Protein AF-A0A7S0Y9C0-F1 (afdb_monomer_lite)

Sequence (534 aa):
MEFAQNTNQRPGGPQWPVTNLVLDDLTRGLNEWRNIQDIVRLTFKAFHDVLKSQGEAIKALERTVDTKAGKTEVAAALQQKANVNDTAARVREIETMLTSKADIADMERRALKTEVEASLRTQASDIYSVLRSKAEDSELKSLKDAAEKQLSALKADTLRLAKGLEDTRAVLDTKAGAVEVSQALTQKADVAAVEERLKDKVGRKAFAEALSLKADQSHSDQLEQSLRHDLADIMTVLGRKAEQTALEEVGSRTERLRQRMESDSDTTAAALRTISATFDSTIADIRGRLEGSASQLAALGRGAAALEQALHDVETVTREQLGKKVDAVEVYRLLDKKADLTAVNEALSHKANEDLVVQLLTKVDADLDLAGKVEALQRDVAHKISADKGVYSVLEGLAKVDDVNKALLEVCAELETKAPQADLVKMERQQAQVNMGFAQNLHVARWLWKSGRVKTGGLVPWNVQAVNSAPDNYFWEEDKSTVVVVAPGLYEVSFAFFNGAGKRRPIVRLQVQGEVVATATKPTSMANGGGGGG

Radius of gyration: 64.21 Å; chains: 1; bounding box: 149×90×194 Å

Secondary structure (DSSP, 8-state):
---------PPPPP----THHHHHHHHTTSS--TT--HHHHHHHHHHHHHHHHHHHHHHHHHHHHHHH--HHHHHHHHHHHT-HHHHHHHHHHHHHHHHHHHHHHHHHHHHHHHHHHHHHHHHHHHHHHHHHHHHT-HHHHHHHHHHHHHHHHHHHHHHHHHHHHHHHHHHHHHHT-HHHHHHHHHHT--HHHHHHHTSSS--HHHHHHHHHTT--HHHHHHHHHHHHHHHHHHHHHHHHHHHHHHHHHHHHHHHHHHHHHHHHHHHHHHHHHHHHHHHHHHHHHHHHHHHHHHHHHHHHHHHHHHHHHHHHHHHHHHHHHHHHH--HHHHHHHHHTT--HHHHHHHTTS---HHHHHHHHHHH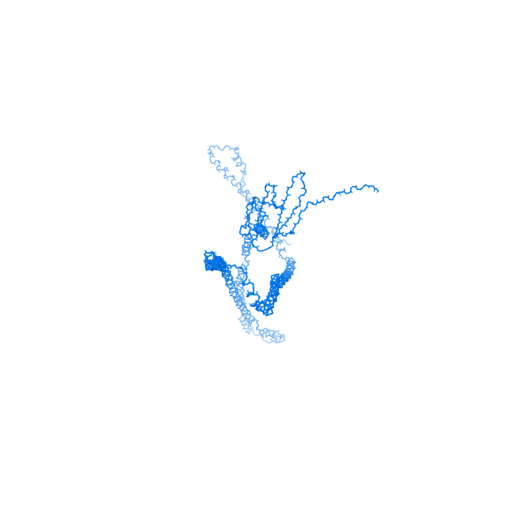HHHH-HHHHHHHHHHHHHHHHHHHHHHHHHHHHHT-HHHHHHHHHHHHHHHHHSPPHHHHHHHHHHHHHHHHHHHHHTT-EEEE--S--PPGGG-----EEEEES-TTTEE--TT-S--EE-S-S-----------TTSPPPEEEEEETTEEEEEEE-------------

Structure (mmCIF, N/CA/C/O backbone):
data_AF-A0A7S0Y9C0-F1
#
_entry.id   AF-A0A7S0Y9C0-F1
#
loop_
_atom_site.group_PDB
_atom_site.id
_atom_site.type_symbol
_atom_site.label_atom_id
_atom_site.label_alt_id
_atom_site.label_comp_id
_atom_site.label_asym_id
_atom_site.label_entity_id
_atom_site.label_seq_id
_atom_site.pdbx_PDB_ins_code
_atom_site.Cartn_x
_atom_site.Cartn_y
_atom_site.Cartn_z
_atom_site.occupancy
_atom_site.B_iso_or_equiv
_atom_site.auth_seq_id
_atom_site.auth_comp_id
_atom_site.auth_asym_id
_atom_site.auth_atom_id
_atom_site.pdbx_PDB_model_num
ATOM 1 N N . MET A 1 1 ? 56.008 31.382 -79.397 1.00 39.28 1 MET A N 1
ATOM 2 C CA . MET A 1 1 ? 55.728 30.195 -80.225 1.00 39.28 1 MET A CA 1
ATOM 3 C C . MET A 1 1 ? 54.233 30.003 -80.243 1.00 39.28 1 MET A C 1
ATOM 5 O O . MET A 1 1 ? 53.643 29.754 -79.201 1.00 39.28 1 MET A O 1
ATOM 9 N N . GLU A 1 2 ? 53.658 30.270 -81.409 1.00 39.06 2 GLU A N 1
ATOM 10 C CA . GLU A 1 2 ? 52.269 30.013 -81.777 1.00 39.06 2 GLU A CA 1
ATOM 11 C C . GLU A 1 2 ? 51.897 28.548 -81.553 1.00 39.06 2 GLU A C 1
ATOM 13 O O . GLU A 1 2 ? 52.741 27.684 -81.760 1.00 39.06 2 GLU A O 1
ATOM 18 N N . PHE A 1 3 ? 50.626 28.273 -81.255 1.00 35.09 3 PHE A N 1
ATOM 19 C CA . PHE A 1 3 ? 49.903 27.215 -81.963 1.00 35.09 3 PHE A CA 1
ATOM 20 C C . PHE A 1 3 ? 48.405 27.549 -82.033 1.00 35.09 3 PHE A C 1
ATOM 22 O O . PHE A 1 3 ? 47.657 27.413 -81.071 1.00 35.09 3 PHE A O 1
ATOM 29 N N . ALA A 1 4 ? 48.047 28.057 -83.213 1.00 37.25 4 ALA A N 1
ATOM 30 C CA . ALA A 1 4 ? 46.853 27.797 -84.013 1.00 37.25 4 ALA A CA 1
ATOM 31 C C . ALA A 1 4 ? 45.467 27.750 -83.336 1.00 37.25 4 ALA A C 1
ATOM 33 O O . ALA A 1 4 ? 45.028 26.746 -82.777 1.00 37.25 4 ALA A O 1
ATOM 34 N N . GLN A 1 5 ? 44.717 28.825 -83.592 1.00 44.41 5 GLN A N 1
ATOM 35 C CA . GLN A 1 5 ? 43.267 28.816 -83.763 1.00 44.41 5 GLN A CA 1
ATOM 36 C C . GLN A 1 5 ? 42.873 27.791 -84.835 1.00 44.41 5 GLN A C 1
ATOM 38 O O . GLN A 1 5 ? 43.426 27.816 -85.934 1.00 44.41 5 GLN A O 1
ATOM 43 N N . ASN A 1 6 ? 41.887 26.938 -84.545 1.00 36.09 6 ASN A N 1
ATOM 44 C CA . ASN A 1 6 ? 41.213 26.151 -85.573 1.00 36.09 6 ASN A CA 1
ATOM 45 C C . ASN A 1 6 ? 39.774 26.645 -85.728 1.00 36.09 6 ASN A C 1
ATOM 47 O O . ASN A 1 6 ? 38.933 26.531 -84.834 1.00 36.09 6 ASN A O 1
ATOM 51 N N . THR A 1 7 ? 39.556 27.268 -86.875 1.00 45.56 7 THR A N 1
ATOM 52 C CA . THR A 1 7 ? 38.312 27.795 -87.408 1.00 45.56 7 THR A CA 1
ATOM 53 C C . THR A 1 7 ? 37.393 26.647 -87.814 1.00 45.56 7 THR A C 1
ATOM 55 O O . THR A 1 7 ? 37.782 25.750 -88.553 1.00 45.56 7 THR A O 1
ATOM 58 N N . ASN A 1 8 ? 36.133 26.693 -87.384 1.00 37.66 8 ASN A N 1
ATOM 59 C CA . ASN A 1 8 ? 35.081 25.880 -87.990 1.00 37.66 8 ASN A CA 1
ATOM 60 C C . ASN A 1 8 ? 33.870 26.771 -88.288 1.00 37.66 8 ASN A C 1
ATOM 62 O O . ASN A 1 8 ? 32.825 26.712 -87.644 1.00 37.66 8 ASN A O 1
ATOM 66 N N . GLN A 1 9 ? 34.064 27.661 -89.264 1.00 41.75 9 GLN A N 1
ATOM 67 C CA . GLN A 1 9 ? 32.972 28.272 -90.010 1.00 41.75 9 GLN A CA 1
ATOM 68 C C . GLN A 1 9 ? 32.415 27.204 -90.956 1.00 41.75 9 GLN A C 1
ATOM 70 O O . GLN A 1 9 ? 33.118 26.744 -91.854 1.00 41.75 9 GLN A O 1
ATOM 75 N N . ARG A 1 10 ? 31.154 26.803 -90.762 1.00 40.78 10 ARG A N 1
ATOM 76 C CA . ARG A 1 10 ? 30.416 26.061 -91.789 1.00 40.78 10 ARG A CA 1
ATOM 77 C C . ARG A 1 10 ? 29.808 27.040 -92.804 1.00 40.78 10 ARG A C 1
ATOM 79 O O . ARG A 1 10 ? 29.297 28.082 -92.396 1.00 40.78 10 ARG A O 1
ATOM 86 N N . PRO A 1 11 ? 29.855 26.705 -94.104 1.00 44.72 11 PRO A N 1
ATOM 87 C CA . PRO A 1 11 ? 29.377 27.551 -95.188 1.00 44.72 11 PRO A CA 1
ATOM 88 C C . PRO A 1 11 ? 27.845 27.571 -95.262 1.00 44.72 11 PRO A C 1
ATOM 90 O O . PRO A 1 11 ? 27.170 26.645 -94.812 1.00 44.72 11 PRO A O 1
ATOM 93 N N . GLY A 1 12 ? 27.326 28.660 -95.832 1.00 52.44 12 GLY A N 1
ATOM 94 C CA . GLY A 1 12 ? 25.913 29.025 -95.883 1.00 52.44 12 GLY A CA 1
ATOM 95 C C . GLY A 1 12 ? 24.969 27.902 -96.309 1.00 52.44 12 GLY A C 1
ATOM 96 O O . GLY A 1 12 ? 25.000 27.432 -97.444 1.00 52.44 12 GLY A O 1
ATOM 97 N N . GLY A 1 13 ? 24.072 27.539 -95.393 1.00 46.66 13 GLY A N 1
ATOM 98 C CA . GLY A 1 13 ? 22.788 26.946 -95.746 1.00 46.66 13 GLY A CA 1
ATOM 99 C C . GLY A 1 13 ? 21.835 28.034 -96.263 1.00 46.66 13 GLY A C 1
ATOM 100 O O . GLY A 1 13 ? 21.993 29.201 -95.895 1.00 46.66 13 GLY A O 1
ATOM 101 N N . PRO A 1 14 ? 20.863 27.686 -97.119 1.00 46.12 14 PRO A N 1
ATOM 102 C CA . PRO A 1 14 ? 19.951 28.650 -97.725 1.00 46.12 14 PRO A CA 1
ATOM 103 C C . PRO A 1 14 ? 19.224 29.454 -96.640 1.00 46.12 14 PRO A C 1
ATOM 105 O O . PRO A 1 14 ? 18.539 28.885 -95.788 1.00 46.12 14 PRO A O 1
ATOM 108 N N . GLN A 1 15 ? 19.385 30.780 -96.664 1.00 45.91 15 GLN A N 1
ATOM 109 C CA . GLN A 1 15 ? 18.564 31.690 -95.869 1.00 45.91 15 GLN A CA 1
ATOM 110 C C . GLN A 1 15 ? 17.134 31.620 -96.404 1.00 45.91 15 GLN A C 1
ATOM 112 O O . GLN A 1 15 ? 16.781 32.283 -97.376 1.00 45.91 15 GLN A O 1
ATOM 117 N N . TRP A 1 16 ? 16.306 30.794 -95.771 1.00 50.50 16 TRP A N 1
ATOM 118 C CA . TRP A 1 16 ? 14.864 30.918 -95.899 1.00 50.50 16 TRP A CA 1
ATOM 119 C C . TRP A 1 16 ? 14.455 32.227 -95.211 1.00 50.50 16 TRP A C 1
ATOM 121 O O . TRP A 1 16 ? 14.861 32.448 -94.065 1.00 50.50 16 TRP A O 1
ATOM 131 N N . PRO A 1 17 ? 13.700 33.120 -95.875 1.00 50.44 17 PRO A N 1
ATOM 132 C CA . PRO A 1 17 ? 13.175 34.305 -95.216 1.00 50.44 17 PRO A CA 1
ATOM 133 C C . PRO A 1 17 ? 12.372 33.857 -93.994 1.00 50.44 17 PRO A C 1
ATOM 135 O O . PRO A 1 17 ? 11.574 32.927 -94.069 1.00 50.44 17 PRO A O 1
ATOM 138 N N . VAL A 1 18 ? 12.648 34.482 -92.852 1.00 50.84 18 VAL A N 1
ATOM 139 C CA . VAL A 1 18 ? 12.118 34.109 -91.540 1.00 50.84 18 VAL A CA 1
ATOM 140 C C . VAL A 1 18 ? 10.584 34.171 -91.566 1.00 50.84 18 VAL A C 1
ATOM 142 O O . VAL A 1 18 ? 9.987 35.230 -91.406 1.00 50.84 18 VAL A O 1
ATOM 145 N N . THR A 1 19 ? 9.933 33.020 -91.737 1.00 52.50 19 THR A N 1
ATOM 146 C CA . THR A 1 19 ? 8.469 32.841 -91.730 1.00 52.50 19 THR A CA 1
ATOM 147 C C . THR A 1 19 ? 7.863 32.844 -90.320 1.00 52.50 19 THR A C 1
ATOM 149 O O . THR A 1 19 ? 6.717 32.434 -90.149 1.00 52.50 19 THR A O 1
ATOM 152 N N . ASN A 1 20 ? 8.589 33.312 -89.294 1.00 53.50 20 ASN A N 1
ATOM 153 C CA . ASN A 1 20 ? 8.057 33.371 -87.926 1.00 53.50 20 ASN A CA 1
ATOM 154 C C . ASN A 1 20 ? 6.885 34.352 -87.794 1.00 53.50 20 ASN A C 1
ATOM 156 O O . ASN A 1 20 ? 5.992 34.083 -87.001 1.00 53.50 20 ASN A O 1
ATOM 160 N N . LEU A 1 21 ? 6.833 35.437 -88.583 1.00 55.47 21 LEU A N 1
ATOM 161 C CA . LEU A 1 21 ? 5.673 36.341 -88.554 1.00 55.47 21 LEU A CA 1
ATOM 162 C C . LEU A 1 21 ? 4.397 35.648 -89.049 1.00 55.47 21 LEU A C 1
ATOM 164 O O . LEU A 1 21 ? 3.337 35.807 -88.460 1.00 55.47 21 LEU A O 1
ATOM 168 N N . VAL A 1 22 ? 4.507 34.821 -90.090 1.00 60.53 22 VAL A N 1
ATOM 169 C CA . VAL A 1 22 ? 3.345 34.207 -90.743 1.00 60.53 22 VAL A CA 1
ATOM 170 C C . VAL A 1 22 ? 2.657 33.205 -89.811 1.00 60.53 22 VAL A C 1
ATOM 172 O O . VAL A 1 22 ? 1.432 33.201 -89.719 1.00 60.53 22 VAL A O 1
ATOM 175 N N . LEU A 1 23 ? 3.426 32.394 -89.074 1.00 62.84 23 LEU A N 1
ATOM 176 C CA . LEU A 1 23 ? 2.874 31.380 -88.168 1.00 62.84 23 LEU A CA 1
ATOM 177 C C . LEU A 1 23 ? 2.266 31.988 -86.889 1.00 62.84 23 LEU A C 1
ATOM 179 O O . LEU A 1 23 ? 1.205 31.546 -86.442 1.00 62.84 23 LEU A O 1
ATOM 183 N N . ASP A 1 24 ? 2.896 33.024 -86.327 1.00 65.94 24 ASP A N 1
ATOM 184 C CA . ASP A 1 24 ? 2.367 33.742 -85.160 1.00 65.94 24 ASP A CA 1
ATOM 185 C C . ASP A 1 24 ? 1.099 34.538 -85.529 1.00 65.94 24 ASP A C 1
ATOM 187 O O . ASP A 1 24 ? 0.129 34.545 -84.772 1.00 65.94 24 ASP A O 1
ATOM 191 N N . ASP A 1 25 ? 1.034 35.121 -86.731 1.00 67.69 25 ASP A N 1
ATOM 192 C CA . ASP A 1 25 ? -0.167 35.803 -87.232 1.00 67.69 25 ASP A CA 1
ATOM 193 C C . ASP A 1 25 ? -1.312 34.814 -87.522 1.00 67.69 25 ASP A C 1
ATOM 195 O O . ASP A 1 25 ? -2.477 35.088 -87.216 1.00 67.69 25 ASP A O 1
ATOM 199 N N . LEU A 1 26 ? -0.998 33.623 -88.047 1.00 64.81 26 LEU A N 1
ATOM 200 C CA . LEU A 1 26 ? -1.968 32.543 -88.278 1.00 64.81 26 LEU A CA 1
ATOM 201 C C . LEU A 1 26 ? -2.523 31.949 -86.970 1.00 64.81 26 LEU A C 1
ATOM 203 O O . LEU A 1 26 ? -3.690 31.558 -86.943 1.00 64.81 26 LEU A O 1
ATOM 207 N N . THR A 1 27 ? -1.735 31.886 -85.891 1.00 64.31 27 THR A N 1
ATOM 208 C CA . THR A 1 27 ? -2.175 31.363 -84.576 1.00 64.31 27 THR A CA 1
ATOM 209 C C . THR A 1 27 ? -2.874 32.416 -83.708 1.00 64.31 27 THR A C 1
ATOM 211 O O . THR A 1 27 ? -3.750 32.071 -82.905 1.00 64.31 27 THR A O 1
ATOM 214 N N . ARG A 1 28 ? -2.560 33.704 -83.907 1.00 69.31 28 ARG A N 1
ATOM 215 C CA . ARG A 1 28 ? -3.270 34.852 -83.309 1.00 69.31 28 ARG A CA 1
ATOM 216 C C . ARG A 1 28 ? -4.573 35.211 -84.028 1.00 69.31 28 ARG A C 1
ATOM 218 O O . ARG A 1 28 ? -5.313 36.058 -83.537 1.00 69.31 28 ARG A O 1
ATOM 225 N N . GLY A 1 29 ? -4.874 34.555 -85.150 1.00 64.50 29 GLY A N 1
ATOM 226 C CA . GLY A 1 29 ? -6.106 34.766 -85.914 1.00 64.50 29 GLY A CA 1
ATOM 227 C C . GLY A 1 29 ? -6.092 36.023 -86.788 1.00 64.50 29 GLY A C 1
ATOM 228 O O . GLY A 1 29 ? -7.150 36.460 -87.225 1.00 64.50 29 GLY A O 1
ATOM 229 N N . LEU A 1 30 ? -4.914 36.596 -87.052 1.00 62.50 30 LEU A N 1
ATOM 230 C CA . LEU A 1 30 ? -4.749 37.785 -87.896 1.00 62.50 30 LEU A CA 1
ATOM 231 C C . LEU A 1 30 ? -4.882 37.469 -89.396 1.00 62.50 30 LEU A C 1
ATOM 233 O O . LEU A 1 30 ? -5.110 38.376 -90.188 1.00 62.50 30 LEU A O 1
ATOM 237 N N . ASN A 1 31 ? -4.824 36.187 -89.775 1.00 62.62 31 ASN A N 1
ATOM 238 C CA . ASN A 1 31 ? -5.186 35.696 -91.104 1.00 62.62 31 ASN A CA 1
ATOM 239 C C . ASN A 1 31 ? -6.295 34.641 -90.989 1.00 62.62 31 ASN A C 1
ATOM 241 O O . ASN A 1 31 ? -6.111 33.596 -90.360 1.00 62.62 31 ASN A O 1
ATOM 245 N N . GLU A 1 32 ? -7.454 34.901 -91.600 1.00 60.47 32 GLU A N 1
ATOM 246 C CA . GLU A 1 32 ? -8.549 33.931 -91.660 1.00 60.47 32 GLU A CA 1
ATOM 247 C C . GLU A 1 32 ? -8.111 32.710 -92.473 1.00 60.47 32 GLU A C 1
ATOM 249 O O . GLU A 1 32 ? -7.902 32.785 -93.685 1.00 60.47 32 GLU A O 1
ATOM 254 N N . TRP A 1 33 ? -8.006 31.559 -91.810 1.00 69.50 33 TRP A N 1
ATOM 255 C CA . TRP A 1 33 ? -7.844 30.266 -92.466 1.00 69.50 33 TRP A CA 1
ATOM 256 C C . TRP A 1 33 ? -9.123 29.965 -93.259 1.00 69.50 33 TRP A C 1
ATOM 258 O O . TRP A 1 33 ? -10.072 29.374 -92.744 1.00 69.50 33 TRP A O 1
ATOM 268 N N . ARG A 1 34 ? -9.201 30.419 -94.510 1.00 69.38 34 ARG A N 1
ATOM 269 C CA . ARG A 1 34 ? -10.382 30.196 -95.352 1.00 69.38 34 ARG A CA 1
ATOM 270 C C . ARG A 1 34 ? -10.496 28.708 -95.698 1.00 69.38 34 ARG A C 1
ATOM 272 O O . ARG A 1 34 ? -9.509 28.084 -96.072 1.00 69.38 34 ARG A O 1
ATOM 279 N N . ASN A 1 35 ? -11.703 28.146 -95.584 1.00 67.94 35 ASN A N 1
ATOM 280 C CA . ASN A 1 35 ? -12.037 26.750 -95.922 1.00 67.94 35 ASN A CA 1
ATOM 281 C C . ASN A 1 35 ? -11.354 25.632 -95.109 1.00 67.94 35 ASN A C 1
ATOM 283 O O . ASN A 1 35 ? -11.395 24.474 -95.521 1.00 67.94 35 ASN A O 1
ATOM 287 N N . ILE A 1 36 ? -10.780 25.920 -93.940 1.00 75.25 36 ILE A N 1
ATOM 288 C CA . ILE A 1 36 ? -10.234 24.874 -93.060 1.00 75.25 36 ILE A CA 1
ATOM 289 C C . ILE A 1 36 ? -11.167 24.679 -91.869 1.00 75.25 36 ILE A C 1
ATOM 291 O O . ILE A 1 36 ? -11.544 25.653 -91.217 1.00 75.25 36 ILE A O 1
ATOM 295 N N . GLN A 1 37 ? -11.542 23.428 -91.591 1.00 73.12 37 GLN A N 1
ATOM 296 C CA . GLN A 1 37 ? -12.417 23.084 -90.469 1.00 73.12 37 GLN A CA 1
ATOM 297 C C . GLN A 1 37 ? -11.797 23.536 -89.142 1.00 73.12 37 GLN A C 1
ATOM 299 O O . GLN A 1 37 ? -10.596 23.364 -88.919 1.00 73.12 37 GLN A O 1
ATOM 304 N N . ASP A 1 38 ? -12.618 24.078 -88.245 1.00 76.25 38 ASP A N 1
ATOM 305 C CA . ASP A 1 38 ? -12.147 24.652 -86.979 1.00 76.25 38 ASP A CA 1
ATOM 306 C C . ASP A 1 38 ? -11.379 23.643 -86.124 1.00 76.25 38 ASP A C 1
ATOM 308 O O . ASP A 1 38 ? -10.383 24.005 -85.500 1.00 76.25 38 ASP A O 1
ATOM 312 N N . ILE A 1 39 ? -11.763 22.361 -86.168 1.00 77.12 39 ILE A N 1
ATOM 313 C CA . ILE A 1 39 ? -11.063 21.296 -85.442 1.00 77.12 39 ILE A CA 1
ATOM 314 C C . ILE A 1 39 ? -9.589 21.189 -85.851 1.00 77.12 39 ILE A C 1
ATOM 316 O O . ILE A 1 39 ? -8.721 21.009 -84.999 1.00 77.12 39 ILE A O 1
ATOM 320 N N . VAL A 1 40 ? -9.277 21.383 -87.135 1.00 79.88 40 VAL A N 1
ATOM 321 C CA . VAL A 1 40 ? -7.897 21.358 -87.635 1.00 79.88 40 VAL A CA 1
ATOM 322 C C . VAL A 1 40 ? -7.130 22.566 -87.099 1.00 79.88 40 VAL A C 1
ATOM 324 O O . VAL A 1 40 ? -6.008 22.412 -86.623 1.00 79.88 40 VAL A O 1
ATOM 327 N N . ARG A 1 41 ? -7.749 23.753 -87.071 1.00 77.69 41 ARG A N 1
ATOM 328 C CA . ARG A 1 41 ? -7.121 24.971 -86.525 1.00 77.69 41 ARG A CA 1
ATOM 329 C C . ARG A 1 41 ? -6.837 24.847 -85.030 1.00 77.69 41 ARG A C 1
ATOM 331 O O . ARG A 1 41 ? -5.739 25.169 -84.589 1.00 77.69 41 ARG A O 1
ATOM 338 N N . LEU A 1 42 ? -7.806 24.347 -84.263 1.00 81.19 42 LEU A N 1
ATOM 339 C CA . LEU A 1 42 ? -7.662 24.086 -82.830 1.00 81.19 42 LEU A CA 1
ATOM 340 C C . LEU A 1 42 ? -6.536 23.087 -82.555 1.00 81.19 42 LEU A C 1
ATOM 342 O O . LEU A 1 42 ? -5.727 23.318 -81.660 1.00 81.19 42 LEU A O 1
ATOM 346 N N . THR A 1 43 ? -6.437 22.031 -83.364 1.00 81.62 43 THR A N 1
ATOM 347 C CA . THR A 1 43 ? -5.382 21.019 -83.219 1.00 81.62 43 THR A CA 1
ATOM 348 C C . THR A 1 43 ? -4.000 21.606 -83.517 1.00 81.62 43 THR A C 1
ATOM 350 O O . THR A 1 43 ? -3.071 21.399 -82.741 1.00 81.62 43 THR A O 1
ATOM 353 N N . PHE A 1 44 ? -3.858 22.400 -84.585 1.00 82.44 44 PHE A N 1
ATOM 354 C CA . PHE A 1 44 ? -2.593 23.072 -84.908 1.00 82.44 44 PHE A CA 1
ATOM 355 C C . PHE A 1 44 ? -2.194 24.116 -83.865 1.00 82.44 44 PHE A C 1
ATOM 357 O O . PHE A 1 44 ? -1.016 24.215 -83.527 1.00 82.44 44 PHE A O 1
ATOM 364 N N . LYS A 1 45 ? -3.160 24.861 -83.319 1.00 83.06 45 LYS A N 1
ATOM 365 C CA . LYS A 1 45 ? -2.906 25.815 -82.237 1.00 83.06 45 LYS A CA 1
ATOM 366 C C . LYS A 1 45 ? -2.431 25.102 -80.971 1.00 83.06 45 LYS A C 1
ATOM 368 O O . LYS A 1 45 ? -1.387 25.458 -80.439 1.00 83.06 45 LYS A O 1
ATOM 373 N N . ALA A 1 46 ? -3.130 24.047 -80.552 1.00 81.12 46 ALA A N 1
ATOM 374 C CA . ALA A 1 46 ? -2.727 23.242 -79.401 1.00 81.12 46 ALA A CA 1
ATOM 375 C C . ALA A 1 46 ? -1.335 22.616 -79.598 1.00 81.12 46 ALA A C 1
ATOM 377 O O . ALA A 1 46 ? -0.510 22.637 -78.689 1.00 81.12 46 ALA A O 1
ATOM 378 N N . PHE A 1 47 ? -1.043 22.110 -80.798 1.00 84.75 47 PHE A N 1
ATOM 379 C CA . PHE A 1 47 ? 0.270 21.557 -81.127 1.00 84.75 47 PHE A CA 1
ATOM 380 C C . PHE A 1 47 ? 1.382 22.618 -81.086 1.00 84.75 47 PHE A C 1
ATOM 382 O O . PHE A 1 47 ? 2.452 22.372 -80.530 1.00 84.75 47 PHE A O 1
ATOM 389 N N . HIS A 1 48 ? 1.122 23.814 -81.620 1.00 85.75 48 HIS A N 1
ATOM 390 C CA . HIS A 1 48 ? 2.049 24.943 -81.556 1.00 85.75 48 HIS A CA 1
ATOM 391 C C . HIS A 1 48 ? 2.328 25.377 -80.109 1.00 85.75 48 HIS A C 1
ATOM 393 O O . HIS A 1 48 ? 3.484 25.591 -79.745 1.00 85.75 48 HIS A O 1
ATOM 399 N N . ASP A 1 49 ? 1.295 25.449 -79.268 1.00 83.25 49 ASP A N 1
ATOM 400 C CA . ASP A 1 49 ? 1.434 25.823 -77.858 1.00 83.25 49 ASP A CA 1
ATOM 401 C C . ASP A 1 49 ? 2.282 24.799 -77.081 1.00 83.25 49 ASP A C 1
ATOM 403 O O . ASP A 1 49 ? 3.155 25.182 -76.296 1.00 83.25 49 ASP A O 1
ATOM 407 N N . VAL A 1 50 ? 2.108 23.498 -77.356 1.00 88.81 50 VAL A N 1
ATOM 408 C CA . VAL A 1 50 ? 2.947 22.432 -76.780 1.00 88.81 50 VAL A CA 1
ATOM 409 C C . VAL A 1 50 ? 4.403 22.565 -77.228 1.00 88.81 50 VAL A C 1
ATOM 411 O O . VAL A 1 50 ? 5.301 22.522 -76.387 1.00 88.81 50 VAL A O 1
ATOM 414 N N . LEU A 1 51 ? 4.658 22.770 -78.525 1.00 86.94 51 LEU A N 1
ATOM 415 C CA . LEU A 1 51 ? 6.020 22.949 -79.043 1.00 86.94 51 LEU A CA 1
ATOM 416 C C . LEU A 1 51 ? 6.708 24.176 -78.443 1.00 86.94 51 LEU A C 1
ATOM 418 O O . LEU A 1 51 ? 7.888 24.117 -78.091 1.00 86.94 51 LEU A O 1
ATOM 422 N N . LYS A 1 52 ? 5.973 25.280 -78.288 1.00 85.88 52 LYS A N 1
ATOM 423 C CA . LYS A 1 52 ? 6.489 26.495 -77.659 1.00 85.88 52 LYS A CA 1
ATO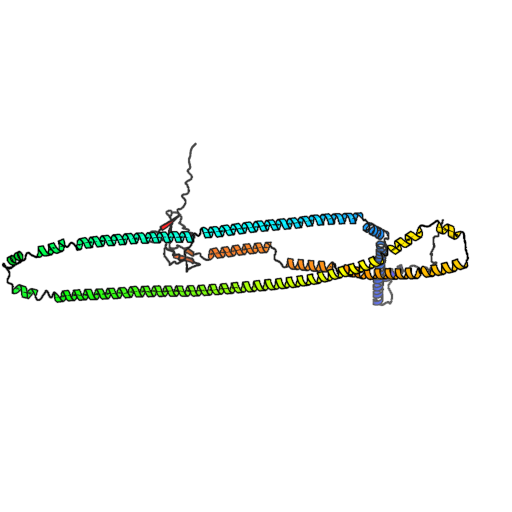M 424 C C . LYS A 1 52 ? 6.861 26.247 -76.197 1.00 85.88 52 LYS A C 1
ATOM 426 O O . LYS A 1 52 ? 7.974 26.579 -75.795 1.00 85.88 52 LYS A O 1
ATOM 431 N N . SER A 1 53 ? 5.975 25.605 -75.434 1.00 87.94 53 SER A N 1
ATOM 432 C CA . SER A 1 53 ? 6.231 25.248 -74.034 1.00 87.94 53 SER A CA 1
ATOM 433 C C . SER A 1 53 ? 7.443 24.319 -73.886 1.00 87.94 53 SER A C 1
ATOM 435 O O . SER A 1 53 ? 8.309 24.559 -73.043 1.00 87.94 53 SER A O 1
ATOM 437 N N . GLN A 1 54 ? 7.568 23.306 -74.749 1.00 88.25 54 GLN A N 1
ATOM 438 C CA . GLN A 1 54 ? 8.733 22.417 -74.762 1.00 88.25 54 GLN A CA 1
ATOM 439 C C . GLN A 1 54 ? 10.026 23.169 -75.101 1.00 88.25 54 GLN A C 1
ATOM 441 O O . GLN A 1 54 ? 11.044 22.961 -74.442 1.00 88.25 54 GLN A O 1
ATOM 446 N N . GLY A 1 55 ? 9.997 24.081 -76.077 1.00 90.56 55 GLY A N 1
ATOM 447 C CA . GLY A 1 55 ? 11.153 24.908 -76.428 1.00 90.56 55 GLY A CA 1
ATOM 448 C C . GLY A 1 55 ? 11.605 25.831 -75.291 1.00 90.56 55 GLY A C 1
ATOM 449 O O . GLY A 1 55 ? 12.804 26.016 -75.080 1.00 90.56 55 GLY A O 1
ATOM 450 N N . GLU A 1 56 ? 10.666 26.386 -74.524 1.00 89.44 56 GLU A N 1
ATOM 451 C CA . GLU A 1 56 ? 10.969 27.180 -73.327 1.00 89.44 56 GLU A CA 1
ATOM 452 C C . GLU A 1 56 ? 11.567 26.318 -72.202 1.00 89.44 56 GLU A C 1
ATOM 454 O O . GLU A 1 56 ? 12.555 26.725 -71.585 1.00 89.44 56 GLU A O 1
ATOM 459 N N . ALA A 1 57 ? 11.043 25.107 -71.984 1.00 87.44 57 ALA A N 1
ATOM 460 C CA . ALA A 1 57 ? 11.573 24.163 -70.999 1.00 87.44 57 ALA A CA 1
ATOM 461 C C . ALA A 1 57 ? 12.999 23.698 -71.337 1.00 87.44 57 ALA A C 1
ATOM 463 O O . ALA A 1 57 ? 13.854 23.644 -70.452 1.00 87.44 57 ALA A O 1
ATOM 464 N N . ILE A 1 58 ? 13.285 23.426 -72.615 1.00 87.81 58 ILE A N 1
ATOM 465 C CA . ILE A 1 58 ? 14.635 23.073 -73.078 1.00 87.81 58 ILE A CA 1
ATOM 466 C C . ILE A 1 58 ? 15.602 24.233 -72.821 1.00 87.81 58 ILE A C 1
ATOM 468 O O . ILE A 1 58 ? 16.644 24.022 -72.210 1.00 87.81 58 ILE A O 1
ATOM 472 N N . LYS A 1 59 ? 15.230 25.472 -73.166 1.00 87.38 59 LYS A N 1
ATOM 473 C CA . LYS A 1 59 ? 16.068 26.653 -72.881 1.00 87.38 59 LYS A CA 1
ATOM 474 C C . LYS A 1 59 ? 16.313 26.864 -71.385 1.00 87.38 59 LYS A C 1
ATOM 476 O O . LYS A 1 59 ? 17.381 27.330 -70.990 1.00 87.38 59 LYS A O 1
ATOM 481 N N . ALA A 1 60 ? 15.331 26.558 -70.537 1.00 84.25 60 ALA A N 1
ATOM 482 C CA . ALA A 1 60 ? 15.497 26.620 -69.087 1.00 84.25 60 ALA A CA 1
ATOM 483 C C . ALA A 1 60 ? 16.456 25.531 -68.572 1.00 84.25 60 ALA A C 1
ATOM 485 O O . ALA A 1 60 ? 17.298 25.808 -67.713 1.00 84.25 60 ALA A O 1
ATOM 486 N N . LEU A 1 61 ? 16.372 24.317 -69.125 1.00 80.25 61 LEU A N 1
ATOM 487 C CA . LEU A 1 61 ? 17.303 23.226 -68.835 1.00 80.25 61 LEU A CA 1
ATOM 488 C C . LEU A 1 61 ? 18.725 23.560 -69.292 1.00 80.25 61 LEU A C 1
ATOM 490 O O . LEU A 1 61 ? 19.646 23.389 -68.502 1.00 80.25 61 LEU A O 1
ATOM 494 N N . GLU A 1 62 ? 18.906 24.109 -70.493 1.00 82.12 62 GLU A N 1
ATOM 495 C CA . GLU A 1 62 ? 20.213 24.546 -71.007 1.00 82.12 62 GLU A CA 1
ATOM 496 C C . GLU A 1 62 ? 20.870 25.565 -70.063 1.00 82.12 62 GLU A C 1
ATOM 498 O O . GLU A 1 62 ? 21.998 25.360 -69.623 1.00 82.12 62 GLU A O 1
ATOM 503 N N . ARG A 1 63 ? 20.125 26.587 -69.613 1.00 81.06 63 ARG A N 1
ATOM 504 C CA . ARG A 1 63 ? 20.620 27.557 -68.613 1.00 81.06 63 ARG A CA 1
ATOM 505 C C . ARG A 1 63 ? 20.975 26.915 -67.267 1.00 81.06 63 ARG A C 1
ATOM 507 O O . ARG A 1 63 ? 21.894 27.364 -66.583 1.00 81.06 63 ARG A O 1
ATOM 514 N N . THR A 1 64 ? 20.236 25.886 -66.860 1.00 77.00 64 THR A N 1
ATOM 515 C CA . THR A 1 64 ? 20.478 25.175 -65.594 1.00 77.00 64 THR A CA 1
ATOM 516 C C . THR A 1 64 ? 21.704 24.263 -65.688 1.00 77.00 64 THR A C 1
ATOM 518 O O . THR A 1 64 ? 22.445 24.111 -64.719 1.00 77.00 64 THR A O 1
ATOM 521 N N . VAL A 1 65 ? 21.947 23.666 -66.854 1.00 71.88 65 VAL A N 1
ATOM 522 C CA . VAL A 1 65 ? 23.127 22.833 -67.110 1.00 71.88 65 VAL A CA 1
ATOM 523 C C . VAL A 1 65 ? 24.385 23.697 -67.199 1.00 71.88 65 VAL A C 1
ATOM 525 O O . VAL A 1 65 ? 25.383 23.363 -66.560 1.00 71.88 65 VAL A O 1
ATOM 528 N N . ASP A 1 66 ? 24.314 24.851 -67.868 1.00 67.50 66 ASP A N 1
ATOM 529 C CA . ASP A 1 66 ? 25.431 25.804 -67.952 1.00 67.50 66 ASP A CA 1
ATOM 530 C C . ASP A 1 66 ? 25.836 26.376 -66.582 1.00 67.50 66 ASP A C 1
ATOM 532 O O . ASP A 1 66 ? 27.001 26.703 -66.360 1.00 67.50 66 ASP A O 1
ATOM 536 N N . THR A 1 67 ? 24.902 26.452 -65.627 1.00 66.25 67 THR A N 1
ATOM 537 C CA . THR A 1 67 ? 25.180 26.929 -64.261 1.00 66.25 67 THR A CA 1
ATOM 538 C C . THR A 1 67 ? 25.656 25.833 -63.306 1.00 66.25 67 THR A C 1
ATOM 540 O O . THR A 1 67 ? 26.364 26.143 -62.354 1.00 66.25 67 THR A O 1
ATOM 543 N N . LYS A 1 68 ? 25.342 24.552 -63.553 1.00 61.47 68 LYS A N 1
ATOM 544 C CA . LYS A 1 68 ? 25.725 23.432 -62.666 1.00 61.47 68 LYS A CA 1
ATOM 545 C C . LYS A 1 68 ? 27.022 22.709 -63.041 1.00 61.47 68 LYS A C 1
ATOM 547 O O . LYS A 1 68 ? 27.446 21.820 -62.307 1.00 61.47 68 LYS A O 1
ATOM 552 N N . ALA A 1 69 ? 27.672 23.070 -64.146 1.00 56.62 69 ALA A N 1
ATOM 553 C CA . ALA A 1 69 ? 28.911 22.431 -64.603 1.00 56.62 69 ALA A CA 1
ATOM 554 C C . ALA A 1 69 ? 30.146 23.348 -64.508 1.00 56.62 69 ALA A C 1
ATOM 556 O O . ALA A 1 69 ? 31.084 23.243 -65.301 1.00 56.62 69 ALA A O 1
ATOM 557 N N . GLY A 1 70 ? 30.181 24.246 -63.520 1.00 61.94 70 GLY A N 1
ATOM 558 C CA . GLY A 1 70 ? 31.378 25.018 -63.210 1.00 61.94 70 GLY A CA 1
ATOM 559 C C . GLY A 1 70 ? 32.481 24.107 -62.670 1.00 61.94 70 GLY A C 1
ATOM 560 O O . GLY A 1 70 ? 32.486 23.749 -61.495 1.00 61.94 70 GLY A O 1
ATOM 561 N N . LYS A 1 71 ? 33.463 23.761 -63.510 1.00 60.50 71 LYS A N 1
ATOM 562 C CA . LYS A 1 71 ? 34.694 23.032 -63.127 1.00 60.50 71 LYS A CA 1
ATOM 563 C C . LYS A 1 71 ? 35.396 23.663 -61.903 1.00 60.50 71 LYS A C 1
ATOM 565 O O . LYS A 1 71 ? 36.102 22.981 -61.167 1.00 60.50 71 LYS A O 1
ATOM 570 N N . THR A 1 72 ? 35.160 24.954 -61.681 1.00 67.69 72 THR A N 1
ATOM 571 C CA . THR A 1 72 ? 35.583 25.766 -60.535 1.00 67.69 72 THR A CA 1
ATOM 572 C C . THR A 1 72 ? 34.888 25.414 -59.216 1.00 67.69 72 THR A C 1
ATOM 574 O O . THR A 1 72 ? 35.569 25.363 -58.197 1.00 67.69 72 THR A O 1
ATOM 577 N N . GLU A 1 73 ? 33.587 25.113 -59.199 1.00 66.88 73 GLU A N 1
ATOM 578 C CA . GLU A 1 73 ? 32.885 24.716 -57.963 1.00 66.88 73 GLU A CA 1
ATOM 579 C C . GLU A 1 73 ? 33.277 23.304 -57.520 1.00 66.88 73 GLU A C 1
ATOM 581 O O . GLU A 1 73 ? 33.495 23.061 -56.335 1.00 66.88 73 GLU A O 1
ATOM 586 N N . VAL A 1 74 ? 33.466 22.385 -58.473 1.00 66.31 74 VAL A N 1
ATOM 587 C CA . VAL A 1 74 ? 33.942 21.024 -58.175 1.00 66.31 74 VAL A CA 1
ATOM 588 C C . VAL A 1 74 ? 35.384 21.045 -57.650 1.00 66.31 74 VAL A C 1
ATOM 590 O O . VAL A 1 74 ? 35.705 20.321 -56.708 1.00 66.31 74 VAL A O 1
ATOM 593 N N . ALA A 1 75 ? 36.245 21.911 -58.197 1.00 67.31 75 ALA A N 1
ATOM 594 C CA . ALA A 1 75 ? 37.603 22.107 -57.690 1.00 67.31 75 ALA A CA 1
ATOM 595 C C . ALA A 1 75 ? 37.615 22.728 -56.279 1.00 67.31 75 ALA A C 1
ATOM 597 O O . ALA A 1 75 ? 38.346 22.249 -55.413 1.00 67.31 75 ALA A O 1
ATOM 598 N N . ALA A 1 76 ? 36.763 23.725 -56.014 1.00 67.00 76 ALA A N 1
ATOM 599 C CA . ALA A 1 76 ? 36.638 24.342 -54.693 1.00 67.00 76 ALA A CA 1
ATOM 600 C C . ALA A 1 76 ? 36.109 23.356 -53.633 1.00 67.00 76 ALA A C 1
ATOM 602 O O . ALA A 1 76 ? 36.653 23.285 -52.531 1.00 67.00 76 ALA A O 1
ATOM 603 N N . ALA A 1 77 ? 35.113 22.534 -53.977 1.00 63.47 77 ALA A N 1
ATOM 604 C CA . ALA A 1 77 ? 34.556 21.527 -53.073 1.00 63.47 77 ALA A CA 1
ATOM 605 C C . ALA A 1 77 ? 35.558 20.407 -52.738 1.00 63.47 77 ALA A C 1
ATOM 607 O O . ALA A 1 77 ? 35.620 19.950 -51.595 1.00 63.47 77 ALA A O 1
ATOM 608 N N . LEU A 1 78 ? 36.380 19.980 -53.705 1.00 59.72 78 LEU A N 1
ATOM 609 C CA . LEU A 1 78 ? 37.456 19.009 -53.468 1.00 59.72 78 LEU A CA 1
ATOM 610 C C . LEU A 1 78 ? 38.576 19.590 -52.595 1.00 59.72 78 LEU A C 1
ATOM 612 O O . LEU A 1 78 ? 39.090 18.894 -51.722 1.00 59.72 78 LEU A O 1
ATOM 616 N N . GLN A 1 79 ? 38.909 20.869 -52.775 1.00 66.50 79 GLN A N 1
ATOM 617 C CA . GLN A 1 79 ? 39.932 21.552 -51.983 1.00 66.50 79 GLN A CA 1
ATOM 618 C C . GLN A 1 79 ? 39.475 21.800 -50.535 1.00 66.50 79 GLN A C 1
ATOM 620 O O . GLN A 1 79 ? 40.272 21.673 -49.609 1.00 66.50 79 GLN A O 1
ATOM 625 N N . GLN A 1 80 ? 38.178 22.039 -50.319 1.00 60.50 80 GLN A N 1
ATOM 626 C CA . GLN A 1 80 ? 37.578 22.153 -48.986 1.00 60.50 80 GLN A CA 1
ATOM 627 C C . GLN A 1 80 ? 37.475 20.795 -48.260 1.00 60.50 80 GLN A C 1
ATOM 629 O O . GLN A 1 80 ? 37.605 20.737 -47.040 1.00 60.50 80 GLN A O 1
ATOM 634 N N . LYS A 1 81 ? 37.313 19.680 -48.990 1.00 57.47 81 LYS A N 1
ATOM 635 C CA . LYS A 1 81 ? 37.316 18.316 -48.420 1.00 57.47 81 LYS A CA 1
ATOM 636 C C . LYS A 1 81 ? 38.711 17.781 -48.067 1.00 57.47 81 LYS A C 1
ATOM 638 O O . LYS A 1 81 ? 38.802 16.798 -47.338 1.00 57.47 81 LYS A O 1
ATOM 643 N N . ALA A 1 82 ? 39.775 18.403 -48.576 1.00 55.62 82 ALA A N 1
ATOM 644 C CA . ALA A 1 82 ? 41.166 17.986 -48.374 1.00 55.62 82 ALA A CA 1
ATOM 645 C C . ALA A 1 82 ? 41.909 18.807 -47.302 1.00 55.62 82 ALA A C 1
ATOM 647 O O . ALA A 1 82 ? 43.132 18.718 -47.186 1.00 55.62 82 ALA A O 1
ATOM 648 N N . ASN A 1 83 ? 41.201 19.626 -46.520 1.00 65.38 83 ASN A N 1
ATOM 649 C CA . ASN A 1 83 ? 41.831 20.468 -45.515 1.00 65.38 83 ASN A CA 1
ATOM 650 C C . ASN A 1 83 ? 42.092 19.655 -44.234 1.00 65.38 83 ASN A C 1
ATOM 652 O O . ASN A 1 83 ? 41.241 19.545 -43.354 1.00 65.38 83 ASN A O 1
ATOM 656 N N . VAL A 1 84 ? 43.292 19.073 -44.140 1.00 65.44 84 VAL A N 1
ATOM 657 C CA . VAL A 1 84 ? 43.776 18.255 -43.005 1.00 65.44 84 VAL A CA 1
ATOM 658 C C . VAL A 1 84 ? 43.575 18.956 -41.650 1.00 65.44 84 VAL A C 1
ATOM 660 O O . VAL A 1 84 ? 43.346 18.306 -40.628 1.00 65.44 84 VAL A O 1
ATOM 663 N N . ASN A 1 85 ? 43.583 20.291 -41.649 1.00 70.38 85 ASN A N 1
ATOM 664 C CA . ASN A 1 85 ? 43.343 21.114 -40.467 1.00 70.38 85 ASN A CA 1
ATOM 665 C C . ASN A 1 85 ? 41.899 21.029 -39.946 1.00 70.38 85 ASN A C 1
ATOM 667 O O . ASN A 1 85 ? 41.710 20.993 -38.732 1.00 70.38 85 ASN A O 1
ATOM 671 N N . ASP A 1 86 ? 40.897 20.921 -40.822 1.00 71.81 86 ASP A N 1
ATOM 672 C CA . ASP A 1 86 ? 39.491 20.808 -40.411 1.00 71.81 86 ASP A CA 1
ATOM 673 C C . ASP A 1 86 ? 39.190 19.406 -39.874 1.00 71.81 86 ASP A C 1
ATOM 675 O O . ASP A 1 86 ? 38.467 19.246 -38.889 1.00 71.81 86 ASP A O 1
ATOM 679 N N . THR A 1 87 ? 39.813 18.373 -40.452 1.00 71.69 87 THR A N 1
ATOM 680 C CA . THR A 1 87 ? 39.757 17.018 -39.889 1.00 71.69 87 THR A CA 1
ATOM 681 C C . THR A 1 87 ? 40.470 16.933 -38.541 1.00 71.69 87 THR A C 1
ATOM 683 O O . THR A 1 87 ? 39.931 16.334 -37.616 1.00 71.69 87 THR A O 1
ATOM 686 N N . ALA A 1 88 ? 41.626 17.585 -38.376 1.00 75.75 88 ALA A N 1
ATOM 687 C CA . ALA A 1 88 ? 42.334 17.627 -37.096 1.00 75.75 88 ALA A CA 1
ATOM 688 C C . ALA A 1 88 ? 41.552 18.404 -36.020 1.00 75.75 88 ALA A C 1
ATOM 690 O O . ALA A 1 88 ? 41.547 18.006 -34.856 1.00 75.75 88 ALA A O 1
ATOM 691 N N . ALA A 1 89 ? 40.856 19.481 -36.399 1.00 77.75 89 ALA A N 1
ATOM 692 C CA . ALA A 1 89 ? 39.984 20.228 -35.497 1.00 77.75 89 ALA A CA 1
ATOM 693 C C . ALA A 1 89 ? 38.786 19.385 -35.033 1.00 77.75 89 ALA A C 1
ATOM 695 O O . ALA A 1 89 ? 38.519 19.323 -33.835 1.00 77.75 89 ALA A O 1
ATOM 696 N N . ARG A 1 90 ? 38.125 18.664 -35.950 1.00 80.12 90 ARG A N 1
ATOM 697 C CA . ARG A 1 90 ? 37.014 17.761 -35.606 1.00 80.12 90 ARG A CA 1
ATOM 698 C C . ARG A 1 90 ? 37.449 16.578 -34.745 1.00 80.12 90 ARG A C 1
ATOM 700 O O . ARG A 1 90 ? 36.709 16.184 -33.853 1.00 80.12 90 ARG A O 1
ATOM 707 N N . VAL A 1 91 ? 38.643 16.026 -34.971 1.00 79.31 91 VAL A N 1
ATOM 708 C CA . VAL A 1 91 ? 39.193 14.963 -34.110 1.00 79.31 91 VAL A CA 1
ATOM 709 C C . VAL A 1 91 ? 39.427 15.485 -32.691 1.00 79.31 91 VAL A C 1
ATOM 711 O O . VAL A 1 91 ? 38.990 14.837 -31.746 1.00 79.31 91 VAL A O 1
ATOM 714 N N . ARG A 1 92 ? 40.002 16.685 -32.527 1.00 80.75 92 ARG A N 1
ATOM 715 C CA . ARG A 1 92 ? 40.151 17.305 -31.196 1.00 80.75 92 ARG A CA 1
ATOM 716 C C . ARG A 1 92 ? 38.810 17.591 -30.526 1.00 80.75 92 ARG A C 1
ATOM 718 O O . ARG A 1 92 ? 38.668 17.375 -29.330 1.00 80.75 92 ARG A O 1
ATOM 725 N N . GLU A 1 93 ? 37.818 18.056 -31.280 1.00 82.12 93 GLU A N 1
ATOM 726 C CA . GLU A 1 93 ? 36.469 18.288 -30.754 1.00 82.12 93 GLU A CA 1
ATOM 727 C C . GLU A 1 93 ? 35.834 16.976 -30.261 1.00 82.12 93 GLU A C 1
ATOM 729 O O . GLU A 1 93 ? 35.300 16.914 -29.153 1.00 82.12 93 GLU A O 1
ATOM 734 N N . ILE A 1 94 ? 35.986 15.887 -31.021 1.00 76.12 94 ILE A N 1
ATOM 735 C CA . ILE A 1 94 ? 35.548 14.548 -30.608 1.00 76.12 94 ILE A CA 1
ATOM 736 C C . ILE A 1 94 ? 36.304 14.077 -29.359 1.00 76.12 94 ILE A C 1
ATOM 738 O O . ILE A 1 94 ? 35.664 13.555 -28.451 1.00 76.12 94 ILE A O 1
ATOM 742 N N . GLU A 1 95 ? 37.617 14.298 -29.255 1.00 79.44 95 GLU A N 1
ATOM 743 C CA . GLU A 1 95 ? 38.399 13.976 -28.049 1.00 79.44 95 GLU A CA 1
ATOM 744 C C . GLU A 1 95 ? 37.891 14.738 -26.812 1.00 79.44 95 GLU A C 1
ATOM 746 O O . GLU A 1 95 ? 37.731 14.146 -25.740 1.00 79.44 95 GLU A O 1
ATOM 751 N N . THR A 1 96 ? 37.560 16.027 -26.955 1.00 80.00 96 THR A N 1
ATOM 752 C CA . THR A 1 96 ? 36.968 16.831 -25.868 1.00 80.00 96 THR A CA 1
ATOM 753 C C . THR A 1 96 ? 35.548 16.388 -25.495 1.00 80.00 96 THR A C 1
ATOM 755 O O . THR A 1 96 ? 35.166 16.388 -24.322 1.00 80.00 96 THR A O 1
ATOM 758 N N . MET A 1 97 ? 34.753 15.937 -26.469 1.00 75.25 97 MET A N 1
ATOM 759 C CA . MET A 1 97 ? 33.433 15.362 -26.200 1.00 75.25 97 MET A CA 1
ATOM 760 C C . MET A 1 97 ? 33.524 13.981 -25.543 1.00 75.25 97 MET A C 1
ATOM 762 O O . MET A 1 97 ? 32.696 13.650 -24.698 1.00 75.25 97 MET A O 1
ATOM 766 N N . LEU A 1 98 ? 34.521 13.169 -25.901 1.00 71.06 98 LEU A N 1
ATOM 767 C CA . LEU A 1 98 ? 34.720 11.851 -25.300 1.00 71.06 98 LEU A CA 1
ATOM 768 C C . LEU A 1 98 ? 35.156 11.966 -23.838 1.00 71.06 98 LEU A C 1
ATOM 770 O O . LEU A 1 98 ? 34.629 11.257 -22.986 1.00 71.06 98 LEU A O 1
ATOM 774 N N . THR A 1 99 ? 36.087 12.876 -23.548 1.00 78.88 99 THR A N 1
ATOM 775 C CA . THR A 1 99 ? 36.557 13.140 -22.180 1.00 78.88 99 THR A CA 1
ATOM 776 C C . THR A 1 99 ? 35.440 13.699 -21.304 1.00 78.88 99 THR A C 1
ATOM 778 O O . THR A 1 99 ? 35.189 13.156 -20.234 1.00 78.88 99 THR A O 1
ATOM 781 N N . SER A 1 100 ? 34.673 14.677 -21.794 1.00 73.62 100 SER A N 1
ATOM 782 C CA . SER A 1 100 ? 33.510 15.182 -21.047 1.00 73.62 100 SER A CA 1
ATOM 783 C C . SER A 1 100 ? 32.413 14.127 -20.847 1.00 73.62 100 SER A C 1
ATOM 785 O O . SER A 1 100 ? 31.818 14.068 -19.773 1.00 73.62 100 SER A O 1
ATOM 787 N N . LYS A 1 101 ? 32.161 13.239 -21.820 1.00 70.31 101 LYS A N 1
ATOM 788 C CA . LYS A 1 101 ? 31.240 12.102 -21.630 1.00 70.31 101 LYS A CA 1
ATOM 789 C C . LYS A 1 101 ? 31.751 11.087 -20.607 1.00 70.31 101 LYS A C 1
ATOM 791 O O . LYS A 1 101 ? 30.940 10.546 -19.857 1.00 70.31 101 LYS A O 1
ATOM 796 N N . ALA A 1 102 ? 33.057 10.828 -20.563 1.00 67.31 102 ALA A N 1
ATOM 797 C CA . ALA A 1 102 ? 33.658 9.973 -19.542 1.00 67.31 102 ALA A CA 1
ATOM 798 C C . ALA A 1 102 ? 33.482 10.580 -18.138 1.00 67.31 102 ALA A C 1
ATOM 800 O O . ALA A 1 102 ? 33.079 9.869 -17.218 1.00 67.31 102 ALA A O 1
ATOM 801 N N . ASP A 1 103 ? 33.660 11.897 -18.002 1.00 75.94 103 ASP A N 1
ATOM 802 C CA . ASP A 1 103 ? 33.420 12.615 -16.746 1.00 75.94 103 ASP A CA 1
ATOM 803 C C . ASP A 1 103 ? 31.940 12.581 -16.330 1.00 75.94 103 ASP A C 1
ATOM 805 O O . ASP A 1 103 ? 31.634 12.381 -15.154 1.00 75.94 103 ASP A O 1
ATOM 809 N N . ILE A 1 104 ? 31.005 12.713 -17.279 1.00 75.56 104 ILE A N 1
ATOM 810 C CA . ILE A 1 104 ? 29.560 12.604 -17.009 1.00 75.56 104 ILE A CA 1
ATOM 811 C C . ILE A 1 104 ? 29.201 11.197 -16.518 1.00 75.56 104 ILE A C 1
ATOM 813 O O . ILE A 1 104 ? 28.503 11.075 -15.514 1.00 75.56 104 ILE A O 1
ATOM 817 N N . ALA A 1 105 ? 29.717 10.140 -17.152 1.00 74.12 105 ALA A N 1
ATOM 818 C CA . ALA A 1 105 ? 29.464 8.763 -16.724 1.00 74.12 105 ALA A CA 1
ATOM 819 C C . ALA A 1 105 ? 30.009 8.483 -15.308 1.00 74.12 105 ALA A C 1
ATOM 821 O O . ALA A 1 105 ? 29.374 7.784 -14.511 1.00 74.12 105 ALA A O 1
ATOM 822 N N . ASP A 1 106 ? 31.164 9.056 -14.961 1.00 75.88 106 ASP A N 1
ATOM 823 C CA . ASP A 1 106 ? 31.721 8.961 -13.610 1.00 75.88 106 ASP A CA 1
ATOM 824 C C . ASP A 1 106 ? 30.935 9.799 -12.589 1.00 75.88 106 ASP A C 1
ATOM 826 O O . ASP A 1 106 ? 30.753 9.365 -11.445 1.00 75.88 106 ASP A O 1
ATOM 830 N N . MET A 1 107 ? 30.404 10.962 -12.982 1.00 73.94 107 MET A N 1
ATOM 831 C CA . MET A 1 107 ? 29.486 11.740 -12.145 1.00 73.94 107 MET A CA 1
ATOM 832 C C . MET A 1 107 ? 28.162 11.005 -11.905 1.00 73.94 107 MET A C 1
ATOM 834 O O . MET A 1 107 ? 27.703 10.969 -10.765 1.00 73.94 107 MET A O 1
ATOM 838 N N . GLU A 1 108 ? 27.583 10.362 -12.921 1.00 77.69 108 GLU A N 1
ATOM 839 C CA . GLU A 1 108 ? 26.362 9.554 -12.790 1.00 77.69 108 GLU A CA 1
ATOM 840 C C . GLU A 1 108 ? 26.574 8.365 -11.847 1.00 77.69 108 GLU A C 1
ATOM 842 O O . GLU A 1 108 ? 25.758 8.126 -10.954 1.00 77.69 108 GLU A O 1
ATOM 847 N N . ARG A 1 109 ? 27.715 7.668 -11.947 1.00 79.56 109 ARG A N 1
ATOM 848 C CA . ARG A 1 109 ? 28.074 6.605 -10.990 1.00 79.56 109 ARG A CA 1
ATOM 849 C C . ARG A 1 109 ? 28.205 7.127 -9.560 1.00 79.56 109 ARG A C 1
ATOM 851 O O . ARG A 1 109 ? 27.782 6.448 -8.624 1.00 79.56 109 ARG A O 1
ATOM 858 N N . ARG A 1 110 ? 28.785 8.317 -9.363 1.00 76.12 110 ARG A N 1
ATOM 859 C CA . ARG A 1 110 ? 28.912 8.943 -8.032 1.00 76.12 110 ARG A CA 1
ATOM 860 C C . ARG A 1 110 ? 27.565 9.401 -7.477 1.00 76.12 110 ARG A C 1
ATOM 862 O O . ARG A 1 110 ? 27.331 9.233 -6.280 1.00 76.12 110 ARG A O 1
ATOM 869 N N . ALA A 1 111 ? 26.689 9.938 -8.320 1.00 70.44 111 ALA A N 1
ATOM 870 C CA . ALA A 1 111 ? 25.336 10.332 -7.944 1.00 70.44 111 ALA A CA 1
ATOM 871 C C . ALA A 1 111 ? 24.509 9.109 -7.520 1.00 70.44 111 ALA A C 1
ATOM 873 O O . ALA A 1 111 ? 24.010 9.082 -6.398 1.00 70.44 111 ALA A O 1
ATOM 874 N N . LEU A 1 112 ? 24.498 8.047 -8.334 1.00 79.06 112 LEU A N 1
ATOM 875 C CA . LEU A 1 112 ? 23.834 6.779 -8.008 1.00 79.06 112 LEU A CA 1
ATOM 876 C C . LEU A 1 112 ? 24.373 6.162 -6.714 1.00 79.06 112 LEU A C 1
ATOM 878 O O . LEU A 1 112 ? 23.601 5.725 -5.866 1.00 79.06 112 LEU A O 1
ATOM 882 N N . LYS A 1 113 ? 25.697 6.165 -6.513 1.00 85.88 113 LYS A N 1
ATOM 883 C CA . LYS A 1 113 ? 26.298 5.683 -5.262 1.00 85.88 113 LYS A CA 1
ATOM 884 C C . LYS A 1 113 ? 25.819 6.495 -4.053 1.00 85.88 113 LYS A C 1
ATOM 886 O O . LYS A 1 113 ? 25.520 5.915 -3.014 1.00 85.88 113 LYS A O 1
ATOM 891 N N . THR A 1 114 ? 25.723 7.815 -4.194 1.00 82.81 114 THR A N 1
ATOM 892 C CA . THR A 1 114 ? 25.283 8.719 -3.122 1.00 82.81 114 THR A CA 1
ATOM 893 C C . THR A 1 114 ? 23.796 8.530 -2.803 1.00 82.81 114 THR A C 1
ATOM 895 O O . THR A 1 114 ? 23.425 8.498 -1.632 1.00 82.81 114 THR A O 1
ATOM 898 N N . GLU A 1 115 ? 22.947 8.345 -3.817 1.00 83.25 115 GLU A N 1
ATOM 899 C CA . GLU A 1 115 ? 21.522 8.038 -3.641 1.00 83.25 115 GLU A CA 1
ATOM 900 C C . GLU A 1 115 ? 21.306 6.672 -2.980 1.00 83.25 115 GLU A C 1
ATOM 902 O O . GLU A 1 115 ? 20.500 6.559 -2.055 1.00 83.25 115 GLU A O 1
ATOM 907 N N . VAL A 1 116 ? 22.070 5.649 -3.378 1.00 81.75 116 VAL A N 1
ATOM 908 C CA . VAL A 1 116 ? 22.025 4.320 -2.749 1.00 81.75 116 VAL A CA 1
ATOM 909 C C . VAL A 1 116 ? 22.474 4.390 -1.287 1.00 81.75 116 VAL A C 1
ATOM 911 O O . VAL A 1 116 ? 21.808 3.831 -0.416 1.00 81.75 116 VAL A O 1
ATOM 914 N N . GLU A 1 117 ? 23.556 5.110 -0.981 1.00 85.62 117 GLU A N 1
ATOM 915 C CA . GLU A 1 117 ? 24.014 5.313 0.400 1.00 85.62 117 GLU A CA 1
ATOM 916 C C . GLU A 1 117 ? 22.991 6.091 1.245 1.00 85.62 117 GLU A C 1
ATOM 918 O O . GLU A 1 117 ? 22.762 5.743 2.407 1.00 85.62 117 GLU A O 1
ATOM 923 N N . ALA A 1 118 ? 22.337 7.108 0.676 1.00 84.81 118 ALA A N 1
ATOM 924 C CA . ALA A 1 118 ? 21.269 7.848 1.345 1.00 84.81 118 ALA A CA 1
ATOM 925 C C . ALA A 1 118 ? 20.042 6.959 1.605 1.00 84.81 118 ALA A C 1
ATOM 927 O O . ALA A 1 118 ? 19.537 6.932 2.726 1.00 84.81 118 ALA A O 1
ATOM 928 N N . SER A 1 119 ? 19.613 6.173 0.613 1.00 86.00 119 SER A N 1
ATOM 929 C CA . SER A 1 119 ? 18.497 5.231 0.743 1.00 86.00 119 SER A CA 1
ATOM 930 C C . SER A 1 119 ? 18.771 4.164 1.806 1.00 86.00 119 SER A C 1
ATOM 932 O O . SER A 1 119 ? 17.904 3.882 2.631 1.00 86.00 119 SER A O 1
ATOM 934 N N . LEU A 1 120 ? 19.985 3.603 1.837 1.00 85.19 120 LEU A N 1
ATOM 935 C CA . LEU A 1 120 ? 20.390 2.628 2.854 1.00 85.19 120 LEU A CA 1
ATOM 936 C C . LEU A 1 120 ? 20.411 3.237 4.261 1.00 85.19 120 LEU A C 1
ATOM 938 O O . LEU A 1 120 ? 19.994 2.579 5.213 1.00 85.19 120 LEU A O 1
ATOM 942 N N . ARG A 1 121 ? 20.850 4.494 4.414 1.00 86.38 121 ARG A N 1
ATOM 943 C CA . ARG A 1 121 ? 20.794 5.198 5.708 1.00 86.38 121 ARG A CA 1
ATOM 944 C C . ARG A 1 121 ? 19.361 5.429 6.175 1.00 86.38 121 ARG A C 1
ATOM 946 O O . ARG A 1 121 ? 19.084 5.215 7.353 1.00 86.38 121 ARG A O 1
ATOM 953 N N . THR A 1 122 ? 18.465 5.827 5.275 1.00 86.50 122 THR A N 1
ATOM 954 C CA . THR A 1 122 ? 17.043 6.005 5.596 1.00 86.50 122 THR A CA 1
ATOM 955 C C . THR A 1 122 ? 16.414 4.676 6.005 1.00 86.50 122 THR A C 1
ATOM 957 O O . THR A 1 122 ? 15.842 4.589 7.086 1.00 86.50 122 THR A O 1
ATOM 960 N N . GLN A 1 123 ? 16.632 3.604 5.234 1.00 86.31 123 GLN A N 1
ATOM 961 C CA . GLN A 1 123 ? 16.139 2.268 5.586 1.00 86.31 123 GLN A CA 1
ATOM 962 C C . GLN A 1 123 ? 16.692 1.768 6.925 1.00 86.31 123 GLN A C 1
ATOM 964 O O . GLN A 1 123 ? 15.944 1.219 7.729 1.00 86.31 123 GLN A O 1
ATOM 969 N N . ALA A 1 124 ? 17.981 1.974 7.204 1.00 84.56 124 ALA A N 1
ATOM 970 C CA . ALA A 1 124 ? 18.560 1.619 8.496 1.00 84.56 124 ALA A CA 1
ATOM 971 C C . ALA A 1 124 ? 17.913 2.417 9.641 1.00 84.56 124 ALA A C 1
ATOM 973 O O . ALA A 1 124 ? 17.595 1.843 10.681 1.00 84.56 124 ALA A O 1
ATOM 974 N N . SER A 1 125 ? 17.674 3.717 9.447 1.00 87.94 125 SER A N 1
ATOM 975 C CA . SER A 1 125 ? 16.972 4.571 10.413 1.00 87.94 125 SER A CA 1
ATOM 976 C C . SER A 1 125 ? 15.537 4.098 10.666 1.00 87.94 125 SER A C 1
ATOM 978 O O . SER A 1 125 ? 15.105 4.047 11.818 1.00 87.94 125 SER A O 1
ATOM 980 N N . ASP A 1 126 ? 14.815 3.700 9.620 1.00 85.88 126 ASP A N 1
ATOM 981 C CA . ASP A 1 126 ? 13.449 3.181 9.727 1.00 85.88 126 ASP A CA 1
ATOM 982 C C . ASP A 1 126 ? 13.414 1.822 10.435 1.00 85.88 126 ASP A C 1
ATOM 984 O O . ASP A 1 126 ? 12.571 1.581 11.295 1.00 85.88 126 ASP A O 1
ATOM 988 N N . ILE A 1 127 ? 14.383 0.945 10.161 1.00 84.62 127 ILE A N 1
ATOM 989 C CA . ILE A 1 127 ? 14.536 -0.318 10.894 1.00 84.62 127 ILE A CA 1
ATOM 990 C C . ILE A 1 127 ? 14.814 -0.041 12.376 1.00 84.62 127 ILE A C 1
ATOM 992 O O . ILE A 1 127 ? 14.203 -0.671 13.240 1.00 84.62 127 ILE A O 1
ATOM 996 N N . TYR A 1 128 ? 15.685 0.921 12.694 1.00 81.44 128 TYR A N 1
ATOM 997 C CA . TYR A 1 128 ? 15.938 1.324 14.078 1.00 81.44 128 TYR A CA 1
ATOM 998 C C . TYR A 1 128 ? 14.696 1.916 14.751 1.00 81.44 128 TYR A C 1
ATOM 1000 O O . TYR A 1 128 ? 14.467 1.631 15.925 1.00 81.44 128 TYR A O 1
ATOM 1008 N N . SER A 1 129 ? 13.881 2.704 14.045 1.00 79.94 129 SER A N 1
ATOM 1009 C CA . SER A 1 129 ? 12.660 3.293 14.606 1.00 79.94 129 SER A CA 1
ATOM 1010 C C . SER A 1 129 ? 11.577 2.241 14.854 1.00 79.94 129 SER A C 1
ATOM 1012 O O . SER A 1 129 ? 10.957 2.263 15.914 1.00 79.94 129 SER A O 1
ATOM 1014 N N . VAL A 1 130 ? 11.417 1.265 13.954 1.00 79.38 130 VAL A N 1
ATOM 1015 C CA . VAL A 1 130 ? 10.489 0.132 14.111 1.00 79.38 130 VAL A CA 1
ATOM 1016 C C . VAL A 1 130 ? 10.947 -0.821 15.213 1.00 79.38 130 VAL A C 1
ATOM 1018 O O . VAL A 1 130 ? 10.138 -1.272 16.020 1.00 79.38 130 VAL A O 1
ATOM 1021 N N . LEU A 1 131 ? 12.244 -1.131 15.288 1.00 74.19 131 LEU A N 1
ATOM 1022 C CA . LEU A 1 131 ? 12.786 -1.945 16.378 1.00 74.19 131 LEU A CA 1
ATOM 1023 C C . LEU A 1 131 ? 12.651 -1.230 17.720 1.00 74.19 131 LEU A C 1
ATOM 1025 O O . LEU A 1 131 ? 12.339 -1.870 18.719 1.00 74.19 131 LEU A O 1
ATOM 1029 N N . ARG A 1 132 ? 12.847 0.091 17.748 1.00 77.56 132 ARG A N 1
ATOM 1030 C CA . ARG A 1 132 ? 12.668 0.896 18.954 1.00 77.56 132 ARG A CA 1
ATOM 1031 C C . ARG A 1 132 ? 11.204 1.012 19.358 1.00 77.56 132 ARG A C 1
ATOM 1033 O O . ARG A 1 132 ? 10.931 0.880 20.540 1.00 77.56 132 ARG A O 1
ATOM 1040 N N . SER A 1 133 ? 10.274 1.193 18.422 1.00 73.62 133 SER A N 1
ATOM 1041 C CA . SER A 1 133 ? 8.842 1.246 18.739 1.00 73.62 133 SER A CA 1
ATOM 1042 C C . SER A 1 133 ? 8.313 -0.104 19.224 1.00 73.62 133 SER A C 1
ATOM 1044 O O . SER A 1 133 ? 7.545 -0.128 20.178 1.00 73.62 133 SER A O 1
ATOM 1046 N N . LYS A 1 134 ? 8.803 -1.218 18.658 1.00 69.06 134 LYS A N 1
ATOM 1047 C CA . LYS A 1 134 ? 8.545 -2.573 19.177 1.00 69.06 134 LYS A CA 1
ATOM 1048 C C . LYS A 1 134 ? 9.212 -2.833 20.529 1.00 69.06 134 LYS A C 1
ATOM 1050 O O . LYS A 1 134 ? 8.651 -3.518 21.371 1.00 69.06 134 LYS A O 1
ATOM 1055 N N . ALA A 1 135 ? 10.412 -2.304 20.774 1.00 61.00 135 ALA A N 1
ATOM 1056 C CA . ALA A 1 135 ? 11.065 -2.416 22.083 1.00 61.00 135 ALA A CA 1
ATOM 1057 C C . ALA A 1 135 ? 10.382 -1.540 23.152 1.00 61.00 135 ALA A C 1
ATOM 1059 O O . ALA A 1 135 ? 10.372 -1.889 24.330 1.00 61.00 135 ALA A O 1
ATOM 1060 N N . GLU A 1 136 ? 9.792 -0.420 22.737 1.00 62.84 136 GLU A N 1
ATOM 1061 C CA . GLU A 1 136 ? 8.953 0.465 23.546 1.00 62.84 136 GLU A CA 1
ATOM 1062 C C . GLU A 1 136 ? 7.475 0.031 23.530 1.00 62.84 136 GLU A C 1
ATOM 1064 O O . GLU A 1 136 ? 6.619 0.853 23.862 1.00 62.84 136 GLU A O 1
ATOM 1069 N N . ASP A 1 137 ? 7.176 -1.235 23.175 1.00 65.25 137 ASP A N 1
ATOM 1070 C CA . ASP A 1 137 ? 5.818 -1.760 22.999 1.00 65.25 137 ASP A CA 1
ATOM 1071 C C . ASP A 1 137 ? 4.924 -1.324 24.162 1.00 65.25 137 ASP A C 1
ATOM 1073 O O . ASP A 1 137 ? 4.966 -1.833 25.290 1.00 65.25 137 ASP A O 1
ATOM 1077 N N . SER A 1 138 ? 4.092 -0.332 23.858 1.00 69.12 138 SER A N 1
ATOM 1078 C CA . SER A 1 138 ? 3.050 0.171 24.744 1.00 69.12 138 SER A CA 1
ATOM 1079 C C . SER A 1 138 ? 2.121 -0.959 25.190 1.00 69.12 138 SER A C 1
ATOM 1081 O O . SER A 1 138 ? 1.590 -0.909 26.296 1.00 69.12 138 SER A O 1
ATOM 1083 N N . GLU A 1 139 ? 2.024 -2.021 24.386 1.00 71.88 139 GLU A N 1
ATOM 1084 C CA . GLU A 1 139 ? 1.365 -3.278 24.714 1.00 71.88 139 GLU A CA 1
ATOM 1085 C C . GLU A 1 139 ? 2.050 -3.994 25.878 1.00 71.88 139 GLU A C 1
ATOM 1087 O O . GLU A 1 139 ? 1.378 -4.302 26.856 1.00 71.88 139 GLU A O 1
ATOM 1092 N N . LEU A 1 140 ? 3.376 -4.164 25.854 1.00 72.38 140 LEU A N 1
ATOM 1093 C CA . LEU A 1 140 ? 4.160 -4.772 26.938 1.00 72.38 140 LEU A CA 1
ATOM 1094 C C . LEU A 1 140 ? 4.055 -3.960 28.233 1.00 72.38 140 LEU A C 1
ATOM 1096 O O . LEU A 1 140 ? 3.903 -4.524 29.320 1.00 72.38 140 LEU A O 1
ATOM 1100 N N . LYS A 1 141 ? 4.075 -2.627 28.119 1.00 80.56 141 LYS A N 1
ATOM 1101 C CA . LYS A 1 141 ? 3.848 -1.731 29.257 1.00 80.56 141 LYS A CA 1
ATOM 1102 C C . LYS A 1 141 ? 2.416 -1.846 29.787 1.00 80.56 141 LYS A C 1
ATOM 1104 O O . LYS A 1 141 ? 2.231 -1.972 30.991 1.00 80.56 141 LYS A O 1
ATOM 1109 N N . SER A 1 142 ? 1.417 -1.898 28.908 1.00 79.25 142 SER A N 1
ATOM 1110 C CA . SER A 1 142 ? 0.013 -2.070 29.298 1.00 79.25 142 SER A CA 1
ATOM 1111 C C . SER A 1 142 ? -0.258 -3.436 29.938 1.00 79.25 142 SER A C 1
ATOM 1113 O O . SER A 1 142 ? -1.014 -3.519 30.902 1.00 79.25 142 SER A O 1
ATOM 1115 N N . LEU A 1 143 ? 0.409 -4.494 29.463 1.00 79.44 143 LEU A N 1
ATOM 1116 C CA . LEU A 1 143 ? 0.348 -5.847 30.016 1.00 79.44 143 LEU A CA 1
ATOM 1117 C C . LEU A 1 143 ? 0.980 -5.892 31.404 1.00 79.44 143 LEU A C 1
ATOM 1119 O O . LEU A 1 143 ? 0.404 -6.475 32.321 1.00 79.44 143 LEU A O 1
ATOM 1123 N N . LYS A 1 144 ? 2.128 -5.229 31.578 1.00 84.38 144 LYS A N 1
ATOM 1124 C CA . LYS A 1 144 ? 2.768 -5.063 32.884 1.00 84.38 144 LYS A CA 1
ATOM 1125 C C . LYS A 1 144 ? 1.864 -4.298 33.855 1.00 84.38 144 LYS A C 1
ATOM 1127 O O . LYS A 1 144 ? 1.638 -4.776 34.963 1.00 84.38 144 LYS A O 1
ATOM 1132 N N . ASP A 1 145 ? 1.300 -3.169 33.433 1.00 86.75 145 ASP A N 1
ATOM 1133 C CA . ASP A 1 145 ? 0.410 -2.352 34.265 1.00 86.75 145 ASP A CA 1
ATOM 1134 C C . ASP A 1 145 ? -0.885 -3.113 34.620 1.00 86.75 145 ASP A C 1
ATOM 1136 O O . ASP A 1 145 ? -1.393 -3.017 35.742 1.00 86.75 145 ASP A O 1
ATOM 1140 N N . ALA A 1 146 ? -1.419 -3.915 33.693 1.00 87.19 146 ALA A N 1
ATOM 1141 C CA . ALA A 1 146 ? -2.569 -4.784 33.934 1.00 87.19 146 ALA A CA 1
ATOM 1142 C C . ALA A 1 146 ? -2.239 -5.909 34.928 1.00 87.19 146 ALA A C 1
ATOM 1144 O O . ALA A 1 146 ? -3.020 -6.161 35.849 1.00 87.19 146 ALA A O 1
ATOM 1145 N N . ALA A 1 147 ? -1.071 -6.542 34.791 1.00 85.12 147 ALA A N 1
ATOM 1146 C CA . ALA A 1 147 ? -0.595 -7.566 35.716 1.00 85.12 147 ALA A CA 1
ATOM 1147 C C . ALA A 1 147 ? -0.355 -6.996 37.125 1.00 85.12 147 ALA A C 1
ATOM 1149 O O . ALA A 1 147 ? -0.760 -7.609 38.113 1.00 85.12 147 ALA A O 1
ATOM 1150 N N . GLU A 1 148 ? 0.224 -5.797 37.242 1.00 91.88 148 GLU A N 1
ATOM 1151 C CA . GLU A 1 148 ? 0.404 -5.109 38.528 1.00 91.88 148 GLU A CA 1
ATOM 1152 C C . GLU A 1 148 ? -0.940 -4.754 39.182 1.00 91.88 148 GLU A C 1
ATOM 1154 O O . GLU A 1 148 ? -1.113 -4.961 40.389 1.00 91.88 148 GLU A O 1
ATOM 1159 N N . LYS A 1 149 ? -1.935 -4.306 38.401 1.00 90.44 149 LYS A N 1
ATOM 1160 C CA . LYS A 1 149 ? -3.303 -4.081 38.900 1.00 90.44 149 LYS A CA 1
ATOM 1161 C C . LYS A 1 149 ? -3.961 -5.368 39.396 1.00 90.44 149 LYS A C 1
ATOM 1163 O O . LYS A 1 149 ? -4.556 -5.357 40.474 1.00 90.44 149 LYS A O 1
ATOM 1168 N N . GLN A 1 150 ? -3.841 -6.472 38.657 1.00 92.25 150 GLN A N 1
ATOM 1169 C CA . GLN A 1 150 ? -4.375 -7.769 39.087 1.00 92.25 150 GLN A CA 1
ATOM 1170 C C . GLN A 1 150 ? -3.696 -8.265 40.367 1.00 92.25 150 GLN A C 1
ATOM 1172 O O . GLN A 1 150 ? -4.379 -8.692 41.295 1.00 92.25 150 GLN A O 1
ATOM 1177 N N . LEU A 1 151 ? -2.370 -8.134 40.463 1.00 90.75 151 LEU A N 1
ATOM 1178 C CA . LEU A 1 151 ? -1.614 -8.488 41.664 1.00 90.75 151 LEU A CA 1
ATOM 1179 C C . LEU A 1 151 ? -2.049 -7.647 42.877 1.00 90.75 151 LEU A C 1
ATOM 1181 O O . LEU A 1 151 ? -2.183 -8.172 43.983 1.00 90.75 151 LEU A O 1
ATOM 1185 N N . SER A 1 152 ? -2.286 -6.347 42.678 1.00 91.75 152 SER A N 1
ATOM 1186 C CA . SER A 1 152 ? -2.801 -5.445 43.713 1.00 91.75 152 SER A CA 1
ATOM 1187 C C . SER A 1 152 ? -4.196 -5.856 44.190 1.00 91.75 152 SER A C 1
ATOM 1189 O O . SER A 1 152 ? -4.442 -5.883 45.396 1.00 91.75 152 SER A O 1
ATOM 1191 N N . ALA A 1 153 ? -5.102 -6.186 43.266 1.00 90.06 153 ALA A N 1
ATOM 1192 C CA . ALA A 1 153 ? -6.450 -6.643 43.599 1.00 90.06 153 ALA A CA 1
ATOM 1193 C C . ALA A 1 153 ? -6.413 -7.953 44.402 1.00 90.06 153 ALA A C 1
ATOM 1195 O O . ALA A 1 153 ? -7.010 -8.034 45.473 1.00 90.06 153 ALA A O 1
ATOM 1196 N N . LEU A 1 154 ? -5.610 -8.928 43.963 1.00 88.88 154 LEU A N 1
ATOM 1197 C CA . LEU A 1 154 ? -5.445 -10.202 44.667 1.00 88.88 154 LEU A CA 1
ATOM 1198 C C . LEU A 1 154 ? -4.901 -10.008 46.089 1.00 88.88 154 LEU A C 1
ATOM 1200 O O . LEU A 1 154 ? -5.392 -10.622 47.035 1.00 88.88 154 LEU A O 1
ATOM 1204 N N . LYS A 1 155 ? -3.913 -9.123 46.273 1.00 91.25 155 LYS A N 1
ATOM 1205 C CA . LYS A 1 155 ? -3.396 -8.777 47.608 1.00 91.25 155 LYS A CA 1
ATOM 1206 C C . LYS A 1 155 ? -4.480 -8.180 48.509 1.00 91.25 155 LYS A C 1
ATOM 1208 O O . LYS A 1 155 ? -4.544 -8.535 49.685 1.00 91.25 155 LYS A O 1
ATOM 1213 N N . ALA A 1 156 ? -5.333 -7.308 47.972 1.00 90.12 156 ALA A N 1
ATOM 1214 C CA . ALA A 1 156 ? -6.442 -6.718 48.720 1.00 90.12 156 ALA A CA 1
ATOM 1215 C C . ALA A 1 156 ? -7.484 -7.770 49.135 1.00 90.12 156 ALA A C 1
ATOM 1217 O O . ALA A 1 156 ? -7.941 -7.761 50.280 1.00 90.12 156 ALA A O 1
ATOM 1218 N N . ASP A 1 157 ? -7.803 -8.714 48.249 1.00 90.75 157 ASP A N 1
ATOM 1219 C CA . ASP A 1 157 ? -8.717 -9.818 48.552 1.00 90.75 157 ASP A CA 1
ATOM 1220 C C . ASP A 1 157 ? -8.128 -10.774 49.591 1.00 90.75 157 ASP A C 1
ATOM 1222 O O . ASP A 1 157 ? -8.829 -11.193 50.511 1.00 90.75 157 ASP A O 1
ATOM 1226 N N . THR A 1 158 ? -6.822 -11.043 49.520 1.00 89.44 158 THR A N 1
ATOM 1227 C CA . THR A 1 158 ? -6.124 -11.887 50.502 1.00 89.44 158 THR A CA 1
ATOM 1228 C C . THR A 1 158 ? -6.148 -11.238 51.890 1.00 89.44 158 THR A C 1
ATOM 1230 O O . THR A 1 158 ? -6.404 -11.914 52.884 1.00 89.44 158 THR A O 1
ATOM 1233 N N . LEU A 1 159 ? -5.959 -9.914 51.969 1.00 91.25 159 LEU A N 1
ATOM 1234 C CA . LEU A 1 159 ? -6.096 -9.143 53.212 1.00 91.25 159 LEU A CA 1
ATOM 1235 C C . LEU A 1 159 ? -7.532 -9.162 53.756 1.00 91.25 159 LEU A C 1
ATOM 1237 O O . LEU A 1 159 ? -7.728 -9.302 54.962 1.00 91.25 159 LEU A O 1
ATOM 1241 N N . ARG A 1 160 ? -8.543 -9.048 52.885 1.00 90.94 160 ARG A N 1
ATOM 1242 C CA . ARG A 1 160 ? -9.956 -9.168 53.280 1.00 90.94 160 ARG A CA 1
ATOM 1243 C C . ARG A 1 160 ? -10.286 -10.553 53.820 1.00 90.94 160 ARG A C 1
ATOM 1245 O O . ARG A 1 160 ? -10.956 -10.643 54.843 1.00 90.94 160 ARG A O 1
ATOM 1252 N N . LEU A 1 161 ? -9.813 -11.608 53.160 1.00 88.75 161 LEU A N 1
ATOM 1253 C CA . LEU A 1 161 ? -9.988 -12.986 53.612 1.00 88.75 161 LEU A CA 1
ATOM 1254 C C . LEU A 1 161 ? -9.294 -13.230 54.949 1.00 88.75 161 LEU A C 1
ATOM 1256 O O . LEU A 1 161 ? -9.910 -13.805 55.839 1.00 88.75 161 LEU A O 1
ATOM 1260 N N . ALA A 1 162 ? -8.057 -12.751 55.115 1.00 89.81 162 ALA A N 1
ATOM 1261 C CA . ALA A 1 162 ? -7.333 -12.844 56.380 1.00 89.81 162 ALA A CA 1
ATOM 1262 C C . ALA A 1 162 ? -8.106 -12.159 57.515 1.00 89.81 162 ALA A C 1
ATOM 1264 O O . ALA A 1 162 ? -8.323 -12.767 58.560 1.00 89.81 162 ALA A O 1
ATOM 1265 N N . LYS A 1 163 ? -8.615 -10.944 57.272 1.00 90.50 163 LYS A N 1
ATOM 1266 C CA . LYS A 1 163 ? -9.456 -10.231 58.237 1.00 90.50 163 LYS A CA 1
ATOM 1267 C C . LYS A 1 163 ? -10.760 -10.975 58.536 1.00 90.50 163 LYS A C 1
ATOM 1269 O O . LYS A 1 163 ? -11.123 -11.110 59.693 1.00 90.50 163 LYS A O 1
ATOM 1274 N N . GLY A 1 164 ? -11.443 -11.504 57.519 1.00 91.06 164 GLY A N 1
ATOM 1275 C CA . GLY A 1 164 ? -12.659 -12.300 57.712 1.00 91.06 164 GLY A CA 1
ATOM 1276 C C . GLY A 1 164 ? -12.412 -13.584 58.513 1.00 91.06 164 GLY A C 1
ATOM 1277 O O . GLY A 1 164 ? -13.245 -13.973 59.330 1.00 91.06 164 GLY A O 1
ATOM 1278 N N . LEU A 1 165 ? -11.255 -14.222 58.328 1.00 87.25 165 LEU A N 1
ATOM 1279 C CA . LEU A 1 165 ? -10.798 -15.360 59.133 1.00 87.25 165 LEU A CA 1
ATOM 1280 C C . LEU A 1 165 ? -10.533 -14.966 60.589 1.00 87.25 165 LEU A C 1
ATOM 1282 O O . LEU A 1 165 ? -10.859 -15.716 61.503 1.00 87.25 165 LEU A O 1
ATOM 1286 N N . GLU A 1 166 ? -9.969 -13.786 60.815 1.00 90.25 166 GLU A N 1
ATOM 1287 C CA . GLU A 1 166 ? -9.705 -13.264 62.153 1.00 90.25 166 GLU A CA 1
ATOM 1288 C C . GLU A 1 166 ? -10.997 -12.852 62.872 1.00 90.25 166 GLU A C 1
ATOM 1290 O O . GLU A 1 166 ? -11.198 -13.219 64.027 1.00 90.25 166 GLU A O 1
ATOM 1295 N N . ASP A 1 167 ? -11.931 -12.212 62.165 1.00 86.62 167 ASP A N 1
ATOM 1296 C CA . ASP A 1 167 ? -13.265 -11.880 62.671 1.00 86.62 167 ASP A CA 1
ATOM 1297 C C . ASP A 1 167 ? -14.063 -13.155 62.999 1.00 86.62 167 ASP A C 1
ATOM 1299 O O . ASP A 1 167 ? -14.676 -13.261 64.061 1.00 86.62 167 ASP A O 1
ATOM 1303 N N . THR A 1 168 ? -14.034 -14.167 62.124 1.00 82.06 168 THR A N 1
ATOM 1304 C CA . THR A 1 168 ? -14.692 -15.461 62.393 1.00 82.06 168 THR A CA 1
ATOM 1305 C C . THR A 1 168 ? -14.028 -16.219 63.534 1.00 82.06 168 THR A C 1
ATOM 1307 O O . THR A 1 168 ? -14.739 -16.825 64.334 1.00 82.06 168 THR A O 1
ATOM 1310 N N . ARG A 1 169 ? -12.700 -16.146 63.670 1.00 83.75 169 ARG A N 1
ATOM 1311 C CA . ARG A 1 169 ? -11.976 -16.679 64.827 1.00 83.75 169 ARG A CA 1
ATOM 1312 C C . ARG A 1 169 ? -12.367 -15.961 66.116 1.00 83.75 169 ARG A C 1
ATOM 1314 O O . ARG A 1 169 ? -12.651 -16.636 67.092 1.00 83.75 169 ARG A O 1
ATOM 1321 N N . ALA A 1 170 ? -12.477 -14.634 66.115 1.00 81.94 170 ALA A N 1
ATOM 1322 C CA . ALA A 1 170 ? -12.926 -13.863 67.275 1.00 81.94 170 ALA A CA 1
ATOM 1323 C C . ALA A 1 170 ? -14.388 -14.173 67.651 1.00 81.94 170 ALA A C 1
ATOM 1325 O O . ALA A 1 170 ? -14.723 -14.291 68.832 1.00 81.94 170 ALA A O 1
ATOM 1326 N N . VAL A 1 171 ? -15.265 -14.360 66.658 1.00 80.56 171 VAL A N 1
ATOM 1327 C CA . VAL A 1 171 ? -16.648 -14.821 66.872 1.00 80.56 171 VAL A CA 1
ATOM 1328 C C . VAL A 1 171 ? -16.677 -16.249 67.416 1.00 80.56 171 VAL A C 1
ATOM 1330 O O . VAL A 1 171 ? -17.503 -16.562 68.268 1.00 80.56 171 VAL A O 1
ATOM 1333 N N . LEU A 1 172 ? -15.788 -17.123 66.945 1.00 73.69 172 LEU A N 1
ATOM 1334 C CA . LEU A 1 172 ? -15.647 -18.473 67.480 1.00 73.69 172 LEU A CA 1
ATOM 1335 C C . LEU A 1 172 ? -15.096 -18.457 68.902 1.00 73.69 172 LEU A C 1
ATOM 1337 O O . LEU A 1 172 ? -15.648 -19.163 69.723 1.00 73.69 172 LEU A O 1
ATOM 1341 N N . ASP A 1 173 ? -14.110 -17.629 69.235 1.00 73.56 173 ASP A N 1
ATOM 1342 C CA . ASP A 1 173 ? -13.568 -17.524 70.595 1.00 73.56 173 ASP A CA 1
ATOM 1343 C C . ASP A 1 173 ? -14.592 -16.922 71.577 1.00 73.56 173 ASP A C 1
ATOM 1345 O O . ASP A 1 173 ? -14.648 -17.318 72.740 1.00 73.56 173 ASP A O 1
ATOM 1349 N N . THR A 1 174 ? -15.467 -16.023 71.110 1.00 71.56 174 THR A N 1
ATOM 1350 C CA . THR A 1 174 ? -16.585 -15.492 71.914 1.00 71.56 174 THR A CA 1
ATOM 1351 C C . THR A 1 174 ? -17.748 -16.481 72.037 1.00 71.56 174 THR A C 1
ATOM 1353 O O . THR A 1 174 ? -18.283 -16.651 73.128 1.00 71.56 174 THR A O 1
ATOM 1356 N N . LYS A 1 175 ? -18.119 -17.205 70.969 1.00 64.44 175 LYS A N 1
ATOM 1357 C CA . LYS A 1 175 ? -19.172 -18.245 71.017 1.00 64.44 175 LYS A CA 1
ATOM 1358 C C . LYS A 1 175 ? -18.715 -19.569 71.633 1.00 64.44 175 LYS A C 1
ATOM 1360 O O . LYS A 1 175 ? -19.545 -20.320 72.136 1.00 64.44 175 LYS A O 1
ATOM 1365 N N . ALA A 1 176 ? -17.419 -19.855 71.613 1.00 52.69 176 ALA A N 1
ATOM 1366 C CA . ALA A 1 176 ? -16.768 -20.957 72.312 1.00 52.69 176 ALA A CA 1
ATOM 1367 C C . ALA A 1 176 ? -16.244 -20.513 73.684 1.00 52.69 176 ALA A C 1
ATOM 1369 O O . ALA A 1 176 ? -15.349 -21.145 74.248 1.00 52.69 176 ALA A O 1
ATOM 1370 N N . GLY A 1 177 ? -16.843 -19.466 74.260 1.00 55.59 177 GLY A N 1
ATOM 1371 C CA . GLY A 1 177 ? -16.820 -19.238 75.691 1.00 55.59 177 GLY A CA 1
ATOM 1372 C C . GLY A 1 177 ? -17.436 -20.443 76.399 1.00 55.59 177 GLY A C 1
ATOM 1373 O O . GLY A 1 177 ? -18.607 -20.439 76.771 1.00 55.59 177 GLY A O 1
ATOM 1374 N N . ALA A 1 178 ? -16.618 -21.467 76.650 1.00 54.06 178 ALA A N 1
ATOM 1375 C CA . ALA A 1 178 ? -16.920 -22.566 77.560 1.00 54.06 178 ALA A CA 1
ATOM 1376 C C . ALA A 1 178 ? -17.386 -22.039 78.932 1.00 54.06 178 ALA A C 1
ATOM 1378 O O . ALA A 1 178 ? -18.065 -22.747 79.664 1.00 54.06 178 ALA A O 1
ATOM 1379 N N . VAL A 1 179 ? -17.083 -20.775 79.248 1.00 59.03 179 VAL A N 1
ATOM 1380 C CA . VAL A 1 179 ? -17.535 -20.038 80.427 1.00 59.03 179 VAL A CA 1
ATOM 1381 C C . VAL A 1 179 ? -19.023 -19.672 80.378 1.00 59.03 179 VAL A C 1
ATOM 1383 O O . VAL A 1 179 ? -19.672 -19.844 81.396 1.00 59.03 179 VAL A O 1
ATOM 1386 N N . GLU A 1 180 ? -19.604 -19.251 79.249 1.00 57.78 180 GLU A N 1
ATOM 1387 C CA . GLU A 1 180 ? -21.032 -18.872 79.183 1.00 57.78 180 GLU A CA 1
ATOM 1388 C C . GLU A 1 180 ? -21.952 -20.096 79.106 1.00 57.78 180 GLU A C 1
ATOM 1390 O O . GLU A 1 180 ? -23.004 -20.120 79.739 1.00 57.78 180 GLU A O 1
ATOM 1395 N N . VAL A 1 181 ? -21.529 -21.162 78.418 1.00 58.75 181 VAL A N 1
ATOM 1396 C CA . VAL A 1 181 ? -22.259 -22.443 78.421 1.00 58.75 181 VAL A CA 1
ATOM 1397 C C . VAL A 1 181 ? -22.120 -23.151 79.779 1.00 58.75 181 VAL A C 1
ATOM 1399 O O . VAL A 1 181 ? -23.101 -23.704 80.273 1.00 58.75 181 VAL A O 1
ATOM 1402 N N . SER A 1 182 ? -20.959 -23.067 80.444 1.00 59.38 182 SER A N 1
ATOM 1403 C CA . SER A 1 182 ? -20.760 -23.571 81.817 1.00 59.38 182 SER A CA 1
ATOM 1404 C C . SER A 1 182 ? -21.488 -22.721 82.872 1.00 59.38 182 SER A C 1
ATOM 1406 O O . SER A 1 182 ? -22.083 -23.276 83.798 1.00 59.38 182 SER A O 1
ATOM 1408 N N . GLN A 1 183 ? -21.542 -21.392 82.711 1.00 58.88 183 GLN A N 1
ATOM 1409 C CA . GLN A 1 183 ? -22.328 -20.491 83.565 1.00 58.88 183 GLN A CA 1
ATOM 1410 C C . GLN A 1 183 ? -23.831 -20.685 83.362 1.00 58.88 183 GLN A C 1
ATOM 1412 O O . GLN A 1 183 ? -24.553 -20.777 84.344 1.00 58.88 183 GLN A O 1
ATOM 1417 N N . ALA A 1 184 ? -24.323 -20.845 82.131 1.00 55.81 184 ALA A N 1
ATOM 1418 C CA . ALA A 1 184 ? -25.739 -21.118 81.874 1.00 55.81 184 ALA A CA 1
ATOM 1419 C C . ALA A 1 184 ? -26.177 -22.510 82.370 1.00 55.81 184 ALA A C 1
ATOM 1421 O O . ALA A 1 184 ? -27.314 -22.666 82.818 1.00 55.81 184 ALA A O 1
ATOM 1422 N N . LEU A 1 185 ? -25.286 -23.512 82.350 1.00 53.66 185 LEU A N 1
ATOM 1423 C CA . LEU A 1 185 ? -25.529 -24.834 82.948 1.00 53.66 185 LEU A CA 1
ATOM 1424 C C . LEU A 1 185 ? -25.487 -24.811 84.484 1.00 53.66 185 LEU A C 1
ATOM 1426 O O . LEU A 1 185 ? -26.251 -25.539 85.112 1.00 53.66 185 LEU A O 1
ATOM 1430 N N . THR A 1 186 ? -24.668 -23.952 85.099 1.00 55.97 186 THR A N 1
ATOM 1431 C CA . THR A 1 186 ? -24.641 -23.772 86.565 1.00 55.97 186 THR A CA 1
ATOM 1432 C C . THR A 1 186 ? -25.759 -22.855 87.078 1.00 55.97 186 THR A C 1
ATOM 1434 O O . THR A 1 186 ? -26.267 -23.089 88.170 1.00 55.97 186 THR A O 1
ATOM 1437 N N . GLN A 1 187 ? -26.240 -21.890 86.284 1.00 51.22 187 GLN A N 1
ATOM 1438 C CA . GLN A 1 187 ? -27.387 -21.032 86.628 1.00 51.22 187 GLN A CA 1
ATOM 1439 C C . GLN A 1 187 ? -28.750 -21.713 86.407 1.00 51.22 187 GLN A C 1
ATOM 1441 O O . GLN A 1 187 ? -29.739 -21.314 87.018 1.00 51.22 187 GLN A O 1
ATOM 1446 N N . LYS A 1 188 ? -28.821 -22.763 85.572 1.00 48.34 188 LYS A N 1
ATOM 1447 C CA . LYS A 1 188 ? -30.010 -23.630 85.432 1.00 48.34 188 LYS A CA 1
ATOM 1448 C C . LYS A 1 188 ? -30.084 -24.772 86.453 1.00 48.34 188 LYS A C 1
ATOM 1450 O O . LYS A 1 188 ? -31.039 -25.543 86.412 1.00 48.34 188 LYS A O 1
ATOM 1455 N N . ALA A 1 189 ? -29.124 -24.875 87.369 1.00 48.88 189 ALA A N 1
ATOM 1456 C CA . ALA A 1 189 ? -29.081 -25.908 88.401 1.00 48.88 189 ALA A CA 1
ATOM 1457 C C . ALA A 1 189 ? -29.519 -25.398 89.787 1.00 48.88 189 ALA A C 1
ATOM 1459 O O . ALA A 1 189 ? -28.992 -25.852 90.797 1.00 48.88 189 ALA A O 1
ATOM 1460 N N . ASP A 1 190 ? -30.505 -24.497 89.855 1.00 50.62 190 ASP A N 1
ATOM 1461 C CA . ASP A 1 190 ? -31.231 -24.232 91.104 1.00 50.62 190 ASP A CA 1
ATOM 1462 C C . ASP A 1 190 ? -32.589 -24.948 91.081 1.00 50.62 190 ASP A C 1
ATOM 1464 O O . ASP A 1 190 ? -33.665 -24.369 90.914 1.00 50.62 190 ASP A O 1
ATOM 1468 N N . VAL A 1 191 ? -32.508 -26.277 91.173 1.00 53.56 191 VAL A N 1
ATOM 1469 C CA . VAL A 1 191 ? -33.661 -27.190 91.228 1.00 53.56 191 VAL A CA 1
ATOM 1470 C C . VAL A 1 191 ? -34.470 -26.982 92.524 1.00 53.56 191 VAL A C 1
ATOM 1472 O O . VAL A 1 191 ? -35.644 -27.340 92.572 1.00 53.56 191 VAL A O 1
ATOM 1475 N N . ALA A 1 192 ? -33.903 -26.317 93.539 1.00 51.94 192 ALA A N 1
ATOM 1476 C CA . ALA A 1 192 ? -34.560 -26.060 94.820 1.00 51.94 192 ALA A CA 1
ATOM 1477 C C . ALA A 1 192 ? -35.533 -24.862 94.774 1.00 51.94 192 ALA A C 1
ATOM 1479 O O . ALA A 1 192 ? -36.618 -24.926 95.352 1.00 51.94 192 ALA A O 1
ATOM 1480 N N . ALA A 1 193 ? -35.214 -23.799 94.025 1.00 52.09 193 ALA A N 1
ATOM 1481 C CA . ALA A 1 193 ? -36.055 -22.596 93.950 1.00 52.09 193 ALA A CA 1
ATOM 1482 C C . ALA A 1 193 ? -37.357 -22.783 93.134 1.00 52.09 193 ALA A C 1
ATOM 1484 O O . ALA A 1 193 ? -38.347 -22.073 93.345 1.00 52.09 193 ALA A O 1
ATOM 1485 N N . VAL A 1 194 ? -37.384 -23.749 92.207 1.00 53.53 194 VAL A N 1
ATOM 1486 C CA . VAL A 1 194 ? -38.575 -24.083 91.401 1.00 53.53 194 VAL A CA 1
ATOM 1487 C C . VAL A 1 194 ? -39.546 -24.988 92.175 1.00 53.53 194 VAL A C 1
ATOM 1489 O O . VAL A 1 194 ? -40.759 -24.883 91.989 1.00 53.53 194 VAL A O 1
ATOM 1492 N N . GLU A 1 195 ? -39.051 -25.813 93.101 1.00 52.66 195 GLU A N 1
ATOM 1493 C CA . GLU A 1 195 ? -39.875 -26.702 93.934 1.00 52.66 195 GLU A CA 1
ATOM 1494 C C . GLU A 1 195 ? -40.685 -25.944 95.003 1.00 52.66 195 GLU A C 1
ATOM 1496 O O . GLU A 1 195 ? -41.800 -26.347 95.350 1.00 52.66 195 GLU A O 1
ATOM 1501 N N . GLU A 1 196 ? -40.171 -24.808 95.482 1.00 52.19 196 GLU A N 1
ATOM 1502 C CA . GLU A 1 196 ? -40.812 -24.005 96.531 1.00 52.19 196 GLU A CA 1
ATOM 1503 C C . GLU A 1 196 ? -41.930 -23.093 95.988 1.00 52.19 196 GLU A C 1
ATOM 1505 O O . GLU A 1 196 ? -42.967 -22.930 96.632 1.00 52.19 196 GLU A O 1
ATOM 1510 N N . ARG A 1 197 ? -41.804 -22.579 94.753 1.00 50.75 197 ARG A N 1
ATOM 1511 C CA . ARG A 1 197 ? -42.837 -21.729 94.115 1.00 50.75 197 ARG A CA 1
ATOM 1512 C C . ARG A 1 197 ? -43.980 -22.496 93.438 1.00 50.75 197 ARG A C 1
ATOM 1514 O O . ARG A 1 197 ? -45.000 -21.893 93.124 1.00 50.75 197 ARG A O 1
ATOM 1521 N N . LEU A 1 198 ? -43.852 -23.811 93.245 1.00 48.31 198 LEU A N 1
ATOM 1522 C CA . LEU A 1 198 ? -44.900 -24.682 92.678 1.00 48.31 198 LEU A CA 1
ATOM 1523 C C . LEU A 1 198 ? -45.805 -25.341 93.733 1.00 48.31 198 LEU A C 1
ATOM 1525 O O . LEU A 1 198 ? -46.744 -26.062 93.367 1.00 48.31 198 LEU A O 1
ATOM 1529 N N . LYS A 1 199 ? -45.532 -25.112 95.025 1.00 48.22 199 LYS A N 1
ATOM 1530 C CA . LYS A 1 199 ? -46.352 -25.604 96.142 1.00 48.22 199 LYS A CA 1
ATOM 1531 C C . LYS A 1 199 ? -47.556 -24.725 96.452 1.00 48.22 199 LYS A C 1
ATOM 1533 O O . LYS A 1 199 ? -48.517 -25.241 97.016 1.00 48.22 199 LYS A O 1
ATOM 1538 N N . ASP A 1 200 ? -47.544 -23.455 96.050 1.00 51.78 200 ASP A N 1
ATOM 1539 C CA . ASP A 1 200 ? -48.582 -22.517 96.458 1.00 51.78 200 ASP A CA 1
ATOM 1540 C C . ASP A 1 200 ? -49.330 -21.937 95.252 1.00 51.78 200 ASP A C 1
ATOM 1542 O O . ASP A 1 200 ? -48.821 -21.117 94.495 1.00 51.78 200 ASP A O 1
ATOM 1546 N N . LYS A 1 201 ? -50.583 -22.387 95.117 1.00 49.72 201 LYS A N 1
ATOM 1547 C CA . LYS A 1 201 ? -51.641 -21.883 94.225 1.00 49.72 201 LYS A CA 1
ATOM 1548 C C . LYS A 1 201 ? -51.484 -22.184 92.731 1.00 49.72 201 LYS A C 1
ATOM 1550 O O . LYS A 1 201 ? -50.896 -21.433 91.968 1.00 49.72 201 LYS A O 1
ATOM 1555 N N . VAL A 1 202 ? -52.186 -23.233 92.300 1.00 44.31 202 VAL A N 1
ATOM 1556 C CA . VAL A 1 202 ? -53.345 -23.188 91.375 1.00 44.31 202 VAL A CA 1
ATOM 1557 C C . VAL A 1 202 ? -53.624 -24.627 90.915 1.00 44.31 202 VAL A C 1
ATOM 1559 O O . VAL A 1 202 ? -52.721 -25.379 90.555 1.00 44.31 202 VAL A O 1
ATOM 1562 N N . GLY A 1 203 ? -54.889 -25.046 91.005 1.00 51.66 203 GLY A N 1
ATOM 1563 C CA . GLY A 1 203 ? -55.334 -26.423 90.782 1.00 51.66 203 GLY A CA 1
ATOM 1564 C C . GLY A 1 203 ? -54.934 -26.977 89.411 1.00 51.66 203 GLY A C 1
ATOM 1565 O O . GLY A 1 203 ? -55.446 -26.552 88.378 1.00 51.66 203 GLY A O 1
ATOM 1566 N N . ARG A 1 204 ? -54.062 -27.992 89.427 1.00 53.56 204 ARG A N 1
ATOM 1567 C CA . ARG A 1 204 ? -53.426 -28.634 88.260 1.00 53.56 204 ARG A CA 1
ATOM 1568 C C . ARG A 1 204 ? -54.377 -29.306 87.258 1.00 53.56 204 ARG A C 1
ATOM 1570 O O . ARG A 1 204 ? -53.912 -29.744 86.215 1.00 53.56 204 ARG A O 1
ATOM 1577 N N . LYS A 1 205 ? -55.683 -29.402 87.528 1.00 54.84 205 LYS A N 1
ATOM 1578 C CA . LYS A 1 205 ? -56.610 -30.167 86.674 1.00 54.84 205 LYS A CA 1
ATOM 1579 C C . LYS A 1 205 ? -57.305 -29.325 85.594 1.00 54.84 205 LYS A C 1
ATOM 1581 O O . LYS A 1 205 ? -57.465 -29.801 84.483 1.00 54.84 205 LYS A O 1
ATOM 1586 N N . ALA A 1 206 ? -57.621 -28.057 85.874 1.00 52.72 206 ALA A N 1
ATOM 1587 C CA . ALA A 1 206 ? -58.333 -27.189 84.923 1.00 52.72 206 ALA A CA 1
ATOM 1588 C C . ALA A 1 206 ? -57.406 -26.470 83.917 1.00 52.72 206 ALA A C 1
ATOM 1590 O O . ALA A 1 206 ? -57.832 -26.118 82.822 1.00 52.72 206 ALA A O 1
ATOM 1591 N N . PHE A 1 207 ? -56.127 -26.272 84.260 1.00 54.12 207 PHE A N 1
ATOM 1592 C CA . PHE A 1 207 ? -55.136 -25.653 83.366 1.00 54.12 207 PHE A CA 1
ATOM 1593 C C . PHE A 1 207 ? -54.495 -26.670 82.402 1.00 54.12 207 PHE A C 1
ATOM 1595 O O . PHE A 1 207 ? -54.155 -26.320 81.276 1.00 54.12 207 PHE A O 1
ATOM 1602 N N . ALA A 1 208 ? -54.392 -27.941 82.809 1.00 54.12 208 ALA A N 1
ATOM 1603 C CA . ALA A 1 208 ? -53.833 -29.012 81.982 1.00 54.12 208 ALA A CA 1
ATOM 1604 C C . ALA A 1 208 ? -54.738 -29.382 80.790 1.00 54.12 208 ALA A C 1
ATOM 1606 O O . ALA A 1 208 ? -54.235 -29.607 79.691 1.00 54.12 208 ALA A O 1
ATOM 1607 N N . GLU A 1 209 ? -56.064 -29.366 80.962 1.00 55.78 209 GLU A N 1
ATOM 1608 C CA . GLU A 1 209 ? -57.003 -29.648 79.864 1.00 55.78 209 GLU A CA 1
ATOM 1609 C C . GLU A 1 209 ? -57.038 -28.507 78.826 1.00 55.78 209 GLU A C 1
ATOM 1611 O O . GLU A 1 209 ? -57.076 -28.775 77.627 1.00 55.78 209 GLU A O 1
ATOM 1616 N N . ALA A 1 210 ? -56.896 -27.242 79.249 1.00 53.03 210 ALA A N 1
ATOM 1617 C CA . ALA A 1 210 ? -56.892 -26.084 78.345 1.00 53.03 210 ALA A CA 1
ATOM 1618 C C . ALA A 1 210 ? -55.564 -25.874 77.580 1.00 53.03 210 ALA A C 1
ATOM 1620 O O . ALA A 1 210 ? -55.581 -25.336 76.472 1.00 53.03 210 ALA A O 1
ATOM 1621 N N . LEU A 1 211 ? -54.422 -26.311 78.131 1.00 50.59 211 LEU A N 1
ATOM 1622 C CA . LEU A 1 211 ? -53.117 -26.271 77.448 1.00 50.59 211 LEU A CA 1
ATOM 1623 C C . LEU A 1 211 ? -52.894 -27.455 76.502 1.00 50.59 211 LEU A C 1
ATOM 1625 O O . LEU A 1 211 ? -52.240 -27.282 75.477 1.00 50.59 211 LEU A O 1
ATOM 1629 N N . SER A 1 212 ? -53.479 -28.624 76.788 1.00 52.72 212 SER A N 1
ATOM 1630 C CA . SER A 1 212 ? -53.359 -29.797 75.908 1.00 52.72 212 SER A CA 1
ATOM 1631 C C . SER A 1 212 ? -54.100 -29.652 74.572 1.00 52.72 212 SER A C 1
ATOM 1633 O O . SER A 1 212 ? -53.772 -30.353 73.624 1.00 52.72 212 SER A O 1
ATOM 1635 N N . LEU A 1 213 ? -55.062 -28.724 74.473 1.00 50.44 213 LEU A N 1
ATOM 1636 C CA . LEU A 1 213 ? -55.876 -28.538 73.265 1.00 50.44 213 LEU A CA 1
ATOM 1637 C C . LEU A 1 213 ? -55.446 -27.347 72.389 1.00 50.44 213 LEU A C 1
ATOM 1639 O O . LEU A 1 213 ? -56.010 -27.150 71.316 1.00 50.44 213 LEU A O 1
ATOM 1643 N N . LYS A 1 214 ? -54.492 -26.518 72.841 1.00 52.38 214 LYS A N 1
ATOM 1644 C CA . LYS A 1 214 ? -54.109 -25.271 72.142 1.00 52.38 214 LYS A CA 1
ATOM 1645 C C . LYS A 1 214 ? -52.606 -25.055 71.958 1.00 52.38 214 LYS A C 1
ATOM 1647 O O . LYS A 1 214 ? -52.214 -24.065 71.348 1.00 52.38 214 LYS A O 1
ATOM 1652 N N . ALA A 1 215 ? -51.781 -25.975 72.444 1.00 53.47 215 ALA A N 1
ATOM 1653 C CA . ALA A 1 215 ? -50.350 -26.013 72.184 1.00 53.47 215 ALA A CA 1
ATOM 1654 C C . ALA A 1 215 ? -49.995 -27.374 71.584 1.00 53.47 215 ALA A C 1
ATOM 1656 O O . ALA A 1 215 ? -49.300 -28.179 72.199 1.00 53.47 215 ALA A O 1
ATOM 1657 N N . ASP A 1 216 ? -50.490 -27.642 70.375 1.00 57.50 216 ASP A N 1
ATOM 1658 C CA . ASP A 1 216 ? -49.966 -28.744 69.576 1.00 57.50 216 ASP A CA 1
ATOM 1659 C C . ASP A 1 216 ? -48.615 -28.289 69.002 1.00 57.50 216 ASP A C 1
ATOM 1661 O O . ASP A 1 216 ? -48.478 -27.909 67.840 1.00 57.50 216 ASP A O 1
ATOM 1665 N N . GLN A 1 217 ? -47.613 -28.223 69.886 1.00 61.53 217 GLN A N 1
ATOM 1666 C CA . GLN A 1 217 ? -46.225 -27.884 69.562 1.00 61.53 217 GLN A CA 1
ATOM 1667 C C . GLN A 1 217 ? -45.722 -28.780 68.419 1.00 61.53 217 GLN A C 1
ATOM 1669 O O . GLN A 1 217 ? -44.969 -28.326 67.568 1.00 61.53 217 GLN A O 1
ATOM 1674 N N . SER A 1 218 ? -46.254 -30.005 68.328 1.00 67.31 218 SER A N 1
ATOM 1675 C CA . SER A 1 218 ? -46.010 -30.936 67.229 1.00 67.31 218 SER A CA 1
ATOM 1676 C C . SER A 1 218 ? -46.412 -30.372 65.859 1.00 67.31 218 SER A C 1
ATOM 1678 O O . SER A 1 218 ? -45.652 -30.508 64.907 1.00 67.31 218 SER A O 1
ATOM 1680 N N . HIS A 1 219 ? -47.549 -29.677 65.754 1.00 72.50 219 HIS A N 1
ATOM 1681 C CA . HIS A 1 219 ? -48.023 -29.089 64.502 1.00 72.50 219 HIS A CA 1
ATOM 1682 C C . HIS A 1 219 ? -47.212 -27.843 64.123 1.00 72.50 219 HIS A C 1
ATOM 1684 O O . HIS A 1 219 ? -46.934 -27.616 62.948 1.00 72.50 219 HIS A O 1
ATOM 1690 N N . SER A 1 220 ? -46.797 -27.040 65.109 1.00 71.44 220 SER A N 1
ATOM 1691 C CA . SER A 1 220 ? -45.922 -25.885 64.862 1.00 71.44 220 SER A CA 1
ATOM 1692 C C . SER A 1 220 ? -44.521 -26.319 64.429 1.00 71.44 220 SER A C 1
ATOM 1694 O O . SER A 1 220 ? -43.985 -25.766 63.471 1.00 71.44 220 SER A O 1
ATOM 1696 N N . ASP A 1 221 ? -43.953 -27.332 65.083 1.00 76.25 221 ASP A N 1
ATOM 1697 C CA . ASP A 1 221 ? -42.627 -27.862 64.758 1.00 76.25 221 ASP A CA 1
ATOM 1698 C C . ASP A 1 221 ? -42.641 -28.583 63.395 1.00 76.25 221 ASP A C 1
ATOM 1700 O O . ASP A 1 221 ? -41.697 -28.453 62.615 1.00 76.25 221 ASP A O 1
ATOM 1704 N N . GLN A 1 222 ? -43.738 -29.276 63.055 1.00 77.69 222 GLN A N 1
ATOM 1705 C CA . GLN A 1 222 ? -43.951 -29.862 61.725 1.00 77.69 222 GLN A CA 1
ATOM 1706 C C . GLN A 1 222 ? -44.085 -28.793 60.636 1.00 77.69 222 GLN A C 1
ATOM 1708 O O . GLN A 1 222 ? -43.501 -28.943 59.564 1.00 77.69 222 GLN A O 1
ATOM 1713 N N . LEU A 1 223 ? -44.810 -27.700 60.899 1.00 79.62 223 LEU A N 1
ATOM 1714 C CA . LEU A 1 223 ? -44.935 -26.592 59.953 1.00 79.62 223 LEU A CA 1
ATOM 1715 C C . LEU A 1 223 ? -43.589 -25.879 59.754 1.00 79.62 223 LEU A C 1
ATOM 1717 O O . LEU A 1 223 ? -43.230 -25.555 58.625 1.00 79.62 223 LEU A O 1
ATOM 1721 N N . GLU A 1 224 ? -42.814 -25.673 60.823 1.00 81.62 224 GLU A N 1
ATOM 1722 C CA . GLU A 1 224 ? -41.477 -25.079 60.725 1.00 81.62 224 GLU A CA 1
ATOM 1723 C C . GLU A 1 224 ? -40.509 -25.993 59.958 1.00 81.62 224 GLU A C 1
ATOM 1725 O O . GLU A 1 224 ? -39.763 -25.515 59.102 1.00 81.62 224 GLU A O 1
ATOM 1730 N N . GLN A 1 225 ? -40.537 -27.309 60.202 1.00 81.69 225 GLN A N 1
ATOM 1731 C CA . GLN A 1 225 ? -39.746 -28.269 59.425 1.00 81.69 225 GLN A CA 1
ATOM 1732 C C . GLN A 1 225 ? -40.164 -28.311 57.953 1.00 81.69 225 GLN A C 1
ATOM 1734 O O . GLN A 1 225 ? -39.284 -28.315 57.092 1.00 81.69 225 GLN A O 1
ATOM 1739 N N . SER A 1 226 ? -41.468 -28.277 57.658 1.00 86.44 226 SER A N 1
ATOM 1740 C CA . SER A 1 226 ? -41.982 -28.215 56.284 1.00 86.44 226 SER A CA 1
ATOM 1741 C C . SER A 1 226 ? -41.499 -26.953 55.577 1.00 86.44 226 SER A C 1
ATOM 1743 O O . SER A 1 226 ? -40.927 -27.037 54.498 1.00 86.44 226 SER A O 1
ATOM 1745 N N . LEU A 1 227 ? -41.624 -25.786 56.215 1.00 86.00 227 LEU A N 1
ATOM 1746 C CA . LEU A 1 227 ? -41.182 -24.519 55.630 1.00 86.00 227 LEU A CA 1
ATOM 1747 C C . LEU A 1 227 ? -39.662 -24.462 55.441 1.00 86.00 227 LEU A C 1
ATOM 1749 O O . LEU A 1 227 ? -39.192 -23.913 54.448 1.00 86.00 227 LEU A O 1
ATOM 1753 N N . ARG A 1 228 ? -38.871 -25.039 56.356 1.00 86.50 228 ARG A N 1
ATOM 1754 C CA . ARG A 1 228 ? -37.412 -25.159 56.183 1.00 86.50 228 ARG A CA 1
ATOM 1755 C C . ARG A 1 228 ? -37.051 -26.075 55.016 1.00 86.50 228 ARG A C 1
ATOM 1757 O O . ARG A 1 228 ? -36.095 -25.777 54.302 1.00 86.50 228 ARG A O 1
ATOM 1764 N N . HIS A 1 229 ? -37.796 -27.162 54.831 1.00 89.06 229 HIS A N 1
ATOM 1765 C CA . HIS A 1 229 ? -37.608 -28.077 53.711 1.00 89.06 229 HIS A CA 1
ATOM 1766 C C . HIS A 1 229 ? -37.968 -27.405 52.380 1.00 89.06 229 HIS A C 1
ATOM 1768 O O . HIS A 1 229 ? -37.124 -27.352 51.489 1.00 89.06 229 HIS A O 1
ATOM 1774 N N . ASP A 1 230 ? -39.138 -26.766 52.299 1.00 85.38 230 ASP A N 1
ATOM 1775 C CA . ASP A 1 230 ? -39.592 -26.033 51.113 1.00 85.38 230 ASP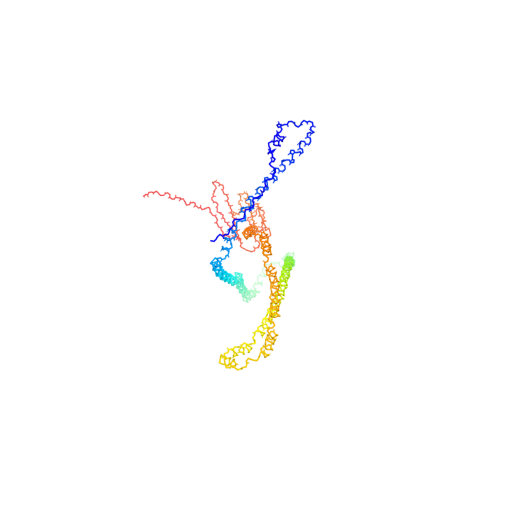 A CA 1
ATOM 1776 C C . ASP A 1 230 ? -38.617 -24.907 50.732 1.00 85.38 230 ASP A C 1
ATOM 1778 O O . ASP A 1 230 ? -38.325 -24.682 49.557 1.00 85.38 230 ASP A O 1
ATOM 1782 N N . LEU A 1 231 ? -38.057 -24.205 51.721 1.00 81.38 231 LEU A N 1
ATOM 1783 C CA . LEU A 1 231 ? -37.097 -23.127 51.484 1.00 81.38 231 LEU A CA 1
ATOM 1784 C C . LEU A 1 231 ? -35.739 -23.661 50.995 1.00 81.38 231 LEU A C 1
ATOM 1786 O O . LEU A 1 231 ? -35.122 -23.043 50.125 1.00 81.38 231 LEU A O 1
ATOM 1790 N N . ALA A 1 232 ? -35.297 -24.824 51.483 1.00 85.50 232 ALA A N 1
ATOM 1791 C CA . ALA A 1 232 ? -34.108 -25.508 50.971 1.00 85.50 232 ALA A CA 1
ATOM 1792 C C . ALA A 1 232 ? -34.307 -26.009 49.526 1.00 85.50 232 ALA A C 1
ATOM 1794 O O . ALA A 1 232 ? -33.415 -25.857 48.683 1.00 85.50 232 ALA A O 1
ATOM 1795 N N . ASP A 1 233 ? -35.491 -26.527 49.207 1.00 85.75 233 ASP A N 1
ATOM 1796 C CA . ASP A 1 233 ? -35.848 -26.967 47.857 1.00 85.75 233 ASP A CA 1
ATOM 1797 C C . ASP A 1 233 ? -35.929 -25.784 46.881 1.00 85.75 233 ASP A C 1
ATOM 1799 O O . ASP A 1 233 ? -35.364 -25.829 45.786 1.00 85.75 233 ASP A O 1
ATOM 1803 N N . ILE A 1 234 ? -36.517 -24.658 47.295 1.00 81.81 234 ILE A N 1
ATOM 1804 C CA . ILE A 1 234 ? -36.538 -23.426 46.492 1.00 81.81 234 ILE A CA 1
ATOM 1805 C C . ILE A 1 234 ? -35.117 -22.900 46.251 1.00 81.81 234 ILE A C 1
ATOM 1807 O O . ILE A 1 234 ? -34.789 -22.520 45.123 1.00 81.81 234 ILE A O 1
ATOM 1811 N N . MET A 1 235 ? -34.250 -22.897 47.271 1.00 81.69 235 MET A N 1
ATOM 1812 C CA . MET A 1 235 ? -32.859 -22.457 47.115 1.00 81.69 235 MET A CA 1
ATOM 1813 C C . MET A 1 235 ? -32.062 -23.365 46.173 1.00 81.69 235 MET A C 1
ATOM 1815 O O . MET A 1 235 ? -31.296 -22.862 45.350 1.00 81.69 235 MET A O 1
ATOM 1819 N N . THR A 1 236 ? -32.262 -24.684 46.229 1.00 83.50 236 THR A N 1
ATOM 1820 C CA . THR A 1 236 ? -31.586 -25.611 45.308 1.00 83.50 236 THR A CA 1
ATOM 1821 C C . THR A 1 236 ? -32.098 -25.487 43.872 1.00 83.50 236 THR A C 1
ATOM 1823 O O . THR A 1 236 ? -31.293 -25.539 42.941 1.00 83.50 236 THR A O 1
ATOM 1826 N N . VAL A 1 237 ? -33.399 -25.260 43.662 1.00 79.75 237 VAL A N 1
ATOM 1827 C CA . VAL A 1 237 ? -33.970 -25.014 42.325 1.00 79.75 237 VAL A CA 1
ATOM 1828 C C . VAL A 1 237 ? -33.490 -23.680 41.748 1.00 79.75 237 VAL A C 1
ATOM 1830 O O . VAL A 1 237 ? -33.108 -23.628 40.577 1.00 79.75 237 VAL A O 1
ATOM 1833 N N . LEU A 1 238 ? -33.454 -22.611 42.550 1.00 71.44 238 LEU A N 1
ATOM 1834 C CA . LEU A 1 238 ? -32.924 -21.312 42.123 1.00 71.44 238 LEU A CA 1
ATOM 1835 C C . LEU A 1 238 ? -31.428 -21.379 41.801 1.00 71.44 238 LEU A C 1
ATOM 1837 O O . LEU A 1 238 ? -31.018 -20.820 40.786 1.00 71.44 238 LEU A O 1
ATOM 1841 N N . GLY A 1 239 ? -30.637 -22.104 42.602 1.00 78.31 239 GLY A N 1
ATOM 1842 C CA . GLY A 1 239 ? -29.214 -22.335 42.340 1.00 78.31 239 GLY A CA 1
ATOM 1843 C C . GLY A 1 239 ? -28.980 -23.040 41.003 1.00 78.31 239 GLY A C 1
ATOM 1844 O O . GLY A 1 239 ? -28.269 -22.516 40.149 1.00 78.31 239 GLY A O 1
ATOM 1845 N N . ARG A 1 240 ? -29.675 -24.161 40.759 1.00 76.06 240 ARG A N 1
ATOM 1846 C CA . ARG A 1 240 ? -29.565 -24.898 39.486 1.00 76.06 240 ARG A CA 1
ATOM 1847 C C . ARG A 1 240 ? -30.012 -24.067 38.285 1.00 76.06 240 ARG A C 1
ATOM 1849 O O . ARG A 1 240 ? -29.388 -24.132 37.232 1.00 76.06 240 ARG A O 1
ATOM 1856 N N . LYS A 1 241 ? -31.081 -23.277 38.425 1.00 75.19 241 LYS A N 1
ATOM 1857 C CA . LYS A 1 241 ? -31.599 -22.450 37.327 1.00 75.19 241 LYS A CA 1
ATOM 1858 C C . LYS A 1 241 ? -30.664 -21.279 37.013 1.00 75.19 241 LYS A C 1
ATOM 1860 O O . LYS A 1 241 ? -30.429 -20.993 35.842 1.00 75.19 241 LYS A O 1
ATOM 1865 N N . ALA A 1 242 ? -30.095 -20.634 38.032 1.00 69.56 242 ALA A N 1
ATOM 1866 C CA . ALA A 1 242 ? -29.101 -19.578 37.848 1.00 69.56 242 ALA A CA 1
ATOM 1867 C C . ALA A 1 242 ? -27.829 -20.109 37.163 1.00 69.56 242 ALA A C 1
ATOM 1869 O O . ALA A 1 242 ? -27.353 -19.497 36.208 1.00 69.56 242 ALA A O 1
ATOM 1870 N N . GLU A 1 243 ? -27.335 -21.279 37.580 1.00 77.56 243 GLU A N 1
ATOM 1871 C CA . GLU A 1 243 ? -26.182 -21.938 36.952 1.00 77.56 243 GLU A CA 1
ATOM 1872 C C . GLU A 1 243 ? -26.469 -22.368 35.511 1.00 77.56 243 GLU A C 1
ATOM 1874 O O . GLU A 1 243 ? -25.652 -22.111 34.632 1.00 77.56 243 GLU A O 1
ATOM 1879 N N . GLN A 1 244 ? -27.643 -22.946 35.236 1.00 79.38 244 GLN A N 1
ATOM 1880 C CA . GLN A 1 244 ? -28.026 -23.361 33.886 1.00 79.38 244 GLN A CA 1
ATOM 1881 C C . GLN A 1 244 ? -28.105 -22.174 32.916 1.00 79.38 244 GLN A C 1
ATOM 1883 O O . GLN A 1 244 ? -27.578 -22.252 31.808 1.00 79.38 244 GLN A O 1
ATOM 1888 N N . THR A 1 245 ? -28.707 -21.057 33.338 1.00 78.38 245 THR A N 1
ATOM 1889 C CA . THR A 1 245 ? -28.846 -19.873 32.471 1.00 78.38 245 THR A CA 1
ATOM 1890 C C . THR A 1 245 ? -27.480 -19.249 32.165 1.00 78.38 245 THR A C 1
ATOM 1892 O O . THR A 1 245 ? -27.207 -18.873 31.026 1.00 78.38 245 THR A O 1
ATOM 1895 N N . ALA A 1 246 ? -26.589 -19.197 33.162 1.00 75.88 246 ALA A N 1
ATOM 1896 C CA . ALA A 1 246 ? -25.219 -18.728 32.975 1.00 75.88 246 ALA A CA 1
ATOM 1897 C C . ALA A 1 246 ? -24.410 -19.660 32.053 1.00 75.88 246 ALA A C 1
ATOM 1899 O O . ALA A 1 246 ? -23.656 -19.182 31.204 1.00 75.88 246 ALA A O 1
ATOM 1900 N N . LEU A 1 247 ? -24.589 -20.982 32.173 1.00 74.69 247 LEU A N 1
ATOM 1901 C CA . LEU A 1 247 ? -23.921 -21.960 31.310 1.00 74.69 247 LEU A CA 1
ATOM 1902 C C . LEU A 1 247 ? -24.385 -21.855 29.851 1.00 74.69 247 LEU A C 1
ATOM 1904 O O . LEU A 1 247 ? -23.556 -21.905 28.943 1.00 74.69 247 LEU A O 1
ATOM 1908 N N . GLU A 1 248 ? -25.689 -21.690 29.618 1.00 82.44 248 GLU A N 1
ATOM 1909 C CA . GLU A 1 248 ? -26.262 -21.520 28.277 1.00 82.44 248 GLU A CA 1
ATOM 1910 C C . GLU A 1 248 ? -25.781 -20.216 27.621 1.00 82.44 248 GLU A C 1
ATOM 1912 O O . GLU A 1 248 ? -25.418 -20.204 26.440 1.00 82.44 248 GLU A O 1
ATOM 1917 N N . GLU A 1 249 ? -25.687 -19.123 28.385 1.00 81.56 249 GLU A N 1
ATOM 1918 C CA . GLU A 1 249 ? -25.172 -17.850 27.879 1.00 81.56 249 GLU A CA 1
ATOM 1919 C C . GLU A 1 249 ? -23.686 -17.953 27.505 1.00 81.56 249 GLU A C 1
ATOM 1921 O O . GLU A 1 249 ? -23.303 -17.565 26.393 1.00 81.56 249 GLU A O 1
ATOM 1926 N N . VAL A 1 250 ? -22.859 -18.547 28.376 1.00 79.12 250 VAL A N 1
ATOM 1927 C CA . VAL A 1 250 ? -21.434 -18.799 28.106 1.00 79.12 250 VAL A CA 1
ATOM 1928 C C . VAL A 1 250 ? -21.262 -19.743 26.916 1.00 79.12 250 VAL A C 1
ATOM 1930 O O . VAL A 1 250 ? -20.440 -19.463 26.043 1.00 79.12 250 VAL A O 1
ATOM 1933 N N . GLY A 1 251 ? -22.064 -20.803 26.810 1.00 85.44 251 GLY A N 1
ATOM 1934 C CA . GLY A 1 251 ? -22.073 -21.717 25.665 1.00 85.44 251 GLY A CA 1
ATOM 1935 C C . GLY A 1 251 ? -22.398 -21.005 24.349 1.00 85.44 251 GLY A C 1
ATOM 1936 O O . GLY A 1 251 ? -21.641 -21.106 23.384 1.00 85.44 251 GLY A O 1
ATOM 1937 N N . SER A 1 252 ? -23.456 -20.187 24.327 1.00 86.50 252 SER A N 1
ATOM 1938 C CA . SER A 1 252 ? -23.843 -19.409 23.140 1.00 86.50 252 SER A CA 1
ATOM 1939 C C . SER A 1 252 ? -22.790 -18.370 22.737 1.00 86.50 252 SER A C 1
ATOM 1941 O O . SER A 1 252 ? -22.631 -18.058 21.553 1.00 86.50 252 SER A O 1
ATOM 1943 N N . ARG A 1 253 ? -22.075 -17.799 23.714 1.00 84.62 253 ARG A N 1
ATOM 1944 C CA . ARG A 1 253 ? -21.004 -16.827 23.479 1.00 84.62 253 ARG A CA 1
ATOM 1945 C C . ARG A 1 253 ? -19.745 -17.513 22.961 1.00 84.62 253 ARG A C 1
ATOM 1947 O O . ARG A 1 253 ? -19.108 -16.979 22.059 1.00 84.62 253 ARG A O 1
ATOM 1954 N N . THR A 1 254 ? -19.434 -18.695 23.488 1.00 81.62 254 THR A N 1
ATOM 1955 C CA . THR A 1 254 ? -18.294 -19.520 23.071 1.00 81.62 254 THR A CA 1
ATOM 1956 C C . THR A 1 254 ? -18.492 -20.019 21.642 1.00 81.62 254 THR A C 1
ATOM 1958 O O . THR A 1 254 ? -17.588 -19.876 20.827 1.00 81.62 254 THR A O 1
ATOM 1961 N N . GLU A 1 255 ? -19.694 -20.484 21.288 1.00 86.44 255 GLU A N 1
ATOM 1962 C CA . GLU A 1 255 ? -20.000 -20.920 19.919 1.00 86.44 255 GLU A CA 1
ATOM 1963 C C . GLU A 1 255 ? -19.967 -19.753 18.920 1.00 86.44 255 GLU A C 1
ATOM 1965 O O . GLU A 1 255 ? -19.405 -19.881 17.834 1.00 86.44 255 GLU A O 1
ATOM 1970 N N . ARG A 1 256 ? -20.467 -18.568 19.300 1.00 86.50 256 ARG A N 1
ATOM 1971 C CA . ARG A 1 256 ? -20.329 -17.358 18.469 1.00 86.50 256 ARG A CA 1
ATOM 1972 C C . ARG A 1 256 ? -18.870 -16.945 18.272 1.00 86.50 256 ARG A C 1
ATOM 1974 O O . ARG A 1 256 ? -18.519 -16.484 17.188 1.00 86.50 256 ARG A O 1
ATOM 1981 N N . LEU A 1 257 ? -18.024 -17.093 19.294 1.00 81.62 257 LEU A N 1
ATOM 1982 C CA . LEU A 1 257 ? -16.587 -16.829 19.172 1.00 81.62 257 LEU A CA 1
ATOM 1983 C C . LEU A 1 257 ? -15.917 -17.851 18.246 1.00 81.62 257 LEU A C 1
ATOM 1985 O O . LEU A 1 257 ? -15.121 -17.464 17.395 1.00 81.62 257 LEU A O 1
ATOM 1989 N N . ARG A 1 258 ? -16.288 -19.131 18.375 1.00 87.94 258 ARG A N 1
ATOM 1990 C CA . ARG A 1 258 ? -15.800 -20.225 17.528 1.00 87.94 258 ARG A CA 1
ATOM 1991 C C . ARG A 1 258 ? -16.128 -19.973 16.057 1.00 87.94 258 ARG A C 1
ATOM 1993 O O . ARG A 1 258 ? -15.231 -20.035 15.227 1.00 87.94 258 ARG A O 1
ATOM 2000 N N . GLN A 1 259 ? -17.372 -19.602 15.750 1.00 87.88 259 GLN A N 1
ATOM 2001 C CA . GLN A 1 259 ? -17.807 -19.283 14.385 1.00 87.88 259 GLN A CA 1
ATOM 2002 C C . GLN A 1 259 ? -17.076 -18.069 13.797 1.00 87.88 259 GLN A C 1
ATOM 2004 O O . GLN A 1 259 ? -16.721 -18.084 12.621 1.00 87.88 259 GLN A O 1
ATOM 2009 N N . ARG A 1 260 ? -16.804 -17.029 14.601 1.00 84.81 260 ARG A N 1
ATOM 2010 C CA . ARG A 1 260 ? -15.986 -15.891 14.144 1.00 84.81 260 ARG A CA 1
ATOM 2011 C C . ARG A 1 260 ? -14.550 -16.300 13.868 1.00 84.81 260 ARG A C 1
ATOM 2013 O O . ARG A 1 260 ? -14.039 -15.965 12.813 1.00 84.81 260 ARG A O 1
ATOM 2020 N N . MET A 1 261 ? -13.927 -17.057 14.769 1.00 81.38 261 MET A N 1
ATOM 2021 C CA . MET A 1 261 ? -12.570 -17.557 14.552 1.00 81.38 261 MET A CA 1
ATOM 2022 C C . MET A 1 261 ? -12.467 -18.429 13.298 1.00 81.38 261 MET A C 1
ATOM 2024 O O . MET A 1 261 ? -11.477 -18.339 12.582 1.00 81.38 261 MET A O 1
ATOM 2028 N N . GLU A 1 262 ? -13.472 -19.261 13.028 1.00 85.75 262 GLU A N 1
ATOM 2029 C CA . GLU A 1 262 ? -13.513 -20.114 11.838 1.00 85.75 262 GLU A CA 1
ATOM 2030 C C . GLU A 1 262 ? -13.668 -19.268 10.560 1.00 85.75 262 GLU A C 1
ATOM 2032 O O . GLU A 1 262 ? -12.895 -19.433 9.620 1.00 85.75 262 GLU A O 1
ATOM 2037 N N . SER A 1 263 ? -14.547 -18.259 10.580 1.00 85.25 263 SER A N 1
ATOM 2038 C CA . SER A 1 263 ? -14.677 -17.270 9.500 1.00 85.25 263 SER A CA 1
ATOM 2039 C C . SER A 1 263 ? -13.383 -16.481 9.269 1.00 85.25 263 SER A C 1
ATOM 2041 O O . SER A 1 263 ? -12.926 -16.345 8.135 1.00 85.25 263 SER A O 1
ATOM 2043 N N . ASP A 1 264 ? -12.757 -15.968 10.326 1.00 83.38 264 ASP A N 1
ATOM 2044 C CA . ASP A 1 264 ? -11.515 -15.194 10.239 1.00 83.38 264 ASP A CA 1
ATOM 2045 C C . ASP A 1 264 ? -10.356 -16.074 9.742 1.00 83.38 264 ASP A C 1
ATOM 2047 O O . ASP A 1 264 ? -9.546 -15.638 8.919 1.00 83.38 264 ASP A O 1
ATOM 2051 N N . SER A 1 265 ? -10.311 -17.339 10.171 1.00 86.94 265 SER A N 1
ATOM 2052 C CA . SER A 1 265 ? -9.373 -18.353 9.680 1.00 86.94 265 SER A CA 1
ATOM 2053 C C . SER A 1 265 ? -9.545 -18.598 8.179 1.00 86.94 265 SER A C 1
ATOM 2055 O O . SER A 1 265 ? -8.560 -18.562 7.438 1.00 86.94 265 SER A O 1
ATOM 2057 N N . ASP A 1 266 ? -10.778 -18.769 7.701 1.00 87.75 266 ASP A N 1
ATOM 2058 C CA . ASP A 1 266 ? -11.066 -18.959 6.276 1.00 87.75 266 ASP A CA 1
ATOM 2059 C C . ASP A 1 266 ? -10.700 -17.725 5.444 1.00 87.75 266 ASP A C 1
ATOM 2061 O O . ASP A 1 266 ? -10.113 -17.842 4.362 1.00 87.75 266 ASP A O 1
ATOM 2065 N N . THR A 1 267 ? -10.974 -16.533 5.976 1.00 86.12 267 THR A N 1
ATOM 2066 C CA . THR A 1 267 ? -10.627 -15.261 5.331 1.00 86.12 267 THR A CA 1
ATOM 2067 C C . THR A 1 267 ? -9.108 -15.104 5.225 1.00 86.12 267 THR A C 1
ATOM 2069 O O . THR A 1 267 ? -8.579 -14.747 4.169 1.00 86.12 267 THR A O 1
ATOM 2072 N N . THR A 1 268 ? -8.385 -15.458 6.291 1.00 83.00 268 THR A N 1
ATOM 2073 C CA . THR A 1 268 ? -6.917 -15.442 6.326 1.00 83.00 268 THR A CA 1
ATOM 2074 C C . THR A 1 268 ? -6.334 -16.471 5.357 1.00 83.00 268 THR A C 1
ATOM 2076 O O . THR A 1 268 ? -5.413 -16.160 4.600 1.00 83.00 268 THR A O 1
ATOM 2079 N N . ALA A 1 269 ? -6.901 -17.678 5.300 1.00 86.19 269 ALA A N 1
ATOM 2080 C CA . ALA A 1 269 ? -6.482 -18.712 4.361 1.00 86.19 269 ALA A CA 1
ATOM 2081 C C . ALA A 1 269 ? -6.712 -18.292 2.897 1.00 86.19 269 ALA A C 1
ATOM 2083 O O . ALA A 1 269 ? -5.855 -18.537 2.046 1.00 86.19 269 ALA A O 1
ATOM 2084 N N . ALA A 1 270 ? -7.830 -17.629 2.587 1.00 85.44 270 ALA A N 1
ATOM 2085 C CA . ALA A 1 270 ? -8.107 -17.102 1.250 1.00 85.44 270 ALA A CA 1
ATOM 2086 C C . ALA A 1 270 ? -7.125 -15.986 0.846 1.00 85.44 270 ALA A C 1
ATOM 2088 O O . ALA A 1 270 ? -6.615 -15.986 -0.281 1.00 85.44 270 ALA A O 1
ATOM 2089 N N . ALA A 1 271 ? -6.7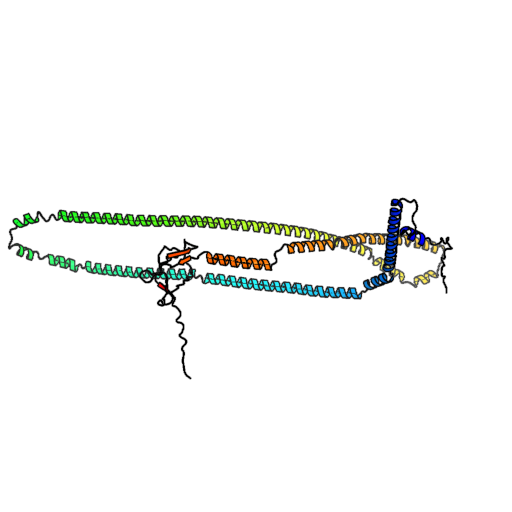99 -15.079 1.772 1.00 82.25 271 ALA A N 1
ATOM 2090 C CA . ALA A 1 271 ? -5.794 -14.042 1.552 1.00 82.25 271 ALA A CA 1
ATOM 2091 C C . ALA A 1 271 ? -4.406 -14.649 1.289 1.00 82.25 271 ALA A C 1
ATOM 2093 O O . ALA A 1 271 ? -3.748 -14.281 0.315 1.00 82.25 271 ALA A O 1
ATOM 2094 N N . LEU A 1 272 ? -3.992 -15.644 2.082 1.00 85.25 272 LEU A N 1
ATOM 2095 C CA . LEU A 1 272 ? -2.713 -16.336 1.898 1.00 85.25 272 LEU A CA 1
ATOM 2096 C C . LEU A 1 272 ? -2.629 -17.079 0.559 1.00 85.25 272 LEU A C 1
ATOM 2098 O O . LEU A 1 272 ? -1.591 -17.019 -0.096 1.00 85.25 272 LEU A O 1
ATOM 2102 N N . ARG A 1 273 ? -3.711 -17.723 0.098 1.00 88.81 273 ARG A N 1
ATOM 2103 C CA . ARG A 1 273 ? -3.747 -18.341 -1.243 1.00 88.81 273 ARG A CA 1
ATOM 2104 C C . ARG A 1 273 ? -3.590 -17.305 -2.353 1.00 88.81 273 ARG A C 1
ATOM 2106 O O . ARG A 1 273 ? -2.874 -17.559 -3.316 1.00 88.81 273 ARG A O 1
ATOM 2113 N N . THR A 1 274 ? -4.223 -16.143 -2.205 1.00 86.56 274 THR A N 1
ATOM 2114 C CA . THR A 1 274 ? -4.117 -15.045 -3.179 1.00 86.56 274 THR A CA 1
ATOM 2115 C C . THR A 1 274 ? -2.688 -14.509 -3.242 1.00 86.56 274 THR A C 1
ATOM 2117 O O . THR A 1 274 ? -2.137 -14.368 -4.329 1.00 86.56 274 THR A O 1
ATOM 2120 N N . ILE A 1 275 ? -2.058 -14.299 -2.081 1.00 82.75 275 ILE A N 1
ATOM 2121 C CA . ILE A 1 275 ? -0.658 -13.868 -1.986 1.00 82.75 275 ILE A CA 1
ATOM 2122 C C . ILE A 1 275 ? 0.281 -14.924 -2.585 1.00 82.75 275 ILE A C 1
ATOM 2124 O O . ILE A 1 275 ? 1.192 -14.578 -3.334 1.00 82.75 275 ILE A O 1
ATOM 2128 N N . SER A 1 276 ? 0.053 -16.210 -2.303 1.00 87.75 276 SER A N 1
ATOM 2129 C CA . SER A 1 276 ? 0.849 -17.298 -2.884 1.00 87.75 276 SER A CA 1
ATOM 2130 C C . SER A 1 276 ? 0.746 -17.304 -4.409 1.00 87.75 276 SER A C 1
ATOM 2132 O O . SER A 1 276 ? 1.766 -17.365 -5.085 1.00 87.75 276 SER A O 1
ATOM 2134 N N . ALA A 1 277 ? -0.461 -17.146 -4.961 1.00 87.25 277 ALA A N 1
ATOM 2135 C CA . ALA A 1 277 ? -0.666 -17.099 -6.405 1.00 87.25 277 ALA A CA 1
ATOM 2136 C C . ALA A 1 277 ? 0.029 -15.891 -7.064 1.00 87.25 277 ALA A C 1
ATOM 2138 O O . ALA A 1 277 ? 0.605 -16.026 -8.146 1.00 87.25 277 ALA A O 1
ATOM 2139 N N . THR A 1 278 ? 0.033 -14.717 -6.419 1.00 85.81 278 THR A N 1
ATOM 2140 C CA . THR A 1 278 ? 0.765 -13.549 -6.940 1.00 85.81 278 THR A CA 1
ATOM 2141 C C . THR A 1 278 ? 2.280 -13.735 -6.857 1.00 85.81 278 THR A C 1
ATOM 2143 O O . THR A 1 278 ? 3.000 -13.322 -7.771 1.00 85.81 278 THR A O 1
ATOM 2146 N N . PHE A 1 279 ? 2.778 -14.397 -5.808 1.00 86.88 279 PHE A N 1
ATOM 2147 C CA . PHE A 1 279 ? 4.186 -14.792 -5.709 1.00 86.88 279 PHE A CA 1
ATOM 2148 C C . PHE A 1 279 ? 4.584 -15.787 -6.805 1.00 86.88 279 PHE A C 1
ATOM 2150 O O . PHE A 1 279 ? 5.592 -15.586 -7.476 1.00 86.88 279 PHE A O 1
ATOM 2157 N N . ASP A 1 280 ? 3.774 -16.811 -7.058 1.00 90.06 280 ASP A N 1
ATOM 2158 C CA . ASP A 1 280 ? 4.066 -17.794 -8.104 1.00 90.06 280 ASP A CA 1
ATOM 2159 C C . ASP A 1 280 ? 4.070 -17.150 -9.499 1.00 90.06 280 ASP A C 1
ATOM 2161 O O . ASP A 1 280 ? 4.963 -17.415 -10.307 1.00 90.06 280 ASP A O 1
ATOM 2165 N N . SER A 1 281 ? 3.135 -16.229 -9.766 1.00 86.75 281 SER A N 1
ATOM 2166 C CA . SER A 1 281 ? 3.094 -15.476 -11.025 1.00 86.75 281 SER A CA 1
ATOM 2167 C C . SER A 1 281 ? 4.321 -14.581 -11.218 1.00 86.75 281 SER A C 1
ATOM 2169 O O . SER A 1 281 ? 4.840 -14.485 -12.329 1.00 86.75 281 SER A O 1
ATOM 2171 N N . THR A 1 282 ? 4.795 -13.919 -10.160 1.00 87.88 282 THR A N 1
ATOM 2172 C CA . THR A 1 282 ? 5.988 -13.057 -10.237 1.00 87.88 282 THR A CA 1
ATOM 2173 C C . THR A 1 282 ? 7.269 -13.875 -10.382 1.00 87.88 282 THR A C 1
ATOM 2175 O O . THR A 1 282 ? 8.145 -13.504 -11.160 1.00 87.88 282 THR A O 1
ATOM 2178 N N . ILE A 1 283 ? 7.367 -15.030 -9.718 1.00 88.00 283 ILE A N 1
ATOM 2179 C CA . ILE A 1 283 ? 8.480 -15.970 -9.909 1.00 88.00 283 ILE A CA 1
ATOM 2180 C C . ILE A 1 283 ? 8.504 -16.499 -11.348 1.00 88.00 283 ILE A C 1
ATOM 2182 O O . ILE A 1 283 ? 9.581 -16.592 -11.940 1.00 88.00 283 ILE A O 1
ATOM 2186 N N . ALA A 1 284 ? 7.345 -16.831 -11.921 1.00 89.00 284 ALA A N 1
ATOM 2187 C CA . ALA A 1 284 ? 7.246 -17.283 -13.306 1.00 89.00 284 ALA A CA 1
ATOM 2188 C C . ALA A 1 284 ? 7.716 -16.206 -14.301 1.00 89.00 284 ALA A C 1
ATOM 2190 O O . ALA A 1 284 ? 8.508 -16.512 -15.192 1.00 89.00 284 ALA A O 1
ATOM 2191 N N . ASP A 1 285 ? 7.308 -14.948 -14.108 1.00 90.00 285 ASP A N 1
ATOM 2192 C CA . ASP A 1 285 ? 7.748 -13.824 -14.945 1.00 90.00 285 ASP A CA 1
ATOM 2193 C C . ASP A 1 285 ? 9.266 -13.586 -14.847 1.00 90.00 285 ASP A C 1
ATOM 2195 O O . ASP A 1 285 ? 9.965 -13.495 -15.860 1.00 90.00 285 ASP A O 1
ATOM 2199 N N . ILE A 1 286 ? 9.816 -13.587 -13.626 1.00 88.44 286 ILE A N 1
ATOM 2200 C CA . ILE A 1 286 ? 11.263 -13.444 -13.404 1.00 88.44 286 ILE A CA 1
ATOM 2201 C C . ILE A 1 286 ? 12.034 -14.582 -14.083 1.00 88.44 286 ILE A C 1
ATOM 2203 O O . ILE A 1 286 ? 13.056 -14.325 -14.722 1.00 88.44 286 ILE A O 1
ATOM 2207 N N . ARG A 1 287 ? 11.550 -15.829 -13.989 1.00 90.69 287 ARG A N 1
ATOM 2208 C CA . ARG A 1 287 ? 12.163 -16.972 -14.683 1.00 90.69 287 ARG A CA 1
ATOM 2209 C C . ARG A 1 287 ? 12.144 -16.788 -16.197 1.00 90.69 287 ARG A C 1
ATOM 2211 O O . ARG A 1 287 ? 13.190 -16.961 -16.815 1.00 90.69 287 ARG A O 1
ATOM 2218 N N . GLY A 1 288 ? 11.018 -16.365 -16.774 1.00 90.19 288 GLY A N 1
ATOM 2219 C CA . GLY A 1 288 ? 10.915 -16.102 -18.212 1.00 90.19 288 GLY A CA 1
ATOM 2220 C C . GLY A 1 288 ? 11.891 -15.018 -18.685 1.00 90.19 288 GLY A C 1
ATOM 2221 O O . GLY A 1 288 ? 12.583 -15.184 -19.690 1.00 90.19 288 GLY A O 1
ATOM 2222 N N . ARG A 1 289 ? 12.036 -13.930 -17.919 1.00 90.12 289 ARG A N 1
ATOM 2223 C CA . ARG A 1 289 ? 13.013 -12.863 -18.209 1.00 90.12 289 ARG A CA 1
ATOM 2224 C C . ARG A 1 289 ? 14.463 -13.331 -18.074 1.00 90.12 289 ARG A C 1
ATOM 2226 O O . ARG A 1 289 ? 15.326 -12.891 -18.842 1.00 90.12 289 ARG A O 1
ATOM 2233 N N . LEU A 1 290 ? 14.739 -14.215 -17.115 1.00 87.50 290 LEU A N 1
ATOM 2234 C CA . LEU A 1 290 ? 16.068 -14.784 -16.908 1.00 87.50 290 LEU A CA 1
ATOM 2235 C C . LEU A 1 290 ? 16.442 -15.751 -18.037 1.00 87.50 290 LEU A C 1
ATOM 2237 O O . LEU A 1 290 ? 17.554 -15.668 -18.553 1.00 87.50 290 LEU A O 1
ATOM 2241 N N . GLU A 1 291 ? 15.516 -16.605 -18.478 1.00 91.50 291 GLU A N 1
ATOM 2242 C CA . GLU A 1 291 ? 15.699 -17.463 -19.657 1.00 91.50 291 GLU A CA 1
ATOM 2243 C C . GLU A 1 291 ? 15.910 -16.634 -20.929 1.00 91.50 291 GLU A C 1
ATOM 2245 O O . GLU A 1 291 ? 16.824 -16.917 -21.708 1.00 91.50 291 GLU A O 1
ATOM 2250 N N . GLY A 1 292 ? 15.148 -15.547 -21.096 1.00 88.56 292 GLY A N 1
ATOM 2251 C CA . GLY A 1 292 ? 15.359 -14.574 -22.168 1.00 88.56 292 GLY A CA 1
ATOM 2252 C C . GLY A 1 292 ? 16.780 -14.003 -22.155 1.00 88.56 292 GLY A C 1
ATOM 2253 O O . GLY A 1 292 ? 17.495 -14.093 -23.153 1.00 88.56 292 GLY A O 1
ATOM 2254 N N . SER A 1 293 ? 17.238 -13.507 -21.004 1.00 87.31 293 SER A N 1
ATOM 2255 C CA . SER A 1 293 ? 18.605 -12.985 -20.836 1.00 87.31 293 SER A CA 1
ATOM 2256 C C . SER A 1 293 ? 19.680 -14.050 -21.088 1.00 87.31 293 SER A C 1
ATOM 2258 O O . SER A 1 293 ? 20.685 -13.778 -21.744 1.00 87.31 293 SER A O 1
ATOM 2260 N N . ALA A 1 294 ? 19.468 -15.283 -20.619 1.00 88.62 294 ALA A N 1
ATOM 2261 C CA . ALA A 1 294 ? 20.391 -16.394 -20.837 1.00 88.62 294 ALA A CA 1
ATOM 2262 C C . ALA A 1 294 ? 20.517 -16.743 -22.329 1.00 88.62 294 ALA A C 1
ATOM 2264 O O . ALA A 1 294 ? 21.622 -16.976 -22.823 1.00 88.62 294 ALA A O 1
ATOM 2265 N N . SER A 1 295 ? 19.406 -16.716 -23.073 1.00 89.19 295 SER A N 1
ATOM 2266 C CA . SER A 1 295 ? 19.412 -16.947 -24.521 1.00 89.19 295 SER A CA 1
ATOM 2267 C C . SER A 1 295 ? 20.165 -15.849 -25.289 1.00 89.19 295 SER A C 1
ATOM 2269 O O . SER A 1 295 ? 20.922 -16.156 -26.216 1.00 89.19 295 SER A O 1
ATOM 2271 N N . GLN A 1 296 ? 20.043 -14.587 -24.856 1.00 90.31 296 GLN A N 1
ATOM 2272 C CA . GLN A 1 296 ? 20.788 -13.451 -25.408 1.00 90.31 296 GLN A CA 1
ATOM 2273 C C . GLN A 1 296 ? 22.290 -13.563 -25.117 1.00 90.31 296 GLN A C 1
ATOM 2275 O O . GLN A 1 296 ? 23.104 -13.405 -26.026 1.00 90.31 296 GLN A O 1
ATOM 2280 N N . LEU A 1 297 ? 22.670 -13.917 -23.885 1.00 87.69 297 LEU A N 1
ATOM 2281 C CA . LEU A 1 297 ? 24.062 -14.186 -23.509 1.00 87.69 297 LEU A CA 1
ATOM 2282 C C . LEU A 1 297 ? 24.667 -15.328 -24.330 1.00 87.69 297 LEU A C 1
ATOM 2284 O O . LEU A 1 297 ? 25.792 -15.213 -24.810 1.00 87.69 297 LEU A O 1
ATOM 2288 N N . ALA A 1 298 ? 23.912 -16.405 -24.559 1.00 87.38 298 ALA A N 1
ATOM 2289 C CA . ALA A 1 298 ? 24.357 -17.504 -25.409 1.00 87.38 298 ALA A CA 1
ATOM 2290 C C . ALA A 1 298 ? 24.549 -17.066 -26.874 1.00 87.38 298 ALA A C 1
ATOM 2292 O O . ALA A 1 298 ? 25.471 -17.536 -27.541 1.00 87.38 298 ALA A O 1
ATOM 2293 N N . ALA A 1 299 ? 23.705 -16.165 -27.387 1.00 87.38 299 ALA A N 1
ATOM 2294 C CA . ALA A 1 299 ? 23.867 -15.596 -28.724 1.00 87.38 299 ALA A CA 1
ATOM 2295 C C . ALA A 1 299 ? 25.116 -14.706 -28.825 1.00 87.38 299 ALA A C 1
ATOM 2297 O O . ALA A 1 299 ? 25.890 -14.860 -29.770 1.00 87.38 299 ALA A O 1
ATOM 2298 N N . LEU A 1 300 ? 25.357 -13.851 -27.827 1.00 88.56 300 LEU A N 1
ATOM 2299 C CA . LEU A 1 300 ? 26.569 -13.034 -27.743 1.00 88.56 300 LEU A CA 1
ATOM 2300 C C . LEU A 1 300 ? 27.831 -13.896 -27.631 1.00 88.56 300 LEU A C 1
ATOM 2302 O O . LEU A 1 300 ? 28.805 -13.630 -28.327 1.00 88.56 300 LEU A O 1
ATOM 2306 N N . GLY A 1 301 ? 27.798 -14.967 -26.833 1.00 89.44 301 GLY A N 1
ATOM 2307 C CA . GLY A 1 301 ? 28.910 -15.911 -26.713 1.00 89.44 301 GLY A CA 1
ATOM 2308 C C . GLY A 1 301 ? 29.256 -16.594 -28.040 1.00 89.44 301 GLY A C 1
ATOM 2309 O O . GLY A 1 301 ? 30.428 -16.695 -28.392 1.00 89.44 301 GLY A O 1
ATOM 2310 N N . ARG A 1 302 ? 28.247 -16.993 -28.830 1.00 89.94 302 ARG A N 1
ATOM 2311 C CA . ARG A 1 302 ? 28.474 -17.517 -30.191 1.00 89.94 302 ARG A CA 1
ATOM 2312 C C . ARG A 1 302 ? 29.082 -16.464 -31.121 1.00 89.94 302 ARG A C 1
ATOM 2314 O O . ARG A 1 302 ? 29.961 -16.798 -31.909 1.00 89.94 302 ARG A O 1
ATOM 2321 N N . GLY A 1 303 ? 28.638 -15.211 -31.020 1.00 89.44 303 GLY A N 1
ATOM 2322 C CA . GLY A 1 303 ? 29.206 -14.097 -31.784 1.00 89.44 303 GLY A CA 1
ATOM 2323 C C . GLY A 1 303 ? 30.668 -13.817 -31.425 1.00 89.44 303 GLY A C 1
ATOM 2324 O O . GLY A 1 303 ? 31.495 -13.653 -32.317 1.00 89.44 303 GLY A O 1
ATOM 2325 N N . ALA A 1 304 ? 31.001 -13.832 -30.133 1.00 86.31 304 ALA A N 1
ATOM 2326 C CA . ALA A 1 304 ? 32.368 -13.656 -29.650 1.00 86.31 304 ALA A CA 1
ATOM 2327 C C . ALA A 1 304 ? 33.297 -14.775 -30.146 1.00 86.31 304 ALA A C 1
ATOM 2329 O O . ALA A 1 304 ? 34.356 -14.482 -30.690 1.00 86.31 304 ALA A O 1
ATOM 2330 N N . ALA A 1 305 ? 32.866 -16.039 -30.065 1.00 86.25 305 ALA A N 1
ATOM 2331 C CA . ALA A 1 305 ? 33.642 -17.169 -30.579 1.00 86.25 305 ALA A CA 1
ATOM 2332 C C . ALA A 1 305 ? 33.883 -17.078 -32.099 1.00 86.25 305 ALA A C 1
ATOM 2334 O O . ALA A 1 305 ? 34.971 -17.385 -32.580 1.00 86.25 305 ALA A O 1
ATOM 2335 N N . ALA A 1 306 ? 32.888 -16.617 -32.865 1.00 88.56 306 ALA A N 1
ATOM 2336 C CA . ALA A 1 306 ? 33.046 -16.398 -34.302 1.00 88.56 306 ALA A CA 1
ATOM 2337 C C . ALA A 1 306 ? 34.060 -15.281 -34.614 1.00 88.56 306 ALA A C 1
ATOM 2339 O O . ALA A 1 306 ? 34.846 -15.407 -35.552 1.00 88.56 306 ALA A O 1
ATOM 2340 N N . LEU A 1 307 ? 34.069 -14.207 -33.817 1.00 86.88 307 LEU A N 1
ATOM 2341 C CA . LEU A 1 307 ? 35.042 -13.119 -33.935 1.00 86.88 307 LEU A CA 1
ATOM 2342 C C . LEU A 1 307 ? 36.460 -13.563 -33.564 1.00 86.88 307 LEU A C 1
ATOM 2344 O O . LEU A 1 307 ? 37.402 -13.212 -34.270 1.00 86.88 307 LEU A O 1
ATOM 2348 N N . GLU A 1 308 ? 36.620 -14.344 -32.495 1.00 91.06 308 GLU A N 1
ATOM 2349 C CA . GLU A 1 308 ? 37.917 -14.909 -32.105 1.00 91.06 308 GLU A CA 1
ATOM 2350 C C . GLU A 1 308 ? 38.485 -15.815 -33.198 1.00 91.06 308 GLU A C 1
ATOM 2352 O O . GLU A 1 308 ? 39.660 -15.690 -33.547 1.00 91.06 308 GLU A O 1
ATOM 2357 N N . GLN A 1 309 ? 37.647 -16.666 -33.799 1.00 89.12 309 GLN A N 1
ATOM 2358 C CA . GLN A 1 309 ? 38.060 -17.507 -34.921 1.00 89.12 309 GLN A CA 1
ATOM 2359 C C . GLN A 1 309 ? 38.501 -16.660 -36.121 1.00 89.12 309 GLN A C 1
ATOM 2361 O O . GLN A 1 309 ? 39.575 -16.889 -36.671 1.00 89.12 309 GLN A O 1
ATOM 2366 N N . ALA A 1 310 ? 37.722 -15.638 -36.488 1.00 89.12 310 ALA A N 1
ATOM 2367 C CA . ALA A 1 310 ? 38.076 -14.742 -37.585 1.00 89.12 310 ALA A CA 1
ATOM 2368 C C . ALA A 1 310 ? 39.397 -13.996 -37.322 1.00 89.12 310 ALA A C 1
ATOM 2370 O O . ALA A 1 310 ? 40.209 -13.831 -38.231 1.00 89.12 310 ALA A O 1
ATOM 2371 N N . LEU A 1 311 ? 39.641 -13.569 -36.078 1.00 89.25 311 LEU A N 1
ATOM 2372 C CA . LEU A 1 311 ? 40.894 -12.923 -35.690 1.00 89.25 311 LEU A CA 1
ATOM 2373 C C . LEU A 1 311 ? 42.079 -13.892 -35.800 1.00 89.25 311 LEU A C 1
ATOM 2375 O O . LEU A 1 311 ? 43.130 -13.514 -36.317 1.00 89.25 311 LEU A O 1
ATOM 2379 N N . HIS A 1 312 ? 41.903 -15.141 -35.363 1.00 91.56 312 HIS A N 1
ATOM 2380 C CA . HIS A 1 312 ? 42.927 -16.176 -35.474 1.00 91.56 312 HIS A CA 1
ATOM 2381 C C . HIS A 1 312 ? 43.260 -16.506 -36.936 1.00 91.56 312 HIS A C 1
ATOM 2383 O O . HIS A 1 312 ? 44.431 -16.629 -37.304 1.00 91.56 312 HIS A O 1
ATOM 2389 N N . ASP A 1 313 ? 42.247 -16.581 -37.797 1.00 89.56 313 ASP A N 1
ATOM 2390 C CA . ASP A 1 313 ? 42.428 -16.79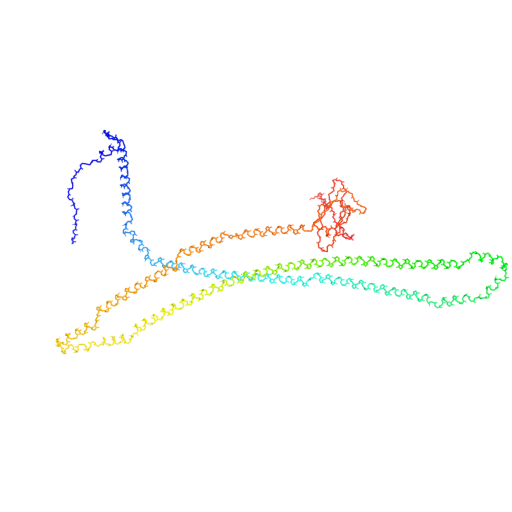9 -39.233 1.00 89.56 313 ASP A CA 1
ATOM 2391 C C . ASP A 1 313 ? 43.199 -15.626 -39.873 1.00 89.56 313 ASP A C 1
ATOM 2393 O O . ASP A 1 313 ? 44.130 -15.826 -40.654 1.00 89.56 313 ASP A O 1
ATOM 2397 N N . VAL A 1 314 ? 42.902 -14.381 -39.483 1.00 89.88 314 VAL A N 1
ATOM 2398 C CA . VAL A 1 314 ? 43.668 -13.204 -39.934 1.00 89.88 314 VAL A CA 1
ATOM 2399 C C . VAL A 1 314 ? 45.115 -13.254 -39.437 1.00 89.88 314 VAL A C 1
ATOM 2401 O O . VAL A 1 314 ? 46.044 -12.971 -40.198 1.00 89.88 314 VAL A O 1
ATOM 2404 N N . GLU A 1 315 ? 45.337 -13.623 -38.178 1.00 90.69 315 GLU A N 1
ATOM 2405 C CA . GLU A 1 315 ? 46.672 -13.710 -37.585 1.00 90.69 315 GLU A CA 1
ATOM 2406 C C . GLU A 1 315 ? 47.525 -14.795 -38.256 1.00 90.69 315 GLU A C 1
ATOM 2408 O O . GLU A 1 315 ? 48.697 -14.563 -38.565 1.00 90.69 315 GLU A O 1
ATOM 2413 N N . THR A 1 316 ? 46.948 -15.968 -38.525 1.00 91.12 316 THR A N 1
ATOM 2414 C CA . THR A 1 316 ? 47.630 -17.071 -39.217 1.00 91.12 316 THR A CA 1
ATOM 2415 C C . THR A 1 316 ? 48.006 -16.686 -40.643 1.00 91.12 316 THR A C 1
ATOM 2417 O O . THR A 1 316 ? 49.173 -16.834 -41.013 1.00 91.12 316 THR A O 1
ATOM 2420 N N . VAL A 1 317 ? 47.081 -16.090 -41.401 1.00 88.88 317 VAL A N 1
ATOM 2421 C CA . VAL A 1 317 ? 47.357 -15.580 -42.754 1.00 88.88 317 VAL A CA 1
ATOM 2422 C C . VAL A 1 317 ? 48.448 -14.509 -42.724 1.00 88.88 317 VAL A C 1
ATOM 2424 O O . VAL A 1 317 ? 49.377 -14.538 -43.533 1.00 88.88 317 VAL A O 1
ATOM 2427 N N . THR A 1 318 ? 48.385 -13.579 -41.771 1.00 80.94 318 THR A N 1
ATOM 2428 C CA . THR A 1 318 ? 49.377 -12.501 -41.643 1.00 80.94 318 THR A CA 1
ATOM 2429 C C . THR A 1 318 ? 50.757 -13.061 -41.296 1.00 80.94 318 THR A C 1
ATOM 2431 O O . THR A 1 318 ? 51.755 -12.673 -41.908 1.00 80.94 318 THR A O 1
ATOM 2434 N N . ARG A 1 319 ? 50.829 -14.025 -40.371 1.00 82.38 319 ARG A N 1
ATOM 2435 C CA . ARG A 1 319 ? 52.069 -14.712 -39.988 1.00 82.38 319 ARG A CA 1
ATOM 2436 C C . ARG A 1 319 ? 52.662 -15.501 -41.153 1.00 82.38 319 ARG A C 1
ATOM 2438 O O . ARG A 1 319 ? 53.871 -15.439 -41.361 1.00 82.38 319 ARG A O 1
ATOM 2445 N N . GLU A 1 320 ? 51.841 -16.195 -41.938 1.00 81.19 320 GLU A N 1
ATOM 2446 C CA . GLU A 1 320 ? 52.299 -16.925 -43.124 1.00 81.19 320 GLU A CA 1
ATOM 2447 C C . GLU A 1 320 ? 52.858 -15.967 -44.191 1.00 81.19 320 GLU A C 1
ATOM 2449 O O . GLU A 1 320 ? 53.914 -16.219 -44.775 1.00 81.19 320 GLU A O 1
ATOM 2454 N N . GLN A 1 321 ? 52.197 -14.826 -44.412 1.00 77.31 321 GLN A N 1
ATOM 2455 C CA . GLN A 1 321 ? 52.675 -13.804 -45.347 1.00 77.31 321 GLN A CA 1
ATOM 2456 C C . GLN A 1 321 ? 53.976 -13.138 -44.884 1.00 77.31 321 GLN A C 1
ATOM 2458 O O . GLN A 1 321 ? 54.851 -12.873 -45.711 1.00 77.31 321 GLN A O 1
ATOM 2463 N N . LEU A 1 322 ? 54.128 -12.890 -43.582 1.00 71.31 322 LEU A N 1
ATOM 2464 C CA . LEU A 1 322 ? 55.380 -12.403 -43.001 1.00 71.31 322 LEU A CA 1
ATOM 2465 C C . LEU A 1 322 ? 56.490 -13.454 -43.112 1.00 71.31 322 LEU A C 1
ATOM 2467 O O . LEU A 1 322 ? 57.591 -13.110 -43.527 1.00 71.31 322 LEU A O 1
ATOM 2471 N N . GLY A 1 323 ? 56.199 -14.731 -42.854 1.00 72.44 323 GLY A N 1
ATOM 2472 C CA . GLY A 1 323 ? 57.159 -15.828 -43.020 1.00 72.44 323 GLY A CA 1
ATOM 2473 C C . GLY A 1 323 ? 57.692 -15.949 -44.451 1.00 72.44 323 GLY A C 1
ATOM 2474 O O . GLY A 1 323 ? 58.881 -16.169 -44.645 1.00 72.44 323 GLY A O 1
ATOM 2475 N N . LYS A 1 324 ? 56.846 -15.707 -45.461 1.00 70.00 324 LYS A N 1
ATOM 2476 C CA . LYS A 1 324 ? 57.261 -15.676 -46.877 1.00 70.00 324 LYS A CA 1
ATOM 2477 C C . LYS A 1 324 ? 58.077 -14.435 -47.255 1.00 70.00 324 LYS A C 1
ATOM 2479 O O . LYS A 1 324 ? 58.806 -14.469 -48.240 1.00 70.00 324 LYS A O 1
ATOM 2484 N N . LYS A 1 325 ? 57.936 -13.328 -46.519 1.00 62.19 325 LYS A N 1
ATOM 2485 C CA . LYS A 1 325 ? 58.632 -12.056 -46.793 1.00 62.19 325 LYS A CA 1
ATOM 2486 C C . LYS A 1 325 ? 59.905 -11.855 -45.974 1.00 62.19 325 LYS A C 1
ATOM 2488 O O . LYS A 1 325 ? 60.671 -10.946 -46.280 1.00 62.19 325 LYS A O 1
ATOM 2493 N N . VAL A 1 326 ? 60.140 -12.684 -44.963 1.00 52.94 326 VAL A N 1
ATOM 2494 C CA . VAL A 1 326 ? 61.338 -12.648 -44.120 1.00 52.94 326 VAL A CA 1
ATOM 2495 C C . VAL A 1 326 ? 62.214 -13.854 -44.448 1.00 52.94 326 VAL A C 1
ATOM 2497 O O . VAL A 1 326 ? 62.553 -14.648 -43.580 1.00 52.94 326 VAL A O 1
ATOM 2500 N N . ASP A 1 327 ? 62.636 -13.971 -45.708 1.00 57.69 327 ASP A N 1
ATOM 2501 C CA . ASP A 1 327 ? 63.912 -14.629 -45.983 1.00 57.69 327 ASP A CA 1
ATOM 2502 C C . ASP A 1 327 ? 65.006 -13.560 -45.883 1.00 57.69 327 ASP A C 1
ATOM 2504 O O . ASP A 1 327 ? 65.549 -13.048 -46.863 1.00 57.69 327 ASP A O 1
ATOM 2508 N N . ALA A 1 328 ? 65.247 -13.113 -44.646 1.00 55.47 328 ALA A N 1
ATOM 2509 C CA . ALA A 1 328 ? 66.270 -12.115 -44.349 1.00 55.47 328 ALA A CA 1
ATOM 2510 C C . ALA A 1 328 ? 67.659 -12.596 -44.806 1.00 55.47 328 ALA A C 1
ATOM 2512 O O . ALA A 1 328 ? 68.522 -11.775 -45.107 1.00 55.47 328 ALA A O 1
ATOM 2513 N N . VAL A 1 329 ? 67.858 -13.914 -44.931 1.00 56.31 329 VAL A N 1
ATOM 2514 C CA . VAL A 1 329 ? 69.083 -14.515 -45.465 1.00 56.31 329 VAL A CA 1
ATOM 2515 C C . VAL A 1 329 ? 69.254 -14.188 -46.949 1.00 56.31 329 VAL A C 1
ATOM 2517 O O . VAL A 1 329 ? 70.357 -13.825 -47.350 1.00 56.31 329 VAL A O 1
ATOM 2520 N N . GLU A 1 330 ? 68.187 -14.207 -47.750 1.00 59.53 330 GLU A N 1
ATOM 2521 C CA . GLU A 1 330 ? 68.239 -13.847 -49.175 1.00 59.53 330 GLU A CA 1
ATOM 2522 C C . GLU A 1 330 ? 68.563 -12.351 -49.365 1.00 59.53 330 GLU A C 1
ATOM 2524 O O . GLU A 1 330 ? 69.366 -11.975 -50.222 1.00 59.53 330 GLU A O 1
ATOM 2529 N N . VAL A 1 331 ? 68.014 -11.486 -48.502 1.00 56.78 331 VAL A N 1
ATOM 2530 C CA . VAL A 1 331 ? 68.279 -10.036 -48.535 1.00 56.78 331 VAL A CA 1
ATOM 2531 C C . VAL A 1 331 ? 69.712 -9.713 -48.098 1.00 56.78 331 VAL A C 1
ATOM 2533 O O . VAL A 1 331 ? 70.392 -8.945 -48.781 1.00 56.78 331 VAL A O 1
ATOM 2536 N N . TYR A 1 332 ? 70.222 -10.330 -47.024 1.00 56.25 332 TYR A N 1
ATOM 2537 C CA . TYR A 1 332 ? 71.616 -10.135 -46.606 1.00 56.25 332 TYR A CA 1
ATOM 2538 C C . TYR A 1 332 ? 72.614 -10.748 -47.598 1.00 56.25 332 TYR A C 1
ATOM 2540 O O . TYR A 1 332 ? 73.640 -10.135 -47.880 1.00 56.25 332 TYR A O 1
ATOM 2548 N N . ARG A 1 333 ? 72.291 -11.887 -48.222 1.00 57.56 333 ARG A N 1
ATOM 2549 C CA . ARG A 1 333 ? 73.133 -12.530 -49.244 1.00 57.56 333 ARG A CA 1
ATOM 2550 C C . ARG A 1 333 ? 73.229 -11.711 -50.539 1.00 57.56 333 ARG A C 1
ATOM 2552 O O . ARG A 1 333 ? 74.272 -11.729 -51.196 1.00 57.56 333 ARG A O 1
ATOM 2559 N N . LEU A 1 334 ? 72.175 -10.983 -50.913 1.00 55.38 334 LEU A N 1
ATOM 2560 C CA . LEU A 1 334 ? 72.187 -10.079 -52.071 1.00 55.38 334 LEU A CA 1
ATOM 2561 C C . LEU A 1 334 ? 72.889 -8.744 -51.785 1.00 55.38 334 LEU A C 1
ATOM 2563 O O . LEU A 1 334 ? 73.467 -8.164 -52.706 1.00 55.38 334 LEU A O 1
ATOM 2567 N N . LEU A 1 335 ? 72.886 -8.275 -50.533 1.00 52.97 335 LEU A N 1
ATOM 2568 C CA . LEU A 1 335 ? 73.664 -7.103 -50.120 1.00 52.97 335 LEU A CA 1
ATOM 2569 C C . LEU A 1 335 ? 75.171 -7.400 -50.052 1.00 52.97 335 LEU A C 1
ATOM 2571 O O . LEU A 1 335 ? 75.953 -6.586 -50.537 1.00 52.97 335 LEU A O 1
ATOM 2575 N N . ASP A 1 336 ? 75.574 -8.580 -49.569 1.00 54.25 336 ASP A N 1
ATOM 2576 C CA . ASP A 1 336 ? 76.992 -8.974 -49.475 1.00 54.25 336 ASP A CA 1
ATOM 2577 C C . ASP A 1 336 ? 77.643 -9.170 -50.857 1.00 54.25 336 ASP A C 1
ATOM 2579 O O . ASP A 1 336 ? 78.811 -8.856 -51.074 1.00 54.25 336 ASP A O 1
ATOM 2583 N N . LYS A 1 337 ? 76.863 -9.606 -51.854 1.00 53.72 337 LYS A N 1
ATOM 2584 C CA . LYS A 1 337 ? 77.337 -9.746 -53.242 1.00 53.72 337 LYS A CA 1
ATOM 2585 C C . LYS A 1 337 ? 77.511 -8.423 -53.992 1.00 53.72 337 LYS A C 1
ATOM 2587 O O . LYS A 1 337 ? 78.078 -8.428 -55.083 1.00 53.72 337 LYS A O 1
ATOM 2592 N N . LYS A 1 338 ? 77.013 -7.303 -53.458 1.00 49.59 338 LYS A N 1
ATOM 2593 C CA . LYS A 1 338 ? 77.021 -5.996 -54.138 1.00 49.59 338 LYS A CA 1
ATOM 2594 C C . LYS A 1 338 ? 78.148 -5.061 -53.684 1.00 49.59 338 LYS A C 1
ATOM 2596 O O . LYS A 1 338 ? 78.191 -3.923 -54.144 1.00 49.59 338 LYS A O 1
ATOM 2601 N N . ALA A 1 339 ? 79.052 -5.531 -52.821 1.00 51.56 339 ALA A N 1
ATOM 2602 C CA . ALA A 1 339 ? 80.097 -4.718 -52.198 1.00 51.56 339 ALA A CA 1
ATOM 2603 C C . ALA A 1 339 ? 81.540 -5.121 -52.568 1.00 51.56 339 ALA A C 1
ATOM 2605 O O . ALA A 1 339 ? 82.447 -4.876 -51.782 1.00 51.56 339 ALA A O 1
ATOM 2606 N N . ASP A 1 340 ? 81.787 -5.674 -53.762 1.00 55.41 340 ASP A N 1
ATOM 2607 C CA . ASP A 1 340 ? 83.160 -5.799 -54.281 1.00 55.41 340 ASP A CA 1
ATOM 2608 C C . ASP A 1 340 ? 83.297 -5.158 -55.668 1.00 55.41 340 ASP A C 1
ATOM 2610 O O . ASP A 1 340 ? 83.232 -5.792 -56.723 1.00 55.41 340 ASP A O 1
ATOM 2614 N N . LEU A 1 341 ? 83.448 -3.834 -55.639 1.00 52.72 341 LEU A N 1
ATOM 2615 C CA . LEU A 1 341 ? 83.660 -2.981 -56.810 1.00 52.72 341 LEU A CA 1
ATOM 2616 C C . LEU A 1 341 ? 85.077 -3.151 -57.402 1.00 52.72 341 LEU A C 1
ATOM 2618 O O . LEU A 1 341 ? 85.350 -2.689 -58.508 1.00 52.72 341 LEU A O 1
ATOM 2622 N N . THR A 1 342 ? 85.964 -3.840 -56.682 1.00 56.53 342 THR A N 1
ATOM 2623 C CA . THR A 1 342 ? 87.350 -4.134 -57.063 1.00 56.53 342 THR A CA 1
ATOM 2624 C C . THR A 1 342 ? 87.442 -5.400 -57.916 1.00 56.53 342 THR A C 1
ATOM 2626 O O . THR A 1 342 ? 88.083 -5.373 -58.967 1.00 56.53 342 THR A O 1
ATOM 2629 N N . ALA A 1 343 ? 86.706 -6.461 -57.565 1.00 55.91 343 ALA A N 1
ATOM 2630 C CA . ALA A 1 343 ? 86.677 -7.708 -58.339 1.00 55.91 343 ALA A CA 1
ATOM 2631 C C . ALA A 1 343 ? 86.056 -7.551 -59.745 1.00 55.91 343 ALA A C 1
ATOM 2633 O O . ALA A 1 343 ? 86.486 -8.198 -60.702 1.00 55.91 343 ALA A O 1
ATOM 2634 N N . VAL A 1 344 ? 85.068 -6.660 -59.900 1.00 55.94 344 VAL A N 1
ATOM 2635 C CA . VAL A 1 344 ? 84.412 -6.398 -61.198 1.00 55.94 344 VAL A CA 1
ATOM 2636 C C . VAL A 1 344 ? 85.351 -5.675 -62.172 1.00 55.94 344 VAL A C 1
ATOM 2638 O O . VAL A 1 344 ? 85.316 -5.943 -63.372 1.00 55.94 344 VAL A O 1
ATOM 2641 N N . ASN A 1 345 ? 86.229 -4.804 -61.667 1.00 53.31 345 ASN A N 1
ATOM 2642 C CA . ASN A 1 345 ? 87.144 -4.031 -62.508 1.00 53.31 345 ASN A CA 1
ATOM 2643 C C . ASN A 1 345 ? 88.382 -4.847 -62.937 1.00 53.31 345 ASN A C 1
ATOM 2645 O O . ASN A 1 345 ? 88.910 -4.632 -64.025 1.00 53.31 345 ASN A O 1
ATOM 2649 N N . GLU A 1 346 ? 88.805 -5.833 -62.136 1.00 53.88 346 GLU A N 1
ATOM 2650 C CA . GLU A 1 346 ? 89.848 -6.795 -62.529 1.00 53.88 346 GLU A CA 1
ATOM 2651 C C . GLU A 1 346 ? 89.345 -7.807 -63.571 1.00 53.88 346 GLU A C 1
ATOM 2653 O O . GLU A 1 346 ? 90.033 -8.060 -64.565 1.00 53.88 346 GLU A O 1
ATOM 2658 N N . ALA A 1 347 ? 88.123 -8.332 -63.411 1.00 53.81 347 ALA A N 1
ATOM 2659 C CA . ALA A 1 347 ? 87.550 -9.324 -64.325 1.00 53.81 347 ALA A CA 1
ATOM 2660 C C . ALA A 1 347 ? 87.232 -8.763 -65.726 1.00 53.81 347 ALA A C 1
ATOM 2662 O O . ALA A 1 347 ? 87.330 -9.488 -66.715 1.00 53.81 347 ALA A O 1
ATOM 2663 N N . LEU A 1 348 ? 86.908 -7.469 -65.839 1.00 52.47 348 LEU A N 1
ATOM 2664 C CA . LEU A 1 348 ? 86.652 -6.814 -67.129 1.00 52.47 348 LEU A CA 1
ATOM 2665 C C . LEU A 1 348 ? 87.925 -6.552 -67.956 1.00 52.47 348 LEU A C 1
ATOM 2667 O O . LEU A 1 348 ? 87.821 -6.292 -69.154 1.00 52.47 348 LEU A O 1
ATOM 2671 N N . SER A 1 349 ? 89.122 -6.660 -67.363 1.00 50.00 349 SER A N 1
ATOM 2672 C CA . SER A 1 349 ? 90.393 -6.468 -68.083 1.00 50.00 349 SER A CA 1
ATOM 2673 C C . SER A 1 349 ? 90.864 -7.710 -68.854 1.00 50.00 349 SER A C 1
ATOM 2675 O O . SER A 1 349 ? 91.682 -7.600 -69.769 1.00 50.00 349 SER A O 1
ATOM 2677 N N . HIS A 1 350 ? 90.314 -8.892 -68.551 1.00 51.72 350 HIS A N 1
ATOM 2678 C CA . HIS A 1 350 ? 90.718 -10.141 -69.185 1.00 51.72 350 HIS A CA 1
ATOM 2679 C C . HIS A 1 350 ? 89.514 -10.996 -69.604 1.00 51.72 350 HIS A C 1
ATOM 2681 O O . HIS A 1 350 ? 88.902 -11.675 -68.789 1.00 51.72 350 HIS A O 1
ATOM 2687 N N . LYS A 1 351 ? 89.305 -11.055 -70.929 1.00 51.88 351 LYS A N 1
ATOM 2688 C CA . LYS A 1 351 ? 88.414 -11.955 -71.698 1.00 51.88 351 LYS A CA 1
ATOM 2689 C C . LYS A 1 351 ? 86.983 -11.461 -71.945 1.00 51.88 351 LYS A C 1
ATOM 2691 O O . LYS A 1 351 ? 86.015 -12.043 -71.466 1.00 51.88 351 LYS A O 1
ATOM 2696 N N . ALA A 1 352 ? 86.844 -10.507 -72.863 1.00 50.97 352 ALA A N 1
ATOM 2697 C CA . ALA A 1 352 ? 85.652 -10.440 -73.704 1.00 50.97 352 ALA A CA 1
ATOM 2698 C C . ALA A 1 352 ? 85.761 -11.526 -74.791 1.00 50.97 352 ALA A C 1
ATOM 2700 O O . ALA A 1 352 ? 86.410 -11.325 -75.814 1.00 50.97 352 ALA A O 1
ATOM 2701 N N . ASN A 1 353 ? 85.190 -12.704 -74.530 1.00 58.66 353 ASN A N 1
ATOM 2702 C CA . ASN A 1 353 ? 84.876 -13.672 -75.577 1.00 58.66 353 ASN A CA 1
ATOM 2703 C C . ASN A 1 353 ? 83.366 -13.574 -75.821 1.00 58.66 353 ASN A C 1
ATOM 2705 O O . ASN A 1 353 ? 82.576 -13.838 -74.913 1.00 58.66 353 ASN A O 1
ATOM 2709 N N . GLU A 1 354 ? 82.992 -13.117 -77.010 1.00 59.56 354 GLU A N 1
ATOM 2710 C CA . GLU A 1 354 ? 81.635 -12.711 -77.402 1.00 59.56 354 GLU A CA 1
ATOM 2711 C C . GLU A 1 354 ? 80.593 -13.824 -77.173 1.00 59.56 354 GLU A C 1
ATOM 2713 O O . GLU A 1 354 ? 79.494 -13.562 -76.683 1.00 59.56 354 GLU A O 1
ATOM 2718 N N . ASP A 1 355 ? 80.987 -15.087 -77.354 1.00 59.62 355 ASP A N 1
ATOM 2719 C CA . ASP A 1 355 ? 80.133 -16.260 -77.117 1.00 59.62 355 ASP A CA 1
ATOM 2720 C C . ASP A 1 355 ? 79.721 -16.453 -75.649 1.00 59.62 355 ASP A C 1
ATOM 2722 O O . ASP A 1 355 ? 78.616 -16.920 -75.359 1.00 59.62 355 ASP A O 1
ATOM 2726 N N . LEU A 1 356 ? 80.578 -16.075 -74.695 1.00 62.28 356 LEU A N 1
ATOM 2727 C CA . LEU A 1 356 ? 80.255 -16.205 -73.272 1.00 62.28 356 LEU A CA 1
ATOM 2728 C C . LEU A 1 356 ? 79.251 -15.129 -72.835 1.00 62.28 356 LEU A C 1
ATOM 2730 O O . LEU A 1 356 ? 78.422 -15.368 -71.958 1.00 62.28 356 LEU A O 1
ATOM 2734 N N . VAL A 1 357 ? 79.307 -13.955 -73.471 1.00 62.03 357 VAL A N 1
ATOM 2735 C CA . VAL A 1 357 ? 78.399 -12.831 -73.213 1.00 62.03 357 VAL A CA 1
ATOM 2736 C C . VAL A 1 357 ? 76.995 -13.151 -73.725 1.00 62.03 357 VAL A C 1
ATOM 2738 O O . VAL A 1 357 ? 76.025 -12.885 -73.022 1.00 62.03 357 VAL A O 1
ATOM 2741 N N . VAL A 1 358 ? 76.866 -13.811 -74.880 1.00 68.75 358 VAL A N 1
ATOM 2742 C CA . VAL A 1 358 ? 75.562 -14.244 -75.415 1.00 68.75 358 VAL A CA 1
ATOM 2743 C C . VAL A 1 358 ? 74.929 -15.352 -74.558 1.00 68.75 358 VAL A C 1
ATOM 2745 O O . VAL A 1 358 ? 73.724 -15.319 -74.293 1.00 68.75 358 VAL A O 1
ATOM 2748 N N . GLN A 1 359 ? 75.721 -16.302 -74.045 1.00 68.06 359 GLN A N 1
ATOM 2749 C CA . GLN A 1 359 ? 75.216 -17.326 -73.116 1.00 68.06 359 GLN A CA 1
ATOM 2750 C C . GLN A 1 359 ? 74.826 -16.752 -71.747 1.00 68.06 359 GLN A C 1
ATOM 2752 O O . GLN A 1 359 ? 73.842 -17.185 -71.151 1.00 68.06 359 GLN A O 1
ATOM 2757 N N . LEU A 1 360 ? 75.567 -15.763 -71.244 1.00 64.00 360 LEU A N 1
ATOM 2758 C CA . LEU A 1 360 ? 75.205 -15.073 -70.007 1.00 64.00 360 LEU A CA 1
ATOM 2759 C C . LEU A 1 360 ? 73.966 -14.197 -70.187 1.00 64.00 360 LEU A C 1
ATOM 2761 O O . LEU A 1 360 ? 73.115 -14.213 -69.310 1.00 64.00 360 LEU A O 1
ATOM 2765 N N . LEU A 1 361 ? 73.811 -13.500 -71.316 1.00 67.50 361 LEU A N 1
ATOM 2766 C CA . LEU A 1 361 ? 72.618 -12.694 -71.601 1.00 67.50 361 LEU A CA 1
ATOM 2767 C C . LEU A 1 361 ? 71.359 -13.556 -71.731 1.00 67.50 361 LEU A C 1
ATOM 2769 O O . LEU A 1 361 ? 70.350 -13.240 -71.115 1.00 67.50 361 LEU A O 1
ATOM 2773 N N . THR A 1 362 ? 71.429 -14.692 -72.428 1.00 69.94 362 THR A N 1
ATOM 2774 C CA . THR A 1 362 ? 70.287 -15.623 -72.535 1.00 69.94 362 THR A CA 1
ATOM 2775 C C . THR A 1 362 ? 69.924 -16.274 -71.200 1.00 69.94 362 THR A C 1
ATOM 2777 O O . THR A 1 362 ? 68.746 -16.483 -70.916 1.00 69.94 362 THR A O 1
ATOM 2780 N N . LYS A 1 363 ? 70.912 -16.554 -70.343 1.00 68.06 363 LYS A N 1
ATOM 2781 C CA . LYS A 1 363 ? 70.671 -17.073 -68.992 1.00 68.06 363 LYS A CA 1
ATOM 2782 C C . LYS A 1 363 ? 70.137 -16.001 -68.041 1.00 68.06 363 LYS A C 1
ATOM 2784 O O . LYS A 1 363 ? 69.274 -16.294 -67.228 1.00 68.06 363 LYS A O 1
ATOM 2789 N N . VAL A 1 364 ? 70.597 -14.759 -68.176 1.00 67.31 364 VAL A N 1
ATOM 2790 C CA . VAL A 1 364 ? 70.102 -13.606 -67.415 1.00 67.31 364 VAL A CA 1
ATOM 2791 C C . VAL A 1 364 ? 68.676 -13.244 -67.834 1.00 67.31 364 VAL A C 1
ATOM 2793 O O . VAL A 1 364 ? 67.865 -12.987 -66.954 1.00 67.31 364 VAL A O 1
ATOM 2796 N N . ASP A 1 365 ? 68.324 -13.318 -69.120 1.00 64.44 365 ASP A N 1
ATOM 2797 C CA . ASP A 1 365 ? 66.943 -13.127 -69.587 1.00 64.44 365 ASP A CA 1
ATOM 2798 C C . ASP A 1 365 ? 66.004 -14.246 -69.105 1.00 64.44 365 ASP A C 1
ATOM 2800 O O . ASP A 1 365 ? 64.871 -13.970 -68.702 1.00 64.44 365 ASP A O 1
ATOM 2804 N N . ALA A 1 366 ? 66.480 -15.496 -69.065 1.00 63.59 366 ALA A N 1
ATOM 2805 C CA . ALA A 1 366 ? 65.721 -16.625 -68.524 1.00 63.59 366 ALA A CA 1
ATOM 2806 C C . ALA A 1 366 ? 65.566 -16.571 -66.989 1.00 63.59 366 ALA A C 1
ATOM 2808 O O . ALA A 1 366 ? 64.484 -16.846 -66.475 1.00 63.59 366 ALA A O 1
ATOM 2809 N N . ASP A 1 367 ? 66.615 -16.190 -66.253 1.00 58.19 367 ASP A N 1
ATOM 2810 C CA . ASP A 1 367 ? 66.596 -16.109 -64.784 1.00 58.19 367 ASP A CA 1
ATOM 2811 C C . ASP A 1 367 ? 65.862 -14.851 -64.280 1.00 58.19 367 ASP A C 1
ATOM 2813 O O . ASP A 1 367 ? 65.284 -14.838 -63.181 1.00 58.19 367 ASP A O 1
ATOM 2817 N N . LEU A 1 368 ? 65.855 -13.773 -65.073 1.00 60.81 368 LEU A N 1
ATOM 2818 C CA . LEU A 1 368 ? 65.137 -12.563 -64.706 1.00 60.81 368 LEU A CA 1
ATOM 2819 C C . LEU A 1 368 ? 63.629 -12.744 -64.852 1.00 60.81 368 LEU A C 1
ATOM 2821 O O . LEU A 1 368 ? 62.949 -12.259 -63.945 1.00 60.81 368 LEU A O 1
ATOM 2825 N N . ASP A 1 369 ? 63.124 -13.451 -65.880 1.00 69.12 369 ASP A N 1
ATOM 2826 C CA . ASP A 1 369 ? 61.687 -13.633 -66.204 1.00 69.12 369 ASP A CA 1
ATOM 2827 C C . ASP A 1 369 ? 60.821 -12.490 -65.649 1.00 69.12 369 ASP A C 1
ATOM 2829 O O . ASP A 1 369 ? 59.880 -12.652 -64.860 1.00 69.12 369 ASP A O 1
ATOM 2833 N N . LEU A 1 370 ? 61.264 -11.269 -65.959 1.00 69.50 370 LEU A N 1
ATOM 2834 C CA . LEU A 1 370 ? 60.712 -10.074 -65.342 1.00 69.50 370 LEU A CA 1
ATOM 2835 C C . LEU A 1 370 ? 59.267 -9.899 -65.814 1.00 69.50 370 LEU A C 1
ATOM 2837 O O . LEU A 1 370 ? 58.431 -9.425 -65.054 1.00 69.50 370 LEU A O 1
ATOM 2841 N N . ALA A 1 371 ? 58.972 -10.344 -67.038 1.00 71.19 371 ALA A N 1
ATOM 2842 C CA . ALA A 1 371 ? 57.634 -10.374 -67.603 1.00 71.19 371 ALA A CA 1
ATOM 2843 C C . ALA A 1 371 ? 56.703 -11.298 -66.802 1.00 71.19 371 ALA A C 1
ATOM 2845 O O . ALA A 1 371 ? 55.656 -10.835 -66.350 1.00 71.19 371 ALA A O 1
ATOM 2846 N N . GLY A 1 372 ? 57.101 -12.548 -66.528 1.00 78.81 372 GLY A N 1
ATOM 2847 C CA . GLY A 1 372 ? 56.298 -13.477 -65.729 1.00 78.81 372 GLY A CA 1
ATOM 2848 C C . GLY A 1 372 ? 56.079 -12.993 -64.293 1.00 78.81 372 GLY A C 1
ATOM 2849 O O . GLY A 1 372 ? 54.968 -13.074 -63.761 1.00 78.81 372 GLY A O 1
ATOM 2850 N N . LYS A 1 373 ? 57.105 -12.396 -63.670 1.00 79.94 373 LYS A N 1
ATOM 2851 C CA . LYS A 1 373 ? 56.997 -11.809 -62.320 1.00 79.94 373 LYS A CA 1
ATOM 2852 C C . LYS A 1 373 ? 56.113 -10.561 -62.289 1.00 79.94 373 LYS A C 1
ATOM 2854 O O . LYS A 1 373 ? 55.347 -10.391 -61.341 1.00 79.94 373 LYS A O 1
ATOM 2859 N N . VAL A 1 374 ? 56.180 -9.708 -63.311 1.00 78.94 374 VAL A N 1
ATOM 2860 C CA . VAL A 1 374 ? 55.313 -8.527 -63.440 1.00 78.94 374 VAL A CA 1
ATOM 2861 C C . VAL A 1 374 ? 53.861 -8.941 -63.683 1.00 78.94 374 VAL A C 1
ATOM 2863 O O . VAL A 1 374 ? 52.972 -8.389 -63.037 1.00 78.94 374 VAL A O 1
ATOM 2866 N N . GLU A 1 375 ? 53.600 -9.956 -64.510 1.00 82.50 375 GLU A N 1
ATOM 2867 C CA . GLU A 1 375 ? 52.247 -10.497 -64.698 1.00 82.50 375 GLU A CA 1
ATOM 2868 C C . GLU A 1 375 ? 51.694 -11.164 -63.431 1.00 82.50 375 GLU A C 1
ATOM 2870 O O . GLU A 1 375 ? 50.508 -11.027 -63.119 1.00 82.50 375 GLU A O 1
ATOM 2875 N N . ALA A 1 376 ? 52.534 -11.880 -62.678 1.00 81.56 376 ALA A N 1
ATOM 2876 C CA . ALA A 1 376 ? 52.143 -12.479 -61.404 1.00 81.56 376 ALA A CA 1
ATOM 2877 C C . ALA A 1 376 ? 51.810 -11.406 -60.355 1.00 81.56 376 ALA A C 1
ATOM 2879 O O . ALA A 1 376 ? 50.790 -11.511 -59.675 1.00 81.56 376 ALA A O 1
ATOM 2880 N N . LEU A 1 377 ? 52.614 -10.340 -60.273 1.00 81.12 377 LEU A N 1
ATOM 2881 C CA . LEU A 1 377 ? 52.341 -9.185 -59.414 1.00 81.12 377 LEU A CA 1
ATOM 2882 C C . LEU A 1 377 ? 51.074 -8.441 -59.840 1.00 81.12 377 LEU A C 1
ATOM 2884 O O . LEU A 1 377 ? 50.271 -8.082 -58.983 1.00 81.12 377 LEU A O 1
ATOM 2888 N N . GLN A 1 378 ? 50.848 -8.242 -61.140 1.00 83.75 378 GLN A N 1
ATOM 2889 C CA . GLN A 1 378 ? 49.612 -7.631 -61.634 1.00 83.75 378 GLN A CA 1
ATOM 2890 C C . GLN A 1 378 ? 48.379 -8.470 -61.283 1.00 83.75 378 GLN A C 1
ATOM 2892 O O . GLN A 1 378 ? 47.366 -7.905 -60.869 1.00 83.75 378 GLN A O 1
ATOM 2897 N N . ARG A 1 379 ? 48.462 -9.804 -61.375 1.00 83.81 379 ARG A N 1
ATOM 2898 C CA . ARG A 1 379 ? 47.383 -10.702 -60.938 1.00 83.81 379 ARG A CA 1
ATOM 2899 C C . ARG A 1 379 ? 47.156 -10.654 -59.429 1.00 83.81 379 ARG A C 1
ATOM 2901 O O . ARG A 1 379 ? 46.004 -10.581 -59.012 1.00 83.81 379 ARG A O 1
ATOM 2908 N N . ASP A 1 380 ? 48.215 -10.644 -58.623 1.00 82.81 380 ASP A N 1
ATOM 2909 C CA . ASP A 1 380 ? 48.098 -10.580 -57.158 1.00 82.81 380 ASP A CA 1
ATOM 2910 C C . ASP A 1 380 ? 47.513 -9.233 -56.695 1.00 82.81 380 ASP A C 1
ATOM 2912 O O . ASP A 1 380 ? 46.627 -9.188 -55.842 1.00 82.81 380 ASP A O 1
ATOM 2916 N N . VAL A 1 381 ? 47.925 -8.125 -57.321 1.00 78.56 381 VAL A N 1
ATOM 2917 C CA . VAL A 1 381 ? 47.353 -6.792 -57.068 1.00 78.56 381 VAL A CA 1
ATOM 2918 C C . VAL A 1 381 ? 45.883 -6.738 -57.489 1.00 78.56 381 VAL A C 1
ATOM 2920 O O . VAL A 1 381 ? 45.048 -6.272 -56.715 1.00 78.56 381 VAL A O 1
ATOM 2923 N N . ALA A 1 382 ? 45.527 -7.258 -58.667 1.00 76.88 382 ALA A N 1
ATOM 2924 C CA . ALA A 1 382 ? 44.136 -7.303 -59.117 1.00 76.88 382 ALA A CA 1
ATOM 2925 C C . ALA A 1 382 ? 43.254 -8.166 -58.195 1.00 76.88 382 ALA A C 1
ATOM 2927 O O . ALA A 1 382 ? 42.121 -7.782 -57.891 1.00 76.88 382 ALA A O 1
ATOM 2928 N N . HIS A 1 383 ? 43.777 -9.294 -57.707 1.00 79.31 383 HIS A N 1
ATOM 2929 C CA . HIS A 1 383 ? 43.084 -10.173 -56.766 1.00 79.31 383 HIS A CA 1
ATOM 2930 C C . HIS A 1 383 ? 42.898 -9.513 -55.391 1.00 79.31 383 HIS A C 1
ATOM 2932 O O . HIS A 1 383 ? 41.821 -9.594 -54.806 1.00 79.31 383 HIS A O 1
ATOM 2938 N N . LYS A 1 384 ? 43.905 -8.802 -54.872 1.00 78.88 384 LYS A N 1
ATOM 2939 C CA . LYS A 1 384 ? 43.786 -8.081 -53.592 1.00 78.88 384 LYS A CA 1
ATOM 2940 C C . LYS A 1 384 ? 42.813 -6.909 -53.670 1.00 78.88 384 LYS A C 1
ATOM 2942 O O . LYS A 1 384 ? 41.955 -6.780 -52.806 1.00 78.88 384 LYS A O 1
ATOM 2947 N N . ILE A 1 385 ? 42.848 -6.141 -54.759 1.00 72.12 385 ILE A N 1
ATOM 2948 C CA . ILE A 1 385 ? 41.884 -5.054 -54.998 1.00 72.12 385 ILE A CA 1
ATOM 2949 C C . ILE A 1 385 ? 40.446 -5.591 -55.110 1.00 72.12 385 ILE A C 1
ATOM 2951 O O . ILE A 1 385 ? 39.495 -4.909 -54.731 1.00 72.12 385 ILE A O 1
ATOM 2955 N N . SER A 1 386 ? 40.253 -6.809 -55.627 1.00 70.75 386 SER A N 1
ATOM 2956 C CA . SER A 1 386 ? 38.926 -7.436 -55.695 1.00 70.75 386 SER A CA 1
ATOM 2957 C C . SER A 1 386 ? 38.492 -8.086 -54.377 1.00 70.75 386 SER A C 1
ATOM 2959 O O . SER A 1 386 ? 37.305 -8.027 -54.063 1.00 70.75 386 SER A O 1
ATOM 2961 N N . ALA A 1 387 ? 39.418 -8.608 -53.569 1.00 66.31 387 ALA A N 1
ATOM 2962 C CA . ALA A 1 387 ? 39.140 -9.078 -52.210 1.00 66.31 387 ALA A CA 1
ATOM 2963 C C . ALA A 1 387 ? 38.723 -7.928 -51.270 1.00 66.31 387 ALA A C 1
ATOM 2965 O O . ALA A 1 387 ? 37.770 -8.075 -50.502 1.00 66.31 387 ALA A O 1
ATOM 2966 N N . ASP A 1 388 ? 39.337 -6.750 -51.406 1.00 62.59 388 ASP A N 1
ATOM 2967 C CA . ASP A 1 388 ? 38.984 -5.565 -50.613 1.00 62.59 388 ASP A CA 1
ATOM 2968 C C . ASP A 1 388 ? 37.570 -5.037 -50.916 1.00 62.59 388 ASP A C 1
ATOM 2970 O O . ASP A 1 388 ? 36.926 -4.465 -50.037 1.00 62.59 388 ASP A O 1
ATOM 2974 N N . LYS A 1 389 ? 37.002 -5.297 -52.106 1.00 62.53 389 LYS A N 1
ATOM 2975 C CA . LYS A 1 389 ? 35.586 -4.970 -52.386 1.00 62.53 389 LYS A CA 1
ATOM 2976 C C . LYS A 1 389 ? 34.619 -5.709 -51.457 1.00 62.53 389 LYS A C 1
ATOM 2978 O O . LYS A 1 389 ? 33.572 -5.161 -51.116 1.00 62.53 389 LYS A O 1
ATOM 2983 N N . GLY A 1 390 ? 34.974 -6.919 -51.020 1.00 65.12 390 GLY A N 1
ATOM 2984 C CA . GLY A 1 390 ? 34.215 -7.655 -50.010 1.00 65.12 390 GLY A CA 1
ATOM 2985 C C . GLY A 1 390 ? 34.227 -6.933 -48.663 1.00 65.12 390 GLY A C 1
ATOM 2986 O O . GLY A 1 390 ? 33.175 -6.761 -48.053 1.00 65.12 390 GLY A O 1
ATOM 2987 N N . VAL A 1 391 ? 35.388 -6.413 -48.254 1.00 64.06 391 VAL A N 1
ATOM 2988 C CA . VAL A 1 391 ? 35.555 -5.643 -47.011 1.00 64.06 391 VAL A CA 1
ATOM 2989 C C . VAL A 1 391 ? 34.731 -4.355 -47.041 1.00 64.06 391 VAL A C 1
ATOM 2991 O O . VAL A 1 391 ? 34.053 -4.054 -46.062 1.00 64.06 391 VAL A O 1
ATOM 2994 N N . TYR A 1 392 ? 34.694 -3.643 -48.173 1.00 60.47 392 TYR A N 1
ATOM 2995 C CA . TYR A 1 392 ? 33.822 -2.474 -48.327 1.00 60.47 392 TYR A CA 1
ATOM 2996 C C . TYR A 1 392 ? 32.335 -2.835 -48.233 1.00 60.47 392 TYR A C 1
ATOM 2998 O O . TYR A 1 392 ? 31.605 -2.138 -47.538 1.00 60.47 392 TYR A O 1
ATOM 3006 N N . SER A 1 393 ? 31.890 -3.949 -48.826 1.00 65.81 393 SER A N 1
ATOM 3007 C CA . SER A 1 393 ? 30.485 -4.385 -48.719 1.00 65.81 393 SER A CA 1
ATOM 3008 C C . SER A 1 393 ? 30.081 -4.808 -47.300 1.00 65.81 393 SER A C 1
ATOM 3010 O O . SER A 1 393 ? 28.946 -4.590 -46.880 1.00 65.81 393 SER A O 1
ATOM 3012 N N . VAL A 1 394 ? 31.016 -5.380 -46.533 1.00 63.91 394 VAL A N 1
ATOM 3013 C CA . VAL A 1 394 ? 30.791 -5.777 -45.136 1.00 63.91 394 VAL A CA 1
ATOM 3014 C C . VAL A 1 394 ? 30.802 -4.552 -44.220 1.00 63.91 394 VAL A C 1
ATOM 3016 O O . VAL A 1 394 ? 29.931 -4.433 -43.364 1.00 63.91 394 VAL A O 1
ATOM 3019 N N . LEU A 1 395 ? 31.712 -3.595 -44.434 1.00 60.38 395 LEU A N 1
ATOM 3020 C CA . LEU A 1 395 ? 31.704 -2.304 -43.733 1.00 60.38 395 LEU A CA 1
ATOM 3021 C C . LEU A 1 395 ? 30.431 -1.497 -44.022 1.00 60.38 395 LEU A C 1
ATOM 3023 O O . LEU A 1 395 ? 29.871 -0.891 -43.114 1.00 60.38 395 LEU A O 1
ATOM 3027 N N . GLU A 1 396 ? 29.939 -1.533 -45.259 1.00 62.94 396 GLU A N 1
ATOM 3028 C CA . GLU A 1 396 ? 28.680 -0.900 -45.666 1.00 62.94 396 GLU A CA 1
ATOM 3029 C C . GLU A 1 396 ? 27.446 -1.631 -45.090 1.00 62.94 396 GLU A C 1
ATOM 3031 O O . GLU A 1 396 ? 26.389 -1.031 -44.896 1.00 62.94 396 GLU A O 1
ATOM 3036 N N . GLY A 1 397 ? 27.583 -2.917 -44.749 1.00 62.84 397 GLY A N 1
ATOM 3037 C CA . GLY A 1 397 ? 26.557 -3.717 -44.076 1.00 62.84 397 GLY A CA 1
ATOM 3038 C C . GLY A 1 397 ? 26.527 -3.587 -42.547 1.00 62.84 397 GLY A C 1
ATOM 3039 O O . GLY A 1 397 ? 25.456 -3.712 -41.962 1.00 62.84 397 GLY A O 1
ATOM 3040 N N . LEU A 1 398 ? 27.663 -3.326 -41.891 1.00 60.56 398 LEU A N 1
ATOM 3041 C CA . LEU A 1 398 ? 27.788 -3.341 -40.422 1.00 60.56 398 LEU A CA 1
ATOM 3042 C C . LEU A 1 398 ? 27.314 -2.060 -39.720 1.00 60.56 398 LEU A C 1
ATOM 3044 O O . LEU A 1 398 ? 27.206 -2.037 -38.496 1.00 60.56 398 LEU A O 1
ATOM 3048 N N . ALA A 1 399 ? 27.022 -0.999 -40.467 1.00 59.41 399 ALA A N 1
ATOM 3049 C CA . ALA A 1 399 ? 26.554 0.261 -39.903 1.00 59.41 399 ALA A CA 1
ATOM 3050 C C . ALA A 1 399 ? 25.590 0.967 -40.857 1.00 59.41 399 ALA A C 1
ATOM 3052 O O . ALA A 1 399 ? 25.774 2.141 -41.192 1.00 59.41 399 ALA A O 1
ATOM 3053 N N . LYS A 1 400 ? 24.550 0.261 -41.320 1.00 74.50 400 LYS A N 1
ATOM 3054 C CA . LYS A 1 400 ? 23.471 0.940 -42.036 1.00 74.50 400 LYS A CA 1
ATOM 3055 C C . LYS A 1 400 ? 22.813 1.914 -41.074 1.00 74.50 400 LYS A C 1
ATOM 3057 O O . LYS A 1 400 ? 22.170 1.527 -40.102 1.00 74.50 400 LYS A O 1
ATOM 3062 N N . VAL A 1 401 ? 22.989 3.195 -41.369 1.00 80.69 401 VAL A N 1
ATOM 3063 C CA . VAL A 1 401 ? 22.349 4.309 -40.662 1.00 80.69 401 VAL A CA 1
ATOM 3064 C C . VAL A 1 401 ? 20.835 4.079 -40.554 1.00 80.69 401 VAL A C 1
ATOM 3066 O O . VAL A 1 401 ? 20.232 4.450 -39.554 1.00 80.69 401 VAL A O 1
ATOM 3069 N N . ASP A 1 402 ? 20.244 3.378 -41.524 1.00 82.12 402 ASP A N 1
ATOM 3070 C CA . ASP A 1 402 ? 18.838 2.974 -41.523 1.00 82.12 402 ASP A CA 1
ATOM 3071 C C . ASP A 1 402 ? 18.464 2.035 -40.367 1.00 82.12 402 ASP A C 1
ATOM 3073 O O . ASP A 1 402 ? 17.409 2.219 -39.765 1.00 82.12 402 ASP A O 1
ATOM 3077 N N . ASP A 1 403 ? 19.320 1.077 -40.002 1.00 82.69 403 ASP A N 1
ATOM 3078 C CA . ASP A 1 403 ? 19.050 0.142 -38.900 1.00 82.69 403 ASP A CA 1
ATOM 3079 C C . ASP A 1 403 ? 19.151 0.852 -37.544 1.00 82.69 403 ASP A C 1
ATOM 3081 O O . ASP A 1 403 ? 18.331 0.631 -36.652 1.00 82.69 403 ASP A O 1
ATOM 3085 N N . VAL A 1 404 ? 20.109 1.776 -37.411 1.00 82.88 404 VAL A N 1
ATOM 3086 C CA . VAL A 1 404 ? 20.237 2.635 -36.223 1.00 82.88 404 VAL A CA 1
ATOM 3087 C C . VAL A 1 404 ? 19.038 3.576 -36.109 1.00 82.88 404 VAL A C 1
ATOM 3089 O O . VAL A 1 404 ? 18.463 3.706 -35.031 1.00 82.88 404 VAL A O 1
ATOM 3092 N N . ASN A 1 405 ? 18.617 4.193 -37.215 1.00 86.12 405 ASN A N 1
ATOM 3093 C CA . ASN A 1 405 ? 17.432 5.048 -37.248 1.00 86.12 405 ASN A CA 1
ATOM 3094 C C . ASN A 1 405 ? 16.164 4.260 -36.917 1.00 86.12 405 ASN A C 1
ATOM 3096 O O . ASN A 1 405 ? 15.315 4.759 -36.184 1.00 86.12 405 ASN A O 1
ATOM 3100 N N . LYS A 1 406 ? 16.043 3.024 -37.409 1.00 89.94 406 LYS A N 1
ATOM 3101 C CA . LYS A 1 406 ? 14.918 2.145 -37.090 1.00 89.94 406 LYS A CA 1
ATOM 3102 C C . LYS A 1 406 ? 14.877 1.807 -35.600 1.00 89.94 406 LYS A C 1
ATOM 3104 O O . LYS A 1 406 ? 13.833 1.981 -34.982 1.00 89.94 406 LYS A O 1
ATOM 3109 N N . ALA A 1 407 ? 16.003 1.405 -35.011 1.00 85.62 407 ALA A N 1
ATOM 3110 C CA . ALA A 1 407 ? 16.084 1.129 -33.577 1.00 85.62 407 ALA A CA 1
ATOM 3111 C C . ALA A 1 407 ? 15.778 2.380 -32.732 1.00 85.62 407 ALA A C 1
ATOM 3113 O O . ALA A 1 407 ? 15.078 2.297 -31.726 1.00 85.62 407 ALA A O 1
ATOM 3114 N N . LEU A 1 408 ? 16.251 3.556 -33.158 1.00 89.25 408 LEU A N 1
ATOM 3115 C CA . LEU A 1 408 ? 15.959 4.818 -32.481 1.00 89.25 408 LEU A CA 1
ATOM 3116 C C . LEU A 1 408 ? 14.463 5.161 -32.547 1.00 89.25 408 LEU A C 1
ATOM 3118 O O . LEU A 1 408 ? 13.887 5.559 -31.539 1.00 89.25 408 LEU A O 1
ATOM 3122 N N . LEU A 1 409 ? 13.826 4.966 -33.706 1.00 93.12 409 LEU A N 1
ATOM 3123 C CA . LEU A 1 409 ? 12.386 5.169 -33.879 1.00 93.12 409 LEU A CA 1
ATOM 3124 C C . LEU A 1 409 ? 11.561 4.202 -33.024 1.00 93.12 409 LEU A C 1
ATOM 3126 O O . LEU A 1 409 ? 10.564 4.620 -32.445 1.00 93.12 409 LEU A O 1
ATOM 3130 N N . GLU A 1 410 ? 11.979 2.941 -32.906 1.00 93.00 410 GLU A N 1
ATOM 3131 C CA . GLU A 1 410 ? 11.330 1.958 -32.030 1.00 93.00 410 GLU A CA 1
ATOM 3132 C C . GLU A 1 410 ? 11.424 2.373 -30.553 1.00 93.00 410 GLU A C 1
ATOM 3134 O O . GLU A 1 410 ? 10.417 2.350 -29.847 1.00 93.00 410 GLU A O 1
ATOM 3139 N N . VAL A 1 411 ? 12.590 2.849 -30.101 1.00 89.31 411 VAL A N 1
ATOM 3140 C CA . VAL A 1 411 ? 12.766 3.380 -28.737 1.00 89.31 411 VAL A CA 1
ATOM 3141 C C . VAL A 1 411 ? 11.923 4.637 -28.511 1.00 89.31 411 VAL A C 1
ATOM 3143 O O . VAL A 1 411 ? 11.297 4.771 -27.459 1.00 89.31 411 VAL A O 1
ATOM 3146 N N . CYS A 1 412 ? 11.867 5.553 -29.482 1.00 89.44 412 CYS A N 1
ATOM 3147 C CA . CYS A 1 412 ? 11.008 6.735 -29.403 1.00 89.44 412 CYS A CA 1
ATOM 3148 C C . CYS A 1 412 ? 9.528 6.346 -29.304 1.00 89.44 412 CYS A C 1
ATOM 3150 O O . CYS A 1 412 ? 8.837 6.848 -28.421 1.00 89.44 412 CYS A O 1
ATOM 3152 N N . ALA A 1 413 ? 9.063 5.409 -30.132 1.00 90.62 413 ALA A N 1
ATOM 3153 C CA . ALA A 1 413 ? 7.692 4.912 -30.082 1.00 90.62 413 ALA A CA 1
ATOM 3154 C C . ALA A 1 413 ? 7.378 4.239 -28.734 1.00 90.62 413 ALA A C 1
ATOM 3156 O O . ALA A 1 413 ? 6.314 4.464 -28.160 1.00 90.62 413 ALA A O 1
ATOM 3157 N N . GLU A 1 414 ? 8.307 3.456 -28.177 1.00 89.25 414 GLU A N 1
ATOM 3158 C CA . GLU A 1 414 ? 8.116 2.839 -26.862 1.00 89.25 414 GLU A CA 1
ATOM 3159 C C . GLU A 1 414 ? 8.051 3.893 -25.743 1.00 89.25 414 GLU A C 1
ATOM 3161 O O . GLU A 1 414 ? 7.211 3.799 -24.847 1.00 89.25 414 GLU A O 1
ATOM 3166 N N . LEU A 1 415 ? 8.892 4.929 -25.802 1.00 84.62 415 LEU A N 1
ATOM 3167 C CA . LEU A 1 415 ? 8.863 6.036 -24.844 1.00 84.62 415 LEU A CA 1
ATOM 3168 C C . LEU A 1 415 ? 7.575 6.863 -24.944 1.00 84.62 415 LEU A C 1
ATOM 3170 O O . LEU A 1 415 ? 7.055 7.272 -23.910 1.00 84.62 415 LEU A O 1
ATOM 3174 N N . GLU A 1 416 ? 7.023 7.052 -26.144 1.00 86.25 416 GLU A N 1
ATOM 3175 C CA . GLU A 1 416 ? 5.738 7.735 -26.353 1.00 86.25 416 GLU A CA 1
ATOM 3176 C C . GLU A 1 416 ? 4.550 6.969 -25.750 1.00 86.25 416 GLU A C 1
ATOM 3178 O O . GLU A 1 416 ? 3.572 7.585 -25.326 1.00 86.25 416 GLU A O 1
ATOM 3183 N N . THR A 1 417 ? 4.628 5.636 -25.655 1.00 85.62 417 THR A N 1
ATOM 3184 C CA . THR A 1 417 ? 3.577 4.827 -25.007 1.00 85.62 417 THR A CA 1
ATOM 3185 C C . THR A 1 417 ? 3.636 4.841 -23.479 1.00 85.62 417 THR A C 1
ATOM 3187 O O . THR A 1 417 ? 2.663 4.461 -22.822 1.00 85.62 417 THR A O 1
ATOM 3190 N N . LYS A 1 418 ? 4.757 5.266 -22.885 1.00 88.62 418 LYS A N 1
ATOM 3191 C CA . LYS A 1 418 ? 4.926 5.294 -21.428 1.00 88.62 418 LYS A CA 1
ATOM 3192 C C . LYS A 1 418 ? 4.343 6.583 -20.859 1.00 88.62 418 LYS A C 1
ATOM 3194 O O . LYS A 1 418 ? 4.602 7.679 -21.346 1.00 88.62 418 LYS A O 1
ATOM 3199 N N . ALA A 1 419 ? 3.565 6.447 -19.786 1.00 85.19 419 ALA A N 1
ATOM 3200 C CA . ALA A 1 419 ? 3.026 7.600 -19.078 1.00 85.19 419 ALA A CA 1
ATOM 3201 C C . ALA A 1 419 ? 4.178 8.480 -18.548 1.00 85.19 419 ALA A C 1
ATOM 3203 O O . ALA A 1 419 ? 5.122 7.945 -17.954 1.00 85.19 419 ALA A O 1
ATOM 3204 N N . PRO A 1 420 ? 4.108 9.815 -18.709 1.00 89.38 420 PRO A N 1
ATOM 3205 C CA . PRO A 1 420 ? 5.087 10.718 -18.127 1.00 89.38 420 PRO A CA 1
ATOM 3206 C C . PRO A 1 420 ? 5.195 10.498 -16.616 1.00 89.38 420 PRO A C 1
ATOM 3208 O O . PRO A 1 420 ? 4.189 10.372 -15.917 1.00 89.38 420 PRO A O 1
ATOM 3211 N N . GLN A 1 421 ? 6.416 10.519 -16.078 1.00 87.69 421 GLN A N 1
ATOM 3212 C CA . GLN A 1 421 ? 6.648 10.346 -14.639 1.00 87.69 421 GLN A CA 1
ATOM 3213 C C . GLN A 1 421 ? 5.846 11.354 -13.795 1.00 87.69 421 GLN A C 1
ATOM 3215 O O . GLN A 1 421 ? 5.355 11.020 -12.718 1.00 87.69 421 GLN A O 1
ATOM 3220 N N . ALA A 1 422 ? 5.659 12.573 -14.306 1.00 89.25 422 ALA A N 1
ATOM 3221 C CA . ALA A 1 422 ? 4.842 13.597 -13.664 1.00 89.25 422 ALA A CA 1
ATOM 3222 C C . ALA A 1 422 ? 3.370 13.172 -13.495 1.00 89.25 422 ALA A C 1
ATOM 3224 O O . ALA A 1 422 ? 2.766 13.464 -12.461 1.00 89.25 422 ALA A O 1
ATOM 3225 N N . ASP A 1 423 ? 2.808 12.451 -14.468 1.00 91.94 423 ASP A N 1
ATOM 3226 C CA . ASP A 1 423 ? 1.427 11.970 -14.416 1.00 91.94 423 ASP A CA 1
ATOM 3227 C C . ASP A 1 423 ? 1.274 10.804 -13.439 1.00 91.94 423 ASP A C 1
ATOM 3229 O O . ASP A 1 423 ? 0.299 10.765 -12.688 1.00 91.94 423 ASP A O 1
ATOM 3233 N N . LEU A 1 424 ? 2.268 9.912 -13.361 1.00 88.62 424 LEU A N 1
ATOM 3234 C CA . LEU A 1 424 ? 2.300 8.843 -12.357 1.00 88.62 424 LEU A CA 1
ATOM 3235 C C . LEU A 1 424 ? 2.338 9.410 -10.932 1.00 88.62 424 LEU A C 1
ATOM 3237 O O . LEU A 1 424 ? 1.519 9.029 -10.098 1.00 88.62 424 LEU A O 1
ATOM 3241 N N . VAL A 1 425 ? 3.213 10.385 -10.671 1.00 91.88 425 VAL A N 1
ATOM 3242 C CA . VAL A 1 425 ? 3.292 11.065 -9.363 1.00 91.88 425 VAL A CA 1
ATOM 3243 C C . VAL A 1 425 ? 1.985 11.795 -9.039 1.00 91.88 425 VAL A C 1
ATOM 3245 O O . VAL A 1 425 ? 1.536 11.826 -7.890 1.00 91.88 425 VAL A O 1
ATOM 3248 N N . LYS A 1 426 ? 1.334 12.391 -10.044 1.00 93.81 426 LYS A N 1
ATOM 3249 C CA . LYS A 1 426 ? 0.026 13.030 -9.870 1.00 93.81 426 LYS A CA 1
ATOM 3250 C C . LYS A 1 426 ? -1.059 12.008 -9.517 1.00 93.81 426 LYS A C 1
ATOM 3252 O O . LYS A 1 426 ? -1.836 12.272 -8.598 1.00 93.81 426 LYS A O 1
ATOM 3257 N N . MET A 1 427 ? -1.103 10.863 -10.199 1.00 92.31 427 MET A N 1
ATOM 3258 C CA . MET A 1 427 ? -2.043 9.779 -9.894 1.00 92.31 427 MET A CA 1
ATOM 3259 C C . MET A 1 427 ? -1.810 9.196 -8.501 1.00 92.31 427 MET A C 1
ATOM 3261 O O . MET A 1 427 ? -2.772 9.001 -7.766 1.00 92.31 427 MET A O 1
ATOM 3265 N N . GLU A 1 428 ? -0.558 8.992 -8.097 1.00 92.69 428 GLU A N 1
ATOM 3266 C CA . GLU A 1 428 ? -0.213 8.520 -6.752 1.00 92.69 428 GLU A CA 1
ATOM 3267 C C . GLU A 1 428 ? -0.738 9.477 -5.672 1.00 92.69 428 GLU A C 1
ATOM 3269 O O . GLU A 1 428 ? -1.394 9.054 -4.719 1.00 92.69 428 GLU A O 1
ATOM 3274 N N . ARG A 1 429 ? -0.545 10.791 -5.854 1.00 91.31 429 ARG A N 1
ATOM 3275 C CA . ARG A 1 429 ? -1.086 11.808 -4.936 1.00 91.31 429 ARG A CA 1
ATOM 3276 C C . ARG A 1 429 ? -2.611 11.795 -4.883 1.00 91.31 429 ARG A C 1
ATOM 3278 O O . ARG A 1 429 ? -3.179 11.928 -3.801 1.00 91.31 429 ARG A O 1
ATOM 3285 N N . GLN A 1 430 ? -3.276 11.639 -6.027 1.00 93.44 430 GLN A N 1
ATOM 3286 C CA . GLN A 1 430 ? -4.737 11.532 -6.079 1.00 93.44 430 GLN A CA 1
ATOM 3287 C C . GLN A 1 430 ? -5.227 10.265 -5.369 1.00 93.44 430 GLN A C 1
ATOM 3289 O O . GLN A 1 430 ? -6.147 10.341 -4.557 1.00 93.44 430 GLN A O 1
ATOM 3294 N N . GLN A 1 431 ? -4.578 9.122 -5.596 1.00 89.31 431 GLN A N 1
ATOM 3295 C CA . GLN A 1 431 ? -4.901 7.867 -4.922 1.00 89.31 431 GLN A CA 1
ATOM 3296 C C . GLN A 1 431 ? -4.694 7.973 -3.407 1.00 89.31 431 GLN A C 1
ATOM 3298 O O . GLN A 1 431 ? -5.532 7.505 -2.639 1.00 89.31 431 GLN A O 1
ATOM 3303 N N . ALA A 1 432 ? -3.626 8.635 -2.957 1.00 82.38 432 ALA A N 1
ATOM 3304 C CA . ALA A 1 432 ? -3.383 8.883 -1.540 1.00 82.38 432 ALA A CA 1
ATOM 3305 C C . ALA A 1 432 ? -4.487 9.750 -0.908 1.00 82.38 432 ALA A C 1
ATOM 3307 O O . ALA A 1 432 ? -4.955 9.443 0.188 1.00 82.38 432 ALA A O 1
ATOM 3308 N N . GLN A 1 433 ? -4.957 10.793 -1.603 1.00 86.12 433 GLN A N 1
ATOM 3309 C CA . GLN A 1 433 ? -6.088 11.610 -1.145 1.00 86.12 433 GLN A CA 1
ATOM 3310 C C . GLN A 1 433 ? -7.384 10.800 -1.048 1.00 86.12 433 GLN A C 1
ATOM 3312 O O . GLN A 1 433 ? -8.111 10.928 -0.064 1.00 86.12 433 GLN A O 1
ATOM 3317 N N . VAL A 1 434 ? -7.652 9.942 -2.034 1.00 81.56 434 VAL A N 1
ATOM 3318 C CA . VAL A 1 434 ? -8.806 9.036 -2.029 1.00 81.56 434 VAL A CA 1
ATOM 3319 C C . VAL A 1 434 ? -8.718 8.065 -0.851 1.00 81.56 434 VAL A C 1
ATOM 3321 O O . VAL A 1 434 ? -9.663 7.968 -0.072 1.00 81.56 434 VAL A O 1
ATOM 3324 N N . ASN A 1 435 ? -7.571 7.413 -0.659 1.00 72.94 435 ASN A N 1
ATOM 3325 C CA . ASN A 1 435 ? -7.345 6.476 0.441 1.00 72.94 435 ASN A CA 1
ATOM 3326 C C . ASN A 1 435 ? -7.489 7.155 1.809 1.00 72.94 435 ASN A C 1
ATOM 3328 O O . ASN A 1 435 ? -8.108 6.592 2.707 1.00 72.94 435 ASN A O 1
ATOM 3332 N N . MET A 1 436 ? -6.971 8.376 1.963 1.00 73.31 436 MET A N 1
ATOM 3333 C CA . MET A 1 436 ? -7.124 9.158 3.191 1.00 73.31 436 MET A CA 1
ATOM 3334 C C . MET A 1 436 ? -8.592 9.529 3.441 1.00 73.31 436 MET A C 1
ATOM 3336 O O . MET A 1 436 ? -9.070 9.410 4.567 1.00 73.31 436 MET A O 1
ATOM 3340 N N . GLY A 1 437 ? -9.325 9.911 2.392 1.00 73.56 437 GLY A N 1
ATOM 3341 C CA . GLY A 1 437 ? -10.763 10.161 2.467 1.00 73.56 437 GLY A CA 1
ATOM 3342 C C . GLY A 1 437 ? -11.556 8.913 2.856 1.00 73.56 437 GLY A C 1
ATOM 3343 O O . GLY A 1 437 ? -12.456 8.998 3.686 1.00 73.56 437 GLY A O 1
ATOM 3344 N N . PHE A 1 438 ? -11.211 7.740 2.323 1.00 72.69 438 PHE A N 1
ATOM 3345 C CA . PHE A 1 438 ? -11.823 6.481 2.746 1.00 72.69 438 PHE A CA 1
ATOM 3346 C C . PHE A 1 438 ? -11.483 6.158 4.201 1.00 72.69 438 PHE A C 1
ATOM 3348 O O . PHE A 1 438 ? -12.397 5.928 4.986 1.00 72.69 438 PHE A O 1
ATOM 3355 N N . ALA A 1 439 ? -10.210 6.229 4.594 1.00 63.88 439 ALA A N 1
ATOM 3356 C CA . ALA A 1 439 ? -9.765 5.933 5.955 1.00 63.88 439 ALA A CA 1
ATOM 3357 C C . ALA A 1 439 ? -10.455 6.809 7.015 1.00 63.88 439 ALA A C 1
ATOM 3359 O O . ALA A 1 439 ? -10.883 6.299 8.048 1.00 63.88 439 ALA A O 1
ATOM 3360 N N . GLN A 1 440 ? -10.646 8.102 6.735 1.00 61.97 440 GLN A N 1
ATOM 3361 C CA . GLN A 1 440 ? -11.383 9.019 7.615 1.00 61.97 440 GLN A CA 1
ATOM 3362 C C . GLN A 1 440 ? -12.883 8.696 7.721 1.00 61.97 440 GLN A C 1
ATOM 3364 O O . GLN A 1 440 ? -13.524 9.067 8.701 1.00 61.97 440 GLN A O 1
ATOM 3369 N N . ASN A 1 441 ? -13.449 8.004 6.731 1.00 61.22 441 ASN A N 1
ATOM 3370 C CA . ASN A 1 441 ? -14.870 7.665 6.674 1.00 61.22 441 ASN A CA 1
ATOM 3371 C C . ASN A 1 441 ? -15.184 6.221 7.095 1.00 61.22 441 ASN A C 1
ATOM 3373 O O . ASN A 1 441 ? -16.361 5.869 7.172 1.00 61.22 441 ASN A O 1
ATOM 3377 N N . LEU A 1 442 ? -14.181 5.380 7.378 1.00 67.44 442 LEU A N 1
ATOM 3378 C CA . LEU A 1 442 ? -14.425 3.976 7.729 1.00 67.44 442 LEU A CA 1
ATOM 3379 C C . LEU A 1 442 ? -15.083 3.825 9.112 1.00 67.44 442 LEU A C 1
ATOM 3381 O O . LEU A 1 442 ? -15.942 2.961 9.279 1.00 67.44 442 LEU A O 1
ATOM 3385 N N . HIS A 1 443 ? -14.814 4.719 10.070 1.00 81.31 443 HIS A N 1
ATOM 3386 C CA . HIS A 1 443 ? -15.401 4.652 11.416 1.00 81.31 443 HIS A CA 1
ATOM 3387 C C . HIS A 1 443 ? -15.830 6.034 11.926 1.00 81.31 443 HIS A C 1
ATOM 3389 O O . HIS A 1 443 ? -15.199 6.620 12.801 1.00 81.31 443 HIS A O 1
ATOM 3395 N N . VAL A 1 444 ? -16.919 6.569 11.369 1.00 91.44 444 VAL A N 1
ATOM 3396 C CA . VAL A 1 444 ? -17.521 7.829 11.811 1.00 91.44 444 VAL A CA 1
ATOM 3397 C C . VAL A 1 444 ? -18.972 7.623 12.221 1.00 91.44 444 VAL A C 1
ATOM 3399 O O . VAL A 1 444 ? -19.750 6.932 11.558 1.00 91.44 444 VAL A O 1
ATOM 3402 N N . ALA A 1 445 ? -19.367 8.285 13.301 1.00 94.06 445 ALA A N 1
ATOM 3403 C CA . ALA A 1 445 ? -20.756 8.358 13.710 1.00 94.06 445 ALA A CA 1
ATOM 3404 C C . ALA A 1 445 ? -21.116 9.776 14.160 1.00 94.06 445 ALA A C 1
ATOM 3406 O O . ALA A 1 445 ? -20.290 10.526 14.683 1.00 94.06 445 ALA A O 1
ATOM 3407 N N . ARG A 1 446 ? -22.358 10.174 13.892 1.00 96.19 446 ARG A N 1
ATOM 3408 C CA . ARG A 1 446 ? -22.879 11.513 14.151 1.00 96.19 446 ARG A CA 1
ATOM 3409 C C . ARG A 1 446 ? -24.319 11.425 14.616 1.00 96.19 446 ARG A C 1
ATOM 3411 O O . ARG A 1 446 ? -25.182 10.924 13.895 1.00 96.19 446 ARG A O 1
ATOM 3418 N N . TRP A 1 447 ? -24.582 12.043 15.760 1.00 97.50 447 TRP A N 1
ATOM 3419 C CA . TRP A 1 447 ? -25.920 12.184 16.314 1.00 97.50 447 TRP A CA 1
ATOM 3420 C C . TRP A 1 447 ? -26.304 13.652 16.471 1.00 97.50 447 TRP A C 1
ATOM 3422 O O . TRP A 1 447 ? -25.452 14.524 16.645 1.00 97.50 447 TRP A O 1
ATOM 3432 N N . LEU A 1 448 ? -27.602 13.930 16.382 1.00 97.31 448 LEU A N 1
ATOM 3433 C CA . LEU A 1 448 ? -28.174 15.267 16.468 1.00 97.31 448 LEU A CA 1
ATOM 3434 C C . LEU A 1 448 ? -29.132 15.352 17.656 1.00 97.31 448 LEU A C 1
ATOM 3436 O O . LEU A 1 448 ? -29.989 14.488 17.858 1.00 97.31 448 LEU A O 1
ATOM 3440 N N . TRP A 1 449 ? -29.016 16.445 18.406 1.00 96.25 449 TRP A N 1
ATOM 3441 C CA . TRP A 1 449 ? -29.959 16.824 19.452 1.00 96.25 449 TRP A CA 1
ATOM 3442 C C . TRP A 1 449 ? -30.948 17.848 18.891 1.00 96.25 449 TRP A C 1
ATOM 3444 O O . TRP A 1 449 ? -30.592 19.000 18.646 1.00 96.25 449 TRP A O 1
ATOM 3454 N N . LYS A 1 450 ? -32.189 17.418 18.651 1.00 94.50 450 LYS A N 1
ATOM 3455 C CA . LYS A 1 450 ? -33.258 18.251 18.077 1.00 94.50 450 LYS A CA 1
ATOM 3456 C C . LYS A 1 450 ? -34.286 18.702 19.109 1.00 94.50 450 LYS A C 1
ATOM 3458 O O . LYS A 1 450 ? -34.930 19.726 18.904 1.00 94.50 450 LYS A O 1
ATOM 3463 N N . SER A 1 451 ? -34.438 17.977 20.217 1.00 93.31 451 SER A N 1
ATOM 3464 C CA . SER A 1 451 ? -35.489 18.258 21.202 1.00 93.31 451 SER A CA 1
ATOM 3465 C C . SER A 1 451 ? -35.306 19.599 21.922 1.00 93.31 451 SER A C 1
ATOM 3467 O O . SER A 1 451 ? -36.268 20.151 22.455 1.00 93.31 451 SER A O 1
ATOM 3469 N N . GLY A 1 452 ? -34.070 20.112 21.992 1.00 90.69 452 GLY A N 1
ATOM 3470 C CA . GLY A 1 452 ? -33.728 21.327 22.737 1.00 90.69 452 GLY A CA 1
ATOM 3471 C C . GLY A 1 452 ? -33.959 21.213 24.251 1.00 90.69 452 GLY A C 1
ATOM 3472 O O . GLY A 1 452 ? -33.867 22.214 24.964 1.00 90.69 452 GLY A O 1
ATOM 3473 N N . ARG A 1 453 ? -34.266 20.007 24.749 1.00 91.81 453 ARG A N 1
ATOM 3474 C CA . ARG A 1 453 ? -34.508 19.696 26.161 1.00 91.81 453 ARG A CA 1
ATOM 3475 C C . ARG A 1 453 ? -33.492 18.668 26.642 1.00 91.81 453 ARG A C 1
ATOM 3477 O O . ARG A 1 453 ? -33.226 17.689 25.949 1.00 91.81 453 ARG A O 1
ATOM 3484 N N . VAL A 1 454 ? -32.926 18.915 27.819 1.00 93.75 454 VAL A N 1
ATOM 3485 C CA . VAL A 1 454 ? -32.024 17.982 28.507 1.00 93.75 454 VAL A CA 1
ATOM 3486 C C . VAL A 1 454 ? -32.824 17.046 29.415 1.00 93.75 454 VAL A C 1
ATOM 3488 O O . VAL A 1 454 ? -33.898 17.411 29.895 1.00 93.75 454 VAL A O 1
ATOM 3491 N N . LYS A 1 455 ? -32.298 15.844 29.655 1.00 95.19 455 LYS A N 1
ATOM 3492 C CA . LYS A 1 455 ? -32.809 14.888 30.646 1.00 95.19 455 LYS A CA 1
ATOM 3493 C C . LYS A 1 455 ? -32.392 15.291 32.067 1.00 95.19 455 LYS A C 1
ATOM 3495 O O . LYS A 1 455 ? -31.598 16.217 32.265 1.00 95.19 455 LYS A O 1
ATOM 3500 N N . THR A 1 456 ? -32.917 14.576 33.065 1.00 92.25 456 THR A N 1
ATOM 3501 C CA . THR A 1 456 ? -32.499 14.692 34.470 1.00 92.25 456 THR A CA 1
ATOM 3502 C C . THR A 1 456 ? -30.973 14.633 34.577 1.00 92.25 456 THR A C 1
ATOM 3504 O O . THR A 1 456 ? -30.333 13.808 33.930 1.00 92.25 456 THR A O 1
ATOM 3507 N N . GLY A 1 457 ? -30.383 15.549 35.349 1.00 91.81 457 GLY A N 1
ATOM 3508 C CA . GLY A 1 457 ? -28.925 15.683 35.454 1.00 91.81 457 GLY A CA 1
ATOM 3509 C C . GLY A 1 457 ? -28.264 16.499 34.335 1.00 91.81 457 GLY A C 1
ATOM 3510 O O . GLY A 1 457 ? -27.043 16.611 34.313 1.00 91.81 457 GLY A O 1
ATOM 3511 N N . GLY A 1 458 ? -29.038 17.103 33.424 1.00 93.19 458 GLY A N 1
ATOM 3512 C CA . GLY A 1 458 ? -28.503 17.951 32.352 1.00 93.19 458 GLY A CA 1
ATOM 3513 C C . GLY A 1 458 ? -27.911 17.171 31.175 1.00 93.19 458 GLY A C 1
ATOM 3514 O O . GLY A 1 458 ? -27.142 17.730 30.398 1.00 93.19 458 GLY A O 1
ATOM 3515 N N . LEU A 1 459 ? -28.261 15.889 31.045 1.00 95.88 459 LEU A N 1
ATOM 3516 C CA . LEU A 1 459 ? -27.775 15.015 29.982 1.00 95.88 459 LEU A CA 1
ATOM 3517 C C . LEU A 1 459 ? -28.497 15.302 28.663 1.00 95.88 459 LEU A C 1
ATOM 3519 O O . LEU A 1 459 ? -29.710 15.511 28.644 1.00 95.88 459 LEU A O 1
ATOM 3523 N N . VAL A 1 460 ? -27.764 15.294 27.553 1.00 96.31 460 VAL A N 1
ATOM 3524 C CA . VAL A 1 460 ? -28.309 15.569 26.217 1.00 96.31 460 VAL A CA 1
ATOM 3525 C C . VAL A 1 460 ? -28.908 14.284 25.642 1.00 96.31 460 VAL A C 1
ATOM 3527 O O . VAL A 1 460 ? -28.144 13.358 25.394 1.00 96.31 460 VAL A O 1
ATOM 3530 N N . PRO A 1 461 ? -30.233 14.183 25.427 1.00 97.19 461 PRO A N 1
ATOM 3531 C CA . PRO A 1 461 ? -30.815 13.052 24.717 1.00 97.19 461 PRO A CA 1
ATOM 3532 C C . PRO A 1 461 ? -30.587 13.242 23.219 1.00 97.19 461 PRO A C 1
ATOM 3534 O O . PRO A 1 461 ? -31.234 14.080 22.587 1.00 97.19 461 PRO A O 1
ATOM 3537 N N . TRP A 1 462 ? -29.654 12.491 22.648 1.00 97.19 462 TRP A N 1
ATOM 3538 C CA . TRP A 1 462 ? -29.475 12.467 21.202 1.00 97.19 462 TRP A CA 1
ATOM 3539 C C . TRP A 1 462 ? -30.743 11.875 20.584 1.00 97.19 462 TRP A C 1
ATOM 3541 O O . TRP A 1 462 ? -31.201 10.840 21.051 1.00 97.19 462 TRP A O 1
ATOM 3551 N N . ASN A 1 463 ? -31.345 12.542 19.596 1.00 97.38 463 ASN A N 1
ATOM 3552 C CA . ASN A 1 463 ? -32.652 12.142 19.048 1.00 97.38 463 ASN A CA 1
ATOM 3553 C C . ASN A 1 463 ? -32.518 11.500 17.668 1.00 97.38 463 ASN A C 1
ATOM 3555 O O . ASN A 1 463 ? -33.348 10.703 17.270 1.00 97.38 463 ASN A O 1
ATOM 3559 N N . VAL A 1 464 ? -31.495 11.878 16.900 1.00 97.62 464 VAL A N 1
ATOM 3560 C CA . VAL A 1 464 ? -31.363 11.437 15.509 1.00 97.62 464 VAL A CA 1
ATOM 3561 C C . VAL A 1 464 ? -29.946 10.961 15.254 1.00 97.62 464 VAL A C 1
ATOM 3563 O O . VAL A 1 464 ? -29.006 11.733 15.423 1.00 97.62 464 VAL A O 1
ATOM 3566 N N . GLN A 1 465 ? -29.796 9.728 14.779 1.00 97.06 465 GLN A N 1
ATOM 3567 C CA . GLN A 1 465 ? -28.558 9.249 14.174 1.00 97.06 465 GLN A CA 1
ATOM 3568 C C . GLN A 1 465 ? -28.491 9.747 12.730 1.00 97.06 465 GLN A C 1
ATOM 3570 O O . GLN A 1 465 ? -29.246 9.301 11.872 1.00 97.06 465 GLN A O 1
ATOM 3575 N N . ALA A 1 466 ? -27.610 10.710 12.469 1.00 95.62 466 ALA A N 1
ATOM 3576 C CA . ALA A 1 466 ? -27.416 11.259 11.131 1.00 95.62 466 ALA A CA 1
ATOM 3577 C C . ALA A 1 466 ? -26.493 10.376 10.284 1.00 95.62 466 ALA A C 1
ATOM 3579 O O . ALA A 1 466 ? -26.741 10.201 9.096 1.00 95.62 466 ALA A O 1
ATOM 3580 N N . VAL A 1 467 ? -25.427 9.843 10.889 1.00 94.62 467 VAL A N 1
ATOM 3581 C CA . VAL A 1 467 ? -24.449 8.956 10.241 1.00 94.62 467 VAL A CA 1
ATOM 3582 C C . VAL A 1 467 ? -23.964 7.937 11.267 1.00 94.62 467 VAL A C 1
ATOM 3584 O O . VAL A 1 467 ? -23.770 8.290 12.427 1.00 94.62 467 VAL A O 1
ATOM 3587 N N . ASN A 1 468 ? -23.755 6.694 10.849 1.00 94.69 468 ASN A N 1
ATOM 3588 C CA . ASN A 1 468 ? -23.016 5.687 11.607 1.00 94.69 468 ASN A CA 1
ATOM 3589 C C . ASN A 1 468 ? -22.447 4.670 10.613 1.00 94.69 468 ASN A C 1
ATOM 3591 O O . ASN A 1 468 ? -23.192 3.837 10.101 1.00 94.69 468 ASN A O 1
ATOM 3595 N N . SER A 1 469 ? -21.161 4.788 10.282 1.00 91.88 469 SER A N 1
ATOM 3596 C CA . SER A 1 469 ? -20.500 3.900 9.317 1.00 91.88 469 SER A CA 1
ATOM 3597 C C . SER A 1 469 ? -20.080 2.557 9.924 1.00 91.88 469 SER A C 1
ATOM 3599 O O . SER A 1 469 ? -19.731 1.652 9.176 1.00 91.88 469 SER A O 1
ATOM 3601 N N . ALA A 1 470 ? -20.123 2.424 11.256 1.00 91.56 470 ALA A N 1
ATOM 3602 C CA . ALA A 1 470 ? -19.725 1.224 11.993 1.00 91.56 470 ALA A CA 1
ATOM 3603 C C . ALA A 1 470 ? -20.728 0.934 13.132 1.00 91.56 470 ALA A C 1
ATOM 3605 O O . ALA A 1 470 ? -20.421 1.159 14.308 1.00 91.56 470 ALA A O 1
ATOM 3606 N N . PRO A 1 471 ? -21.962 0.495 12.806 1.00 92.81 471 PRO A N 1
ATOM 3607 C CA . PRO A 1 471 ? -23.039 0.282 13.782 1.00 92.81 471 PRO A CA 1
ATOM 3608 C C . PRO A 1 471 ? -22.755 -0.842 14.788 1.00 92.81 471 PRO A C 1
ATOM 3610 O O . PRO A 1 471 ? -23.357 -0.893 15.855 1.00 92.81 471 PRO A O 1
ATOM 3613 N N . ASP A 1 472 ? -21.832 -1.730 14.447 1.00 91.19 472 ASP A N 1
ATOM 3614 C CA . ASP A 1 472 ? -21.264 -2.784 15.279 1.00 91.19 472 ASP A CA 1
ATOM 3615 C C . ASP A 1 472 ? -20.210 -2.277 16.275 1.00 91.19 472 ASP A C 1
ATOM 3617 O O . ASP A 1 472 ? -19.923 -2.962 17.256 1.00 91.19 472 ASP A O 1
ATOM 3621 N N . ASN A 1 473 ? -19.653 -1.082 16.057 1.00 94.19 473 ASN A N 1
ATOM 3622 C CA . ASN A 1 473 ? -18.769 -0.416 17.011 1.00 94.19 473 ASN A CA 1
ATOM 3623 C C . ASN A 1 473 ? -19.511 0.647 17.837 1.00 94.19 473 ASN A C 1
ATOM 3625 O O . ASN A 1 473 ? -19.317 0.734 19.049 1.00 94.19 473 ASN A O 1
ATOM 3629 N N . TYR A 1 474 ? -20.365 1.446 17.190 1.00 96.12 474 TYR A N 1
ATOM 3630 C CA . TYR A 1 474 ? -21.082 2.564 17.801 1.00 96.12 474 TYR A CA 1
ATOM 3631 C C . TYR A 1 474 ? -22.544 2.212 18.069 1.00 96.12 474 TYR A C 1
ATOM 3633 O O . TYR A 1 474 ? -23.410 2.380 17.205 1.00 96.12 474 TYR A O 1
ATOM 3641 N N . PHE A 1 475 ? -22.832 1.790 19.297 1.00 96.94 475 PHE A N 1
ATOM 3642 C CA . PHE A 1 475 ? -24.189 1.494 19.736 1.00 96.94 475 PHE A CA 1
ATOM 3643 C C . PHE A 1 475 ? -24.847 2.725 20.344 1.00 96.94 475 PHE A C 1
ATOM 3645 O O . PHE A 1 475 ? -24.327 3.376 21.255 1.00 96.94 475 PHE A O 1
ATOM 3652 N N . TRP A 1 476 ? -26.042 3.020 19.858 1.00 97.00 476 TRP A N 1
ATOM 3653 C CA . TRP A 1 476 ? -26.875 4.104 20.341 1.00 97.00 476 TRP A CA 1
ATOM 3654 C C . TRP A 1 476 ? -28.346 3.732 20.148 1.00 97.00 476 TRP A C 1
ATOM 3656 O O . TRP A 1 476 ? -28.696 3.033 19.201 1.00 97.00 476 TRP A O 1
ATOM 3666 N N . GLU A 1 477 ? -29.201 4.219 21.042 1.00 96.81 477 GLU A N 1
ATOM 3667 C CA . GLU A 1 477 ? -30.654 4.103 20.923 1.00 96.81 477 GLU A CA 1
ATOM 3668 C C . GLU A 1 477 ? -31.276 5.494 20.964 1.00 96.81 477 GLU A C 1
ATOM 3670 O O . GLU A 1 477 ? -30.769 6.391 21.648 1.00 96.81 477 GLU A O 1
ATOM 3675 N N . GLU A 1 478 ? -32.400 5.650 20.270 1.00 97.25 478 GLU A N 1
ATOM 3676 C CA . GLU A 1 478 ? -33.129 6.909 20.208 1.00 97.25 478 GLU A CA 1
ATOM 3677 C C . GLU A 1 478 ? -33.424 7.472 21.604 1.00 97.25 478 GLU A C 1
ATOM 3679 O O . GLU A 1 478 ? -33.741 6.757 22.557 1.00 97.25 478 GLU A O 1
ATOM 3684 N N . ASP A 1 479 ? -33.230 8.782 21.740 1.00 96.56 479 ASP A N 1
ATOM 3685 C CA . ASP A 1 479 ? -33.351 9.554 22.972 1.00 96.56 479 ASP A CA 1
ATOM 3686 C C . ASP A 1 479 ? -32.377 9.188 24.101 1.00 96.56 479 ASP A C 1
ATOM 3688 O O . ASP A 1 479 ? -32.390 9.852 25.147 1.00 96.56 479 ASP A O 1
ATOM 3692 N N . LYS A 1 480 ? -31.486 8.199 23.957 1.00 96.94 480 LYS A N 1
ATOM 3693 C CA . LYS A 1 480 ? -30.434 7.965 24.960 1.00 96.94 480 LYS A CA 1
ATOM 3694 C C . LYS A 1 480 ? -29.387 9.078 24.935 1.00 96.94 480 LYS A C 1
ATOM 3696 O O . LYS A 1 480 ? -29.058 9.663 23.905 1.00 96.94 480 LYS A O 1
ATOM 3701 N N . SER A 1 481 ? -28.849 9.372 26.118 1.00 96.00 481 SER A N 1
ATOM 3702 C CA . SER A 1 481 ? -27.788 10.369 26.304 1.00 96.00 481 SER A CA 1
ATOM 3703 C C . SER A 1 481 ? -26.378 9.798 26.217 1.00 96.00 481 SER A C 1
ATOM 3705 O O . SER A 1 481 ? -25.401 10.527 26.362 1.00 96.00 481 SER A O 1
ATOM 3707 N N . THR A 1 482 ? -26.275 8.491 26.013 1.00 96.50 482 THR A N 1
ATOM 3708 C CA . THR A 1 482 ? -25.026 7.739 25.997 1.00 96.50 482 THR A CA 1
ATOM 3709 C C . THR A 1 482 ? -24.856 7.080 24.641 1.00 96.50 482 THR A C 1
ATOM 3711 O O . THR A 1 482 ? -25.800 6.486 24.120 1.00 96.50 482 THR A O 1
ATOM 3714 N N . VAL A 1 483 ? -23.644 7.158 24.111 1.00 96.69 483 VAL A N 1
ATOM 3715 C CA . VAL A 1 483 ? -23.183 6.355 22.980 1.00 96.69 483 VAL A CA 1
ATOM 3716 C C . VAL A 1 483 ? -22.195 5.346 23.544 1.00 96.69 483 VAL A C 1
ATOM 3718 O O . VAL A 1 483 ? -21.309 5.723 24.314 1.00 96.69 483 VAL A O 1
ATOM 3721 N N . VAL A 1 484 ? -22.369 4.075 23.202 1.00 97.31 484 VAL A N 1
ATOM 3722 C CA . VAL A 1 484 ? -21.477 2.994 23.622 1.00 97.31 484 VAL A CA 1
ATOM 3723 C C . VAL A 1 484 ? -20.548 2.664 22.466 1.00 97.31 484 VAL A C 1
ATOM 3725 O O . VAL A 1 484 ? -20.994 2.464 21.340 1.00 97.31 484 VAL A O 1
ATOM 3728 N N . VAL A 1 485 ? -19.256 2.613 22.765 1.00 96.31 485 VAL A N 1
ATOM 3729 C CA . VAL A 1 485 ? -18.205 2.245 21.819 1.00 96.31 485 VAL A CA 1
ATOM 3730 C C . VAL A 1 485 ? -17.643 0.896 22.253 1.00 96.31 485 VAL A C 1
ATOM 3732 O O . VAL A 1 485 ? -17.288 0.746 23.423 1.00 96.31 485 VAL A O 1
ATOM 3735 N N . VAL A 1 486 ? -17.619 -0.090 21.355 1.00 95.00 486 VAL A N 1
ATOM 3736 C CA . VAL A 1 486 ? -17.276 -1.481 21.705 1.00 95.00 486 VAL A CA 1
ATOM 3737 C C . VAL A 1 486 ? -15.814 -1.815 21.448 1.00 95.00 486 VAL A C 1
ATOM 3739 O O . VAL A 1 486 ? -15.191 -2.478 22.277 1.00 95.00 486 VAL A O 1
ATOM 3742 N N . ALA A 1 487 ? -15.252 -1.363 20.332 1.00 92.19 487 ALA A N 1
ATOM 3743 C CA . ALA A 1 487 ? -13.858 -1.611 20.013 1.00 92.19 487 ALA A CA 1
ATOM 3744 C C . ALA A 1 487 ? -12.946 -0.720 20.880 1.00 92.19 487 ALA A C 1
ATOM 3746 O O . ALA A 1 487 ? -13.177 0.490 20.979 1.00 92.19 487 ALA A O 1
ATOM 3747 N N . PRO A 1 488 ? -11.894 -1.267 21.507 1.00 93.06 488 PRO A N 1
ATOM 3748 C CA . PRO A 1 488 ? -10.889 -0.452 22.176 1.00 93.06 488 PRO A CA 1
ATOM 3749 C C . PRO A 1 488 ? -10.086 0.344 21.140 1.00 93.06 488 PRO A C 1
ATOM 3751 O O . PRO A 1 488 ? -9.818 -0.142 20.043 1.00 93.06 488 PRO A O 1
ATOM 3754 N N . GLY A 1 489 ? -9.686 1.566 21.483 1.00 91.50 489 GLY A N 1
ATOM 3755 C CA . GLY A 1 489 ? -8.890 2.393 20.580 1.00 91.50 489 GLY A CA 1
ATOM 3756 C C . GLY A 1 489 ? -8.850 3.862 20.972 1.00 91.50 489 GLY A C 1
ATOM 3757 O O . GLY A 1 489 ? -9.405 4.275 21.993 1.00 91.50 489 GLY A O 1
ATOM 3758 N N . LEU A 1 490 ? -8.177 4.648 20.134 1.00 91.81 490 LEU A N 1
ATOM 3759 C CA . LEU A 1 490 ? -8.163 6.101 20.226 1.00 91.81 490 LEU A CA 1
ATOM 3760 C C . LEU A 1 490 ? -9.350 6.670 19.445 1.00 91.81 490 LEU A C 1
ATOM 3762 O O . LEU A 1 490 ? -9.529 6.356 18.271 1.00 91.81 490 LEU A O 1
ATOM 3766 N N . TYR A 1 491 ? -10.133 7.528 20.097 1.00 92.75 491 TYR A N 1
ATOM 3767 C CA . TYR A 1 491 ? -11.323 8.140 19.513 1.00 92.75 491 TYR A CA 1
ATOM 3768 C C . TYR A 1 491 ? -11.225 9.659 19.546 1.00 92.75 491 TYR A C 1
ATOM 3770 O O . TYR A 1 491 ? -10.877 10.249 20.569 1.00 92.75 491 TYR A O 1
ATOM 3778 N N . GLU A 1 492 ? -11.600 10.290 18.438 1.00 92.88 492 GLU A N 1
ATOM 3779 C CA . GLU A 1 492 ? -11.837 11.727 18.380 1.00 92.88 492 GLU A CA 1
ATOM 3780 C C . GLU A 1 492 ? -13.327 12.006 18.602 1.00 92.88 492 GLU A C 1
ATOM 3782 O O . GLU A 1 492 ? -14.190 11.434 17.934 1.00 92.88 492 GLU A O 1
ATOM 3787 N N . VAL A 1 493 ? -13.640 12.895 19.549 1.00 94.81 493 VAL A N 1
ATOM 3788 C CA . VAL A 1 493 ? -15.014 13.328 19.823 1.00 94.81 493 VAL A CA 1
ATOM 3789 C C . VAL A 1 493 ? -15.120 14.826 19.593 1.00 94.81 493 VAL A C 1
ATOM 3791 O O . VAL A 1 493 ? -14.574 15.627 20.351 1.00 94.81 493 VAL A O 1
ATOM 3794 N N . SER A 1 494 ? -15.890 15.209 18.579 1.00 93.75 494 SER A N 1
ATOM 3795 C CA . SER A 1 494 ? -16.212 16.605 18.290 1.00 93.75 494 SER A CA 1
ATOM 3796 C C . SER A 1 494 ? -17.691 16.865 18.564 1.00 93.75 494 SER A C 1
ATOM 3798 O O . SER A 1 494 ? -18.559 16.080 18.182 1.00 93.75 494 SER A O 1
ATOM 3800 N N . PHE A 1 495 ? -18.006 17.992 19.200 1.00 93.19 495 PHE A N 1
ATOM 3801 C CA . PHE A 1 495 ? -19.386 18.400 19.445 1.00 93.19 495 PHE A CA 1
ATOM 3802 C C . PHE A 1 495 ? -19.560 19.907 19.270 1.00 93.19 495 PHE A C 1
ATOM 3804 O O . PHE A 1 495 ? -18.660 20.697 19.554 1.00 93.19 495 PHE A O 1
ATOM 3811 N N . ALA A 1 496 ? -20.751 20.310 18.832 1.00 91.94 496 ALA A N 1
ATOM 3812 C CA . ALA A 1 496 ? -21.125 21.707 18.668 1.00 91.94 496 ALA A CA 1
ATOM 3813 C C . ALA A 1 496 ? -22.516 21.947 19.259 1.00 91.94 496 ALA A C 1
ATOM 3815 O O . ALA A 1 496 ? -23.470 21.237 18.944 1.00 91.94 496 ALA A O 1
ATOM 3816 N N . PHE A 1 497 ? -22.627 22.970 20.105 1.00 89.56 497 PHE A N 1
ATOM 3817 C CA . PHE A 1 497 ? -23.885 23.388 20.715 1.00 89.56 497 PHE A CA 1
ATOM 3818 C C . PHE A 1 497 ? -24.181 24.831 20.325 1.00 89.56 497 PHE A C 1
ATOM 3820 O O . PHE A 1 497 ? -23.450 25.753 20.689 1.00 89.56 497 PHE A O 1
ATOM 3827 N N . PHE A 1 498 ? -25.280 25.026 19.605 1.00 87.31 498 PHE A N 1
ATOM 3828 C CA . PHE A 1 498 ? -25.742 26.342 19.186 1.00 87.31 498 PHE A CA 1
ATOM 3829 C C . PHE A 1 498 ? -26.803 26.826 20.167 1.00 87.31 498 PHE A C 1
ATOM 3831 O O . PHE A 1 498 ? -27.848 26.196 20.325 1.00 87.31 498 PHE A O 1
ATOM 3838 N N . ASN A 1 499 ? -26.535 27.939 20.846 1.00 80.56 499 ASN A N 1
ATOM 3839 C CA . ASN A 1 499 ? -27.512 28.564 21.728 1.00 80.56 499 ASN A CA 1
ATOM 3840 C C . ASN A 1 499 ? -28.093 29.815 21.064 1.00 80.56 499 ASN A C 1
ATOM 3842 O O . ASN A 1 499 ? -27.354 30.608 20.482 1.00 80.56 499 ASN A O 1
ATOM 3846 N N . GLY A 1 500 ? -29.410 29.994 21.171 1.00 76.56 500 GLY A N 1
ATOM 3847 C CA . GLY A 1 500 ? -30.090 31.183 20.659 1.00 76.56 500 GLY A CA 1
ATOM 3848 C C . GLY A 1 500 ? -29.635 32.455 21.382 1.00 76.56 500 GLY A C 1
ATOM 3849 O O . GLY A 1 500 ? -29.269 32.415 22.562 1.00 76.56 500 GLY A O 1
ATOM 3850 N N . ALA A 1 501 ? -29.671 33.589 20.678 1.00 64.56 501 ALA A N 1
ATOM 3851 C CA . ALA A 1 501 ? -29.348 34.895 21.246 1.00 64.56 501 ALA A CA 1
ATOM 3852 C C . ALA A 1 501 ? -30.190 35.161 22.513 1.00 64.56 501 ALA A C 1
ATOM 3854 O O . ALA A 1 501 ? -31.402 34.966 22.514 1.00 64.56 501 ALA A O 1
ATOM 3855 N N . GLY A 1 502 ? -29.537 35.566 23.609 1.00 66.12 502 GLY A N 1
ATOM 3856 C CA . GLY A 1 502 ? -30.198 35.928 24.873 1.00 66.12 502 GLY A CA 1
ATOM 3857 C C . GLY A 1 502 ? -30.345 34.813 25.920 1.00 66.12 502 GLY A C 1
ATOM 3858 O O . GLY A 1 502 ? -30.786 35.093 27.033 1.00 66.12 502 GLY A O 1
ATOM 3859 N N . LYS A 1 503 ? -29.950 33.564 25.635 1.00 65.88 503 LYS A N 1
ATOM 3860 C CA . LYS A 1 503 ? -29.970 32.475 26.633 1.00 65.88 503 LYS A CA 1
ATOM 3861 C C . LYS A 1 503 ? -28.666 32.394 27.442 1.00 65.88 503 LYS A C 1
ATOM 3863 O O . LYS A 1 503 ? -27.587 32.731 26.954 1.00 65.88 503 LYS A O 1
ATOM 3868 N N . ARG A 1 504 ? -28.772 31.918 28.696 1.00 72.75 504 ARG A N 1
ATOM 3869 C CA . ARG A 1 504 ? -27.633 31.680 29.611 1.00 72.75 504 ARG A CA 1
ATOM 3870 C C . ARG A 1 504 ? -26.533 30.868 28.917 1.00 72.75 504 ARG A C 1
ATOM 3872 O O . ARG A 1 504 ? -26.827 29.954 28.149 1.00 72.75 504 ARG A O 1
ATOM 3879 N N . ARG A 1 505 ? -25.269 31.203 29.200 1.00 79.69 505 ARG A N 1
ATOM 3880 C CA . ARG A 1 505 ? -24.088 30.546 28.614 1.00 79.69 505 ARG A CA 1
ATOM 3881 C C . ARG A 1 505 ? -24.061 29.066 29.034 1.00 79.69 505 ARG A C 1
ATOM 3883 O O . ARG A 1 505 ? -23.998 28.814 30.236 1.00 79.69 505 ARG A O 1
ATOM 3890 N N . PRO A 1 506 ? -24.127 28.102 28.099 1.00 85.00 506 PRO A N 1
ATOM 3891 C CA . PRO A 1 506 ? -24.076 26.695 28.461 1.00 85.00 506 PRO A CA 1
ATOM 3892 C C . PRO A 1 506 ? -22.648 26.306 28.851 1.00 85.00 506 PRO A C 1
ATOM 3894 O O . PRO A 1 506 ? -21.679 26.763 28.243 1.00 85.00 506 PRO A O 1
ATOM 3897 N N . ILE A 1 507 ? -22.542 25.449 29.862 1.00 90.31 507 ILE A N 1
ATOM 3898 C CA . ILE A 1 507 ? -21.324 24.706 30.180 1.00 90.31 507 ILE A CA 1
ATOM 3899 C C . ILE A 1 507 ? -21.564 23.297 29.659 1.00 90.31 507 ILE A C 1
ATOM 3901 O O . ILE A 1 507 ? -22.495 22.628 30.109 1.00 90.31 507 ILE A O 1
ATOM 3905 N N . VAL A 1 508 ? -20.757 22.864 28.697 1.00 93.62 508 VAL A N 1
ATOM 3906 C CA . VAL A 1 508 ? -20.880 21.537 28.093 1.00 93.62 508 VAL A CA 1
ATOM 3907 C C . VAL A 1 508 ? -19.769 20.660 28.643 1.00 93.62 508 VAL A C 1
ATOM 3909 O O . VAL A 1 508 ? -18.609 21.062 28.643 1.00 93.62 508 VAL A O 1
ATOM 3912 N N . ARG A 1 509 ? -20.118 19.468 29.126 1.00 95.88 509 ARG A N 1
ATOM 3913 C CA . ARG A 1 509 ? -19.164 18.495 29.665 1.00 95.88 509 ARG A CA 1
ATOM 3914 C C . ARG A 1 509 ? -19.269 17.197 28.882 1.00 95.88 509 ARG A C 1
ATOM 3916 O O . ARG A 1 509 ? -20.362 16.650 28.770 1.00 95.88 509 ARG A O 1
ATOM 3923 N N . LEU A 1 510 ? -18.141 16.720 28.365 1.00 96.69 510 LEU A N 1
ATOM 3924 C CA . LEU A 1 510 ? -18.019 15.383 27.800 1.00 96.69 510 LEU A CA 1
ATOM 3925 C C . LEU A 1 510 ? -17.708 14.414 28.937 1.00 96.69 510 LEU A C 1
ATOM 3927 O O . LEU A 1 510 ? -16.746 14.628 29.679 1.00 96.69 510 LEU A O 1
ATOM 3931 N N . GLN A 1 511 ? -18.530 13.375 29.068 1.00 96.69 511 GLN A N 1
ATOM 3932 C CA . GLN A 1 511 ? -18.347 12.331 30.067 1.00 96.69 511 GLN A CA 1
ATOM 3933 C C . GLN A 1 511 ? -18.008 10.999 29.405 1.00 96.69 511 GLN A C 1
ATOM 3935 O O . GLN A 1 511 ? -18.699 10.585 28.475 1.00 96.69 511 GLN A O 1
ATOM 3940 N N . VAL A 1 512 ? -16.985 10.319 29.916 1.00 96.56 512 VAL A N 1
ATOM 3941 C CA . VAL A 1 512 ? -16.614 8.952 29.537 1.00 96.56 512 VAL A CA 1
ATOM 3942 C C . VAL A 1 512 ? -16.749 8.095 30.786 1.00 96.56 512 VAL A C 1
ATOM 3944 O O . VAL A 1 512 ? -16.146 8.397 31.808 1.00 96.56 512 VAL A O 1
ATOM 3947 N N . GLN A 1 513 ? -17.610 7.074 30.732 1.00 94.94 513 GLN A N 1
ATOM 3948 C CA . GLN A 1 513 ? -17.897 6.187 31.874 1.00 94.94 513 GLN A CA 1
ATOM 3949 C C . GLN A 1 513 ? -18.323 6.932 33.161 1.00 94.94 513 GLN A C 1
ATOM 3951 O O . GLN A 1 513 ? -18.074 6.481 34.272 1.00 94.94 513 GLN A O 1
ATOM 3956 N N . GLY A 1 514 ? -18.998 8.077 33.010 1.00 93.50 514 GLY A N 1
ATOM 3957 C CA . GLY A 1 514 ? -19.463 8.916 34.122 1.00 93.50 514 GLY A CA 1
ATOM 3958 C C . GLY A 1 514 ? -18.460 9.976 34.591 1.00 93.50 514 GLY A C 1
ATOM 3959 O O . GLY A 1 514 ? -18.850 10.897 35.310 1.00 93.50 514 GLY A O 1
ATOM 3960 N N . GLU A 1 515 ? -17.209 9.925 34.133 1.00 96.75 515 GLU A N 1
ATOM 3961 C CA . GLU A 1 515 ? -16.171 10.896 34.484 1.00 96.75 515 GLU A CA 1
ATOM 3962 C C . GLU A 1 515 ? -16.061 12.011 33.444 1.00 96.75 515 GLU A C 1
ATOM 3964 O O . GLU A 1 515 ? -16.159 11.774 32.243 1.00 96.75 515 GLU A O 1
ATOM 3969 N N . VAL A 1 516 ? -15.858 13.252 33.891 1.00 96.25 516 VAL A N 1
ATOM 3970 C CA . VAL A 1 516 ? -15.727 14.409 32.993 1.00 96.25 516 VAL A CA 1
ATOM 3971 C C . VAL A 1 516 ? -14.315 14.449 32.416 1.00 96.25 516 VAL A C 1
ATOM 3973 O O . VAL A 1 516 ? -13.368 14.735 33.141 1.00 96.25 516 VAL A O 1
ATOM 3976 N N . VAL A 1 517 ? -14.191 14.242 31.105 1.00 96.75 517 VAL A N 1
ATOM 3977 C CA . VAL A 1 517 ? -12.894 14.254 30.401 1.00 96.75 517 VAL A CA 1
ATOM 3978 C C . VAL A 1 517 ? -12.612 15.573 29.685 1.00 96.75 517 VAL A C 1
ATOM 3980 O O . VAL A 1 517 ? -11.460 15.940 29.486 1.00 96.75 517 VAL A O 1
ATOM 3983 N N . ALA A 1 518 ? -13.656 16.320 29.315 1.00 95.19 518 ALA A N 1
ATOM 3984 C CA . ALA A 1 518 ? -13.515 17.637 28.704 1.00 95.19 518 ALA A CA 1
ATOM 3985 C C . ALA A 1 518 ? -14.669 18.554 29.112 1.00 95.19 518 ALA A C 1
ATOM 3987 O O . ALA A 1 518 ? -15.815 18.122 29.248 1.00 95.19 518 ALA A O 1
ATOM 3988 N N . THR A 1 519 ? -14.370 19.842 29.281 1.00 94.62 519 THR A N 1
ATOM 3989 C CA . THR A 1 519 ? -15.369 20.879 29.554 1.00 94.62 519 THR A CA 1
ATOM 3990 C C . THR A 1 519 ? -15.198 22.013 28.557 1.00 94.62 519 THR A C 1
ATOM 3992 O O . THR A 1 519 ? -14.142 22.633 28.497 1.00 94.62 519 THR A O 1
ATOM 3995 N N . ALA A 1 520 ? -16.248 22.304 27.795 1.00 90.75 520 ALA A N 1
ATOM 3996 C CA . ALA A 1 520 ? -16.301 23.437 26.889 1.00 90.75 520 ALA A CA 1
ATOM 3997 C C . ALA A 1 520 ? -17.162 24.550 27.495 1.00 90.75 520 ALA A C 1
ATOM 3999 O O . ALA A 1 520 ? -18.338 24.364 27.827 1.00 90.75 520 ALA A O 1
ATOM 4000 N N . THR A 1 521 ? -16.566 25.731 27.610 1.00 88.19 521 THR A N 1
ATOM 4001 C CA . THR A 1 521 ? -17.242 26.978 27.966 1.00 88.19 521 THR A CA 1
ATOM 4002 C C . THR A 1 521 ? -16.967 27.997 26.866 1.00 88.19 521 THR A C 1
ATOM 4004 O O . THR A 1 521 ? -15.912 27.977 26.233 1.00 88.19 521 THR A O 1
ATOM 4007 N N . LYS A 1 522 ? -17.927 28.883 26.577 1.00 72.75 522 LYS A N 1
ATOM 4008 C CA . LYS A 1 522 ? -17.672 29.978 25.630 1.00 72.75 522 LYS A CA 1
ATOM 4009 C C . LYS A 1 522 ? -16.524 30.826 26.198 1.00 72.75 522 LYS A C 1
ATOM 4011 O O . LYS A 1 522 ? -16.683 31.277 27.337 1.00 72.75 522 LYS A O 1
ATOM 4016 N N . PRO A 1 523 ? -15.430 31.080 25.451 1.00 62.03 523 PRO A N 1
ATOM 4017 C CA . PRO A 1 523 ? -14.364 31.945 25.930 1.00 62.03 523 PRO A CA 1
ATOM 4018 C C . PRO A 1 523 ? -14.983 33.282 26.316 1.00 62.03 523 PRO A C 1
ATOM 4020 O O . PRO A 1 523 ? -15.731 33.895 25.545 1.00 62.03 523 PRO A O 1
ATOM 4023 N N . THR A 1 524 ? -14.743 33.699 27.556 1.00 55.03 524 THR A N 1
ATOM 4024 C CA . THR A 1 524 ? -15.051 35.051 27.993 1.00 55.03 524 THR A CA 1
ATOM 4025 C C . THR A 1 524 ? -14.233 35.939 27.075 1.00 55.03 524 THR A C 1
ATOM 4027 O O . THR A 1 524 ? -13.012 35.950 27.182 1.00 55.03 524 THR A O 1
ATOM 4030 N N . SER A 1 525 ? -14.872 36.620 26.119 1.00 51.56 525 SER A N 1
ATOM 4031 C CA . SER A 1 525 ? -14.222 37.731 25.436 1.00 51.56 525 SER A CA 1
ATOM 4032 C C . SER A 1 525 ? -13.665 38.601 26.552 1.00 51.56 525 SER A C 1
ATOM 4034 O O . SER A 1 525 ? -14.458 39.109 27.353 1.00 51.56 525 SER A O 1
ATOM 4036 N N . MET A 1 526 ? -12.337 38.665 26.679 1.00 42.69 526 MET A N 1
ATOM 4037 C CA . MET A 1 526 ? -11.707 39.619 27.572 1.00 42.69 526 MET A CA 1
ATOM 4038 C C . MET A 1 526 ? -12.317 40.958 27.197 1.00 42.69 526 MET A C 1
ATOM 4040 O O . MET A 1 526 ? -12.196 41.410 26.058 1.00 42.69 526 MET A O 1
ATOM 4044 N N . ALA A 1 527 ? -13.117 41.492 28.118 1.00 44.50 527 ALA A N 1
ATOM 4045 C CA . ALA A 1 527 ? -13.630 42.832 28.010 1.00 44.50 527 ALA A CA 1
ATOM 4046 C C . ALA A 1 527 ? -12.389 43.698 27.844 1.00 44.50 527 ALA A C 1
ATOM 4048 O O . ALA A 1 527 ? -11.538 43.730 28.731 1.00 44.50 527 ALA A O 1
ATOM 4049 N N . ASN A 1 528 ? -12.251 44.278 26.656 1.00 44.12 528 ASN A N 1
ATOM 4050 C CA . ASN A 1 528 ? -11.217 45.236 26.345 1.00 44.12 528 ASN A CA 1
ATOM 4051 C C . ASN A 1 528 ? -11.316 46.311 27.430 1.00 44.12 528 ASN A C 1
ATOM 4053 O O . ASN A 1 528 ? -12.314 47.034 27.498 1.00 44.12 528 ASN A O 1
ATOM 4057 N N . GLY A 1 529 ? -10.358 46.301 28.356 1.00 42.22 529 GLY A N 1
ATOM 4058 C CA . GLY A 1 529 ? -10.280 47.246 29.451 1.00 42.22 529 GLY A CA 1
ATOM 4059 C C . GLY A 1 529 ? -10.019 48.615 28.857 1.00 42.22 529 GLY A C 1
ATOM 4060 O O . GLY A 1 529 ? -8.876 48.972 28.598 1.00 42.22 529 GLY A O 1
ATOM 4061 N N . GLY A 1 530 ? -11.088 49.367 28.614 1.00 49.00 530 GLY A N 1
ATOM 4062 C CA . GLY A 1 530 ? -11.009 50.801 28.404 1.00 49.00 530 GLY A CA 1
ATOM 4063 C C . GLY A 1 530 ? -10.585 51.473 29.707 1.00 49.00 530 GLY A C 1
ATOM 4064 O O . GLY A 1 530 ? -11.434 51.915 30.472 1.00 49.00 530 GLY A O 1
ATOM 4065 N N . GLY A 1 531 ? -9.280 51.523 29.964 1.00 43.78 531 GLY A N 1
ATOM 4066 C CA . GLY A 1 531 ? -8.643 52.616 30.698 1.00 43.78 531 GLY A CA 1
ATOM 4067 C C . GLY A 1 531 ? -7.973 53.506 29.644 1.00 43.78 531 GLY A C 1
ATOM 4068 O O . GLY A 1 531 ? -7.222 52.997 28.826 1.00 43.78 531 GLY A O 1
ATOM 4069 N N . GLY A 1 532 ? -8.249 54.798 29.495 1.00 47.09 532 GLY A N 1
ATOM 4070 C CA . GLY A 1 532 ? -8.787 55.735 30.469 1.00 47.09 532 GLY A CA 1
ATOM 4071 C C . GLY A 1 532 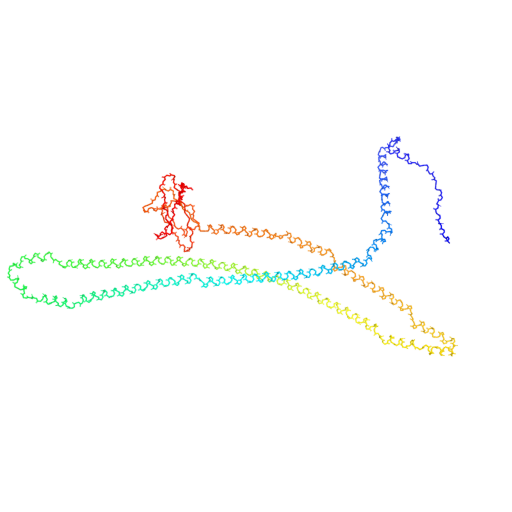? -7.661 56.314 31.323 1.00 47.09 532 GLY A C 1
ATOM 4072 O O . GLY A 1 532 ? -7.493 55.882 32.454 1.00 47.09 532 GLY A O 1
ATOM 4073 N N . GLY A 1 533 ? -6.949 57.308 30.778 1.00 42.56 533 GLY A N 1
ATOM 4074 C CA . GLY A 1 533 ? -6.184 58.302 31.542 1.00 42.56 533 GLY A CA 1
ATOM 4075 C C . GLY A 1 533 ? -4.674 58.071 31.641 1.00 42.56 533 GLY A C 1
ATOM 4076 O O . GLY A 1 533 ? -4.239 57.116 32.278 1.00 42.56 533 GLY A O 1
ATOM 4077 N N . GLY A 1 534 ? -3.902 59.011 31.080 1.00 37.69 534 GLY A N 1
ATOM 4078 C CA . GLY A 1 534 ? -2.452 59.146 31.255 1.00 37.69 534 GLY A CA 1
ATOM 4079 C C . GLY A 1 534 ? -1.742 59.508 29.970 1.00 37.69 534 GLY A C 1
ATOM 4080 O O . GLY A 1 534 ? -1.105 58.588 29.418 1.00 37.69 534 GLY A O 1
#

Foldseek 3Di:
DDDDDDDDDDDDDDPDPPCPVVVVCLLVVVDPPPPDDVVVSVVVNVVVVVVVVVVVVVVVVVVVVVVPPPPVVVVVVVVVVPPVVVVVVVVVVVVVVVVVVVVVVVVVVVVVVVVVVVVVVVVVVVVVVVVVCVVVPVVVVVVVVVVVVVVVVVVVVVVVVVVVVVVVVVVCVVVPPPVVVVVVVVVVPPPVVVVVVVVDDDDPPPVVVVCVVPPPVVVVVVVVVVVVVVVVVVVVVVVVVVVVVVVVVVVVVVVVVVVVVVVVVVVVVVVVVVVVVVVVVVVVVVVVVVVVVVVVVVVVVVVVVVVVVVVVVVVVVVVVVVVVVPPVVVVVVVVVVVPCPPVVVVVVVDDPPVVVVVVVVVVCCVVPVVVVVVVVVVVVVVVVVVVVVVVVVVVCVPCDVVVVVVVVVVVVVVVVPDDPPVVVVVVVVVVVVVVVVCVVVQADWDFDQDPPDADPPRAGQGADTPDGNCCVQWPDDGRDSDIHGDDDDDDDDDDDDDDDPPDDWDWDFDDDPNHTPDIDTDPPPPPPPPDDDD

pLDDT: mean 75.71, std 15.49, range [35.09, 97.62]

Organism: NCBI:txid51329